Protein AF-0000000072038033 (afdb_homodimer)

Nearest PDB structures (foldseek):
  4tlg-assembly2_B  TM=5.528E-01  e=2.305E-26  Homo sapiens
  1olm-assembly1_A  TM=5.449E-01  e=1.299E-24  Homo sapiens
  4omk-assembly2_B  TM=7.837E-01  e=4.643E-15  Homo sapiens
  6w32-assembly1_B  TM=7.887E-01  e=1.130E-14  Saccharomyces cerevisiae YJM789
  6w32-assembly3_C  TM=7.815E-01  e=1.728E-13  Saccharomyces cerevisiae YJM789

Organism: Hevea brasiliensis (NCBI:txid3981)

InterPro domains:
  IPR001251 CRAL-TRIO lipid binding domain [PF00650] (108-267)
  IPR001251 CRAL-TRIO lipid binding domain [PS50191] (100-273)
  IPR001251 CRAL-TRIO lipid binding domain [SM00516] (106-270)
  IPR001251 CRAL-TRIO lipid binding domain [cd00170] (104-268)
  IPR009038 GOLD domain [PS50866] (249-383)
  IPR011074 CRAL/TRIO, N-terminal domain [PF03765] (28-84)
  IPR011074 CRAL/TRIO, N-terminal domain [SM01100] (60-85)
  IPR036273 CRAL/TRIO, N-terminal domain superfamily [SSF46938] (14-101)
  IPR036598 GOLD domain superfamily [SSF101576] (284-383)
  IPR036865 CRAL-TRIO lipid binding domain superfamily [G3DSA:3.40.525.10] (93-278)
  IPR036865 CRAL-TRIO lipid binding domain superfamily [SSF52087] (105-270)
  IPR044834 Patellin [PTHR45932] (7-383)
  IPR056794 Patellin-1-6, C-terminal GOLD domain [PF25099] (288-372)

Sequence (774 aa):
MEAATLRTPSFKEDTYFISHLKSSEKKALQELRDKLYASYESDSECSMWGIPLLHCEEKADVILLKFLRARDFRVPDALHMLEKCLSWRKEFGADSICEEELGFKELEGVVAYMQAYDREGHPVCYNAYGVFRDKEMYERIFGDEEKLKKFLRWRVQVLERGIKLLHFKPGGVNSIIQVTDLKDMPKRELRVASNQILSLFQDNYPEMVARKIFINVPWYFSLLYSMFSPFLTQRTKSKFVISKEGNVAETLYKFIRPEDIPVQYGGLSRPSDLQNGPPKPASEFTVKGGEKVNIQIEGIEVGATITWDIVVGGWDLEYSAEFVPNAEGSYTIAVEKTRKVAPSEEAIHNSFMSREAGKMVLSVDNTASRRKKVAAYRYIVRKSTVVMEAATLRTPSFKEDTYFISHLKSSEKKALQELRDKLYASYESDSECSMWGIPLLHCEEKADVILLKFLRARDFRVPDALHMLEKCLSWRKEFGADSICEEELGFKELEGVVAYMQAYDREGHPVCYNAYGVFRDKEMYERIFGDEEKLKKFLRWRVQVLERGIKLLHFKPGGVNSIIQVTDLKDMPKRELRVASNQILSLFQDNYPEMVARKIFINVPWYFSLLYSMFSPFLTQRTKSKFVISKEGNVAETLYKFIRPEDIPVQYGGLSRPSDLQNGPPKPASEFTVKGGEKVNIQIEGIEVGATITWDIVVGGWDLEYSAEFVPNAEGSYTIAVEKTRKVAPSEEAIHNSFMSREAGKMVLSVDNTASRRKKVAAYRYIVRKSTVV

Solvent-accessible surface area (backbone atoms only — not comparable to full-atom values): 41593 Å² total; per-residue (Å²): 135,72,75,77,62,76,77,56,68,80,58,76,76,83,48,62,43,72,87,77,45,50,72,70,52,50,51,32,54,51,50,43,49,51,53,46,51,72,74,43,91,48,53,86,77,38,51,58,96,89,37,47,52,75,49,96,40,62,43,27,47,36,56,53,47,26,38,22,57,68,42,75,51,36,47,72,58,19,50,50,42,50,52,51,30,50,52,46,38,63,74,71,40,56,89,59,37,73,77,56,85,82,81,54,67,83,40,52,76,55,35,48,35,77,50,59,42,33,76,82,58,25,44,25,34,42,33,32,54,33,70,44,51,39,63,67,53,32,45,69,44,56,61,43,71,67,36,37,50,51,48,50,53,48,53,48,25,53,48,52,55,53,54,68,72,41,64,42,38,57,71,50,43,59,36,29,32,37,40,37,43,49,48,64,57,40,85,66,80,54,44,66,62,48,50,50,49,51,50,51,41,63,58,60,45,48,69,40,61,62,31,40,34,37,28,35,34,54,58,71,52,54,52,52,45,61,72,48,52,78,58,39,50,62,66,59,48,47,28,48,43,82,23,40,64,79,37,39,25,60,53,46,54,76,46,25,49,48,41,51,27,47,25,92,57,46,11,64,27,48,82,75,47,67,74,72,51,80,70,70,75,50,50,74,49,74,44,45,40,53,32,69,50,71,47,75,46,70,80,40,44,63,53,16,34,39,35,40,39,40,31,48,31,45,48,66,30,35,37,32,30,34,37,41,50,66,56,87,89,60,70,68,40,72,75,38,65,76,41,75,40,54,49,85,59,57,47,48,75,52,72,48,73,32,87,48,39,24,30,38,38,40,35,42,40,31,54,91,38,79,59,68,34,42,31,38,35,37,71,48,77,45,71,60,75,81,125,135,74,74,79,61,75,75,55,67,81,56,75,75,83,47,62,46,73,85,78,47,52,71,70,50,50,50,32,53,51,50,46,50,51,52,47,51,72,74,42,92,48,54,85,78,39,49,57,95,89,37,47,53,75,48,96,41,63,44,26,47,36,55,53,48,27,39,23,56,68,42,76,51,36,47,71,61,19,49,52,43,48,52,51,30,51,52,44,38,62,75,69,40,56,88,58,35,72,76,55,84,81,80,54,68,81,41,52,76,55,34,49,35,77,50,60,42,33,77,85,60,25,43,25,33,42,33,31,54,34,69,45,53,38,63,67,54,32,44,67,44,56,62,43,72,68,35,37,53,51,47,51,51,48,53,49,24,54,50,51,54,54,55,68,72,42,64,41,37,59,71,50,42,58,35,29,32,37,37,38,44,50,48,64,58,42,84,65,82,52,45,66,62,48,50,51,49,49,50,51,42,62,58,60,45,48,68,40,59,60,31,40,34,37,27,34,34,55,59,70,53,54,52,51,46,61,70,47,52,79,57,40,49,62,66,58,49,44,26,49,43,82,23,41,64,80,38,38,26,60,54,45,54,76,47,24,50,49,39,51,28,47,26,92,56,46,11,64,28,47,81,74,48,67,74,72,50,80,69,69,77,50,48,75,49,73,43,46,39,52,30,70,48,73,48,74,47,72,81,41,44,61,52,16,34,39,35,40,39,41,31,48,32,44,48,66,32,34,36,32,31,35,35,42,50,65,56,86,89,59,70,70,41,71,76,38,68,76,40,76,39,54,51,84,57,56,46,47,74,54,72,50,73,34,86,47,38,24,29,40,37,41,36,43,39,29,55,92,38,79,59,68,35,41,32,37,34,38,71,48,78,45,70,62,75,81,126

Structure (mmCIF, N/CA/C/O backbone):
data_AF-0000000072038033-model_v1
#
loop_
_entity.id
_entity.type
_entity.pdbx_description
1 polymer 'CRAL-TRIO domain-containing protein'
#
loop_
_atom_site.group_PDB
_atom_site.id
_atom_site.type_symbol
_atom_site.label_atom_id
_atom_site.label_alt_id
_atom_site.label_comp_id
_atom_site.label_asym_id
_atom_site.label_entity_id
_atom_site.label_seq_id
_atom_site.pdbx_PDB_ins_code
_atom_site.Cartn_x
_atom_site.Cartn_y
_atom_site.Cartn_z
_atom_site.occupancy
_atom_site.B_iso_or_equiv
_atom_site.auth_seq_id
_atom_site.auth_comp_id
_atom_site.auth_asym_id
_atom_site.auth_atom_id
_atom_site.pdbx_PDB_model_num
ATOM 1 N N . MET A 1 1 ? 9.672 -7.047 20.812 1 19.06 1 MET A N 1
ATOM 2 C CA . MET A 1 1 ? 9.43 -7.008 19.375 1 19.06 1 MET A CA 1
ATOM 3 C C . MET A 1 1 ? 9.219 -5.574 18.906 1 19.06 1 MET A C 1
ATOM 5 O O . MET A 1 1 ? 8.156 -4.988 19.141 1 19.06 1 MET A O 1
ATOM 9 N N . GLU A 1 2 ? 10.258 -4.809 18.844 1 21.92 2 GLU A N 1
ATOM 10 C CA . GLU A 1 2 ? 10.406 -3.367 18.688 1 21.92 2 GLU A CA 1
ATOM 11 C C . GLU A 1 2 ? 9.797 -2.898 17.359 1 21.92 2 GLU A C 1
ATOM 13 O O . GLU A 1 2 ? 9.93 -3.572 16.344 1 21.92 2 GLU A O 1
ATOM 18 N N . ALA A 1 3 ? 8.805 -2.168 17.438 1 32.12 3 ALA A N 1
ATOM 19 C CA . ALA A 1 3 ? 8.258 -1.478 16.266 1 32.12 3 ALA A CA 1
ATOM 20 C C . ALA A 1 3 ? 9.359 -1.123 15.273 1 32.12 3 ALA A C 1
ATOM 22 O O . ALA A 1 3 ? 10.328 -0.453 15.633 1 32.12 3 ALA A O 1
ATOM 23 N N . ALA A 1 4 ? 9.656 -1.944 14.438 1 31.56 4 ALA A N 1
ATOM 24 C CA . ALA A 1 4 ? 10.617 -1.53 13.414 1 31.56 4 ALA A CA 1
ATOM 25 C C . ALA A 1 4 ? 10.391 -0.076 13.016 1 31.56 4 ALA A C 1
ATOM 27 O O . ALA A 1 4 ? 9.523 0.219 12.188 1 31.56 4 ALA A O 1
ATOM 28 N N . THR A 1 5 ? 10.352 0.734 13.945 1 31.92 5 THR A N 1
ATOM 29 C CA . THR A 1 5 ? 10.562 2.109 13.516 1 31.92 5 THR A CA 1
ATOM 30 C C . THR A 1 5 ? 11.75 2.199 12.555 1 31.92 5 THR A C 1
ATOM 32 O O . THR A 1 5 ? 12.883 1.922 12.945 1 31.92 5 THR A O 1
ATOM 35 N N . LEU A 1 6 ? 11.586 1.739 11.359 1 36.78 6 LEU A N 1
ATOM 36 C CA . LEU A 1 6 ? 12.641 2.043 10.398 1 36.78 6 LEU A CA 1
ATOM 37 C C . LEU A 1 6 ? 13.336 3.354 10.742 1 36.78 6 LEU A C 1
ATOM 39 O O . LEU A 1 6 ? 12.734 4.426 10.672 1 36.78 6 LEU A O 1
ATOM 43 N N . ARG A 1 7 ? 14.219 3.242 11.68 1 36.28 7 ARG A N 1
ATOM 44 C CA . ARG A 1 7 ? 15.055 4.383 12.039 1 36.28 7 ARG A CA 1
ATOM 45 C C . ARG A 1 7 ? 15.648 5.043 10.797 1 36.28 7 ARG A C 1
ATOM 47 O O . ARG A 1 7 ? 16.594 4.531 10.211 1 36.28 7 ARG A O 1
ATOM 54 N N . THR A 1 8 ? 14.867 5.512 9.953 1 42.72 8 THR A N 1
ATOM 55 C CA . THR A 1 8 ? 15.438 6.234 8.82 1 42.72 8 THR A CA 1
ATOM 56 C C . THR A 1 8 ? 16.344 7.367 9.305 1 42.72 8 THR A C 1
ATOM 58 O O . THR A 1 8 ? 15.953 8.141 10.188 1 42.72 8 THR A O 1
ATOM 61 N N . PRO A 1 9 ? 17.578 7.227 9.156 1 44.78 9 PRO A N 1
ATOM 62 C CA . PRO A 1 9 ? 18.422 8.391 9.445 1 44.78 9 PRO A CA 1
ATOM 63 C C . PRO A 1 9 ? 17.75 9.711 9.047 1 44.78 9 PRO A C 1
ATOM 65 O O . PRO A 1 9 ? 16.922 9.742 8.141 1 44.78 9 PRO A O 1
ATOM 68 N N . SER A 1 10 ? 17.656 10.656 9.945 1 49.94 10 SER A N 1
ATOM 69 C CA . SER A 1 10 ? 17.016 11.969 9.93 1 49.94 10 SER A CA 1
ATOM 70 C C . SER A 1 10 ? 17.391 12.75 8.68 1 49.94 10 SER A C 1
ATOM 72 O O . SER A 1 10 ? 18.578 12.984 8.422 1 49.94 10 SER A O 1
ATOM 74 N N . PHE A 1 11 ? 16.828 12.445 7.57 1 53.47 11 PHE A N 1
ATOM 75 C CA . PHE A 1 11 ? 17 13.367 6.457 1 53.47 11 PHE A CA 1
ATOM 76 C C . PHE A 1 11 ? 16.75 14.805 6.906 1 53.47 11 PHE A C 1
ATOM 78 O O . PHE A 1 11 ? 15.789 15.078 7.637 1 53.47 11 PHE A O 1
ATOM 85 N N . LYS A 1 12 ? 17.797 15.5 6.797 1 64.12 12 LYS A N 1
ATOM 86 C CA . LYS A 1 12 ? 17.688 16.922 7.113 1 64.12 12 LYS A CA 1
ATOM 87 C C . LYS A 1 12 ? 17.141 17.703 5.922 1 64.12 12 LYS A C 1
ATOM 89 O O . LYS A 1 12 ? 17.625 17.562 4.801 1 64.12 12 LYS A O 1
ATOM 94 N N . GLU A 1 13 ? 15.945 18.312 6.062 1 74.44 13 GLU A N 1
ATOM 95 C CA . GLU A 1 13 ? 15.344 19.203 5.07 1 74.44 13 GLU A CA 1
ATOM 96 C C . GLU A 1 13 ? 16.344 20.25 4.586 1 74.44 13 GLU A C 1
ATOM 98 O O . GLU A 1 13 ? 17.234 20.656 5.332 1 74.44 13 GLU A O 1
ATOM 103 N N . ASP A 1 14 ? 16.219 20.531 3.373 1 75.94 14 ASP A N 1
ATOM 104 C CA . ASP A 1 14 ? 17.062 21.562 2.799 1 75.94 14 ASP A CA 1
ATOM 105 C C . ASP A 1 14 ? 16.859 22.906 3.5 1 75.94 14 ASP A C 1
ATOM 107 O O . ASP A 1 14 ? 15.727 23.297 3.785 1 75.94 14 ASP A O 1
ATOM 111 N N . THR A 1 15 ? 17.906 23.625 3.734 1 82.31 15 THR A N 1
ATOM 112 C CA . THR A 1 15 ? 17.844 24.922 4.402 1 82.31 15 THR A CA 1
ATOM 113 C C . THR A 1 15 ? 17.734 26.047 3.385 1 82.31 15 THR A C 1
ATOM 115 O O . THR A 1 15 ? 17.406 27.188 3.74 1 82.31 15 THR A O 1
ATOM 118 N N . TYR A 1 16 ? 18.047 25.828 2.125 1 88.62 16 TYR A N 1
ATOM 119 C CA . TYR A 1 16 ? 17.953 26.734 0.987 1 88.62 16 TYR A CA 1
ATOM 120 C C . TYR A 1 16 ? 18.953 27.875 1.107 1 88.62 16 TYR A C 1
ATOM 122 O O . TYR A 1 16 ? 18.781 28.938 0.501 1 88.62 16 TYR A O 1
ATOM 130 N N . PHE A 1 17 ? 19.953 27.688 1.976 1 89.81 17 PHE A N 1
ATOM 131 C CA . PHE A 1 17 ? 21.078 28.609 1.981 1 89.81 17 PHE A CA 1
ATOM 132 C C . PHE A 1 17 ? 21.969 28.391 0.773 1 89.81 17 PHE A C 1
ATOM 134 O O . PHE A 1 17 ? 22.438 27.266 0.542 1 89.81 17 PHE A O 1
ATOM 141 N N . ILE A 1 18 ? 22.25 29.438 0.151 1 89.69 18 ILE A N 1
ATOM 142 C CA . ILE A 1 18 ? 23.062 29.344 -1.049 1 89.69 18 ILE A CA 1
ATOM 143 C C . ILE A 1 18 ? 24.469 28.844 -0.68 1 89.69 18 ILE A C 1
ATOM 145 O O . ILE A 1 18 ? 25.094 28.109 -1.448 1 89.69 18 ILE A O 1
ATOM 149 N N . SER A 1 19 ? 24.922 29.172 0.512 1 88.81 19 SER A N 1
ATOM 150 C CA . SER A 1 19 ? 26.25 28.812 0.982 1 88.81 19 SER A CA 1
ATOM 151 C C . SER A 1 19 ? 26.375 27.297 1.144 1 88.81 19 SER A C 1
ATOM 153 O O . SER A 1 19 ? 27.484 26.75 1.124 1 88.81 19 SER A O 1
ATOM 155 N N . HIS A 1 20 ? 25.266 26.625 1.324 1 89.44 20 HIS A N 1
ATOM 156 C CA . HIS A 1 20 ? 25.297 25.188 1.558 1 89.44 20 HIS A CA 1
ATOM 157 C C . HIS A 1 20 ? 25.25 24.406 0.243 1 89.44 20 HIS A C 1
ATOM 159 O O . HIS A 1 20 ? 25.406 23.188 0.23 1 89.44 20 HIS A O 1
ATOM 165 N N . LEU A 1 21 ? 25.125 25.156 -0.855 1 91.5 21 LEU A N 1
ATOM 166 C CA . LEU A 1 21 ? 25 24.5 -2.154 1 91.5 21 LEU A CA 1
ATOM 167 C C . LEU A 1 21 ? 26.359 24.141 -2.717 1 91.5 21 LEU A C 1
ATOM 169 O O . LEU A 1 21 ? 27.344 24.844 -2.488 1 91.5 21 LEU A O 1
ATOM 173 N N . LYS A 1 22 ? 26.375 23.078 -3.371 1 91.56 22 LYS A N 1
ATOM 174 C CA . LYS A 1 22 ? 27.562 22.734 -4.145 1 91.56 22 LYS A CA 1
ATOM 175 C C . LYS A 1 22 ? 27.781 23.703 -5.297 1 91.56 22 LYS A C 1
ATOM 177 O O . LYS A 1 22 ? 26.844 24.422 -5.691 1 91.56 22 LYS A O 1
ATOM 182 N N . SER A 1 23 ? 28.984 23.688 -5.77 1 94.44 23 SER A N 1
ATOM 183 C CA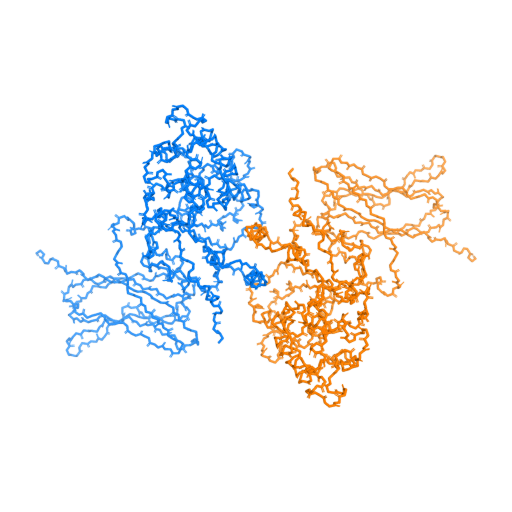 . SER A 1 23 ? 29.312 24.594 -6.859 1 94.44 23 SER A CA 1
ATOM 184 C C . SER A 1 23 ? 28.453 24.344 -8.086 1 94.44 23 SER A C 1
ATOM 186 O O . SER A 1 23 ? 28 25.297 -8.742 1 94.44 23 SER A O 1
ATOM 188 N N . SER A 1 24 ? 28.188 23.125 -8.273 1 95.5 24 SER A N 1
ATOM 189 C CA . SER A 1 24 ? 27.359 22.766 -9.422 1 95.5 24 SER A CA 1
ATOM 190 C C . SER A 1 24 ? 25.922 23.234 -9.234 1 95.5 24 SER A C 1
ATOM 192 O O . SER A 1 24 ? 25.266 23.656 -10.188 1 95.5 24 SER A O 1
ATOM 194 N N . GLU A 1 25 ? 25.484 23.281 -8.047 1 95.12 25 GLU A N 1
ATOM 195 C CA . GLU A 1 25 ? 24.125 23.703 -7.73 1 95.12 25 GLU A CA 1
ATOM 196 C C . GLU A 1 25 ? 23.969 25.219 -7.832 1 95.12 25 GLU A C 1
ATOM 198 O O . GLU A 1 25 ? 22.953 25.719 -8.305 1 95.12 25 GLU A O 1
ATOM 203 N N . LYS A 1 26 ? 25 25.875 -7.426 1 95.19 26 LYS A N 1
ATOM 204 C CA . LYS A 1 26 ? 25 27.328 -7.543 1 95.19 26 LYS A CA 1
ATOM 205 C C . LYS A 1 26 ? 24.953 27.766 -9 1 95.19 26 LYS A C 1
ATOM 207 O O . LYS A 1 26 ? 24.25 28.719 -9.352 1 95.19 26 LYS A O 1
ATOM 212 N N . LYS A 1 27 ? 25.703 27.047 -9.734 1 96.44 27 LYS A N 1
ATOM 213 C CA . LYS A 1 27 ? 25.719 27.344 -11.164 1 96.44 27 LYS A CA 1
ATOM 214 C C . LYS A 1 27 ? 24.344 27.094 -11.797 1 96.44 27 LYS A C 1
ATOM 216 O O . LYS A 1 27 ? 23.906 27.875 -12.648 1 96.44 27 LYS A O 1
ATOM 221 N N . ALA A 1 28 ? 23.734 26.062 -11.352 1 97.06 28 ALA A N 1
ATOM 222 C CA . ALA A 1 28 ? 22.406 25.734 -11.867 1 97.06 28 ALA A CA 1
ATOM 223 C C . ALA A 1 28 ? 21.391 26.828 -11.508 1 97.06 28 ALA A C 1
ATOM 225 O O . ALA A 1 28 ? 20.547 27.188 -12.328 1 97.06 28 ALA A O 1
ATOM 226 N N . LEU A 1 29 ? 21.516 27.312 -10.312 1 96.19 29 LEU A N 1
ATOM 227 C CA . LEU A 1 29 ? 20.625 28.375 -9.859 1 96.19 29 LEU A CA 1
ATOM 228 C C . LEU A 1 29 ? 20.812 29.641 -10.711 1 96.19 29 LEU A C 1
ATOM 230 O O . LEU A 1 29 ? 19.828 30.25 -11.148 1 96.19 29 LEU A O 1
ATOM 234 N N . GLN A 1 30 ? 22 29.969 -10.984 1 95.06 30 GLN A N 1
ATOM 235 C CA . GLN A 1 30 ? 22.312 31.141 -11.781 1 95.06 30 GLN A CA 1
ATOM 236 C C . GLN A 1 30 ? 21.844 30.969 -13.227 1 95.06 30 GLN A C 1
ATOM 238 O O . GLN A 1 30 ? 21.281 31.891 -13.828 1 95.06 30 GLN A O 1
ATOM 243 N N . GLU A 1 31 ? 22.062 29.812 -13.656 1 96.56 31 GLU A N 1
ATOM 244 C CA . GLU A 1 31 ? 21.641 29.516 -15.031 1 96.56 31 GLU A CA 1
ATOM 245 C C . GLU A 1 31 ? 20.125 29.609 -15.164 1 96.56 31 GLU A C 1
ATOM 247 O O . GLU A 1 31 ? 19.609 30.125 -16.172 1 96.56 31 GLU A O 1
ATOM 252 N N . LEU A 1 32 ? 19.469 29.109 -14.227 1 96.25 32 LEU A N 1
ATOM 253 C CA . LEU A 1 32 ? 18 29.188 -14.25 1 96.25 32 LEU A CA 1
ATOM 254 C C . LEU A 1 32 ? 17.531 30.625 -14.211 1 96.25 32 LEU A C 1
ATOM 256 O O . LEU A 1 32 ? 16.609 31.016 -14.938 1 96.25 32 LEU A O 1
ATOM 260 N N . ARG A 1 33 ? 18.125 31.453 -13.453 1 93 33 ARG A N 1
ATOM 261 C CA . ARG A 1 33 ? 17.797 32.875 -13.367 1 93 33 ARG A CA 1
ATOM 262 C C . ARG A 1 33 ? 17.984 33.562 -14.719 1 93 33 ARG A C 1
ATOM 264 O O . ARG A 1 33 ? 17.125 34.312 -15.141 1 93 33 ARG A O 1
ATOM 271 N N . ASP A 1 34 ? 19.062 33.219 -15.281 1 93.31 34 ASP A N 1
ATOM 272 C CA . ASP A 1 34 ? 19.391 33.844 -16.562 1 93.31 34 ASP A CA 1
ATOM 273 C C . ASP A 1 34 ? 18.375 33.469 -17.641 1 93.31 34 ASP A C 1
ATOM 275 O O . ASP A 1 34 ? 17.969 34.312 -18.422 1 93.31 34 ASP A O 1
ATOM 279 N N . LYS A 1 35 ? 18.047 32.312 -17.594 1 94.38 35 LYS A N 1
ATOM 280 C CA . LYS A 1 35 ? 17.078 31.844 -18.594 1 94.38 35 LYS A CA 1
ATOM 281 C C . LYS A 1 35 ? 15.703 32.438 -18.359 1 94.38 35 LYS A C 1
ATOM 283 O O . LYS A 1 35 ? 14.992 32.781 -19.312 1 94.38 35 LYS A O 1
ATOM 288 N N . LEU A 1 36 ? 15.383 32.594 -17.125 1 91.81 36 LEU A N 1
ATOM 289 C CA . LEU A 1 36 ? 14.109 33.219 -16.797 1 91.81 36 LEU A CA 1
ATOM 290 C C . LEU A 1 36 ? 14.109 34.688 -17.203 1 91.81 36 LEU A C 1
ATOM 292 O O . LEU A 1 36 ? 13.109 35.188 -17.719 1 91.81 36 LEU A O 1
ATOM 296 N N . TYR A 1 37 ? 15.18 35.25 -16.969 1 87.62 37 TYR A N 1
ATOM 297 C CA . TYR A 1 37 ? 15.32 36.656 -17.312 1 87.62 37 TYR A CA 1
ATOM 298 C C . TYR A 1 37 ? 15.211 36.875 -18.828 1 87.62 37 TYR A C 1
ATOM 300 O O . TYR A 1 37 ? 14.688 37.875 -19.281 1 87.62 37 TYR A O 1
ATOM 308 N N . ALA A 1 38 ? 15.664 35.938 -19.5 1 89.06 38 ALA A N 1
ATOM 309 C CA . ALA A 1 38 ? 15.625 36.031 -20.953 1 89.06 38 ALA A CA 1
ATOM 310 C C . ALA A 1 38 ? 14.211 35.781 -21.469 1 89.06 38 ALA A C 1
ATOM 312 O O . ALA A 1 38 ? 13.812 36.344 -22.5 1 89.06 38 ALA A O 1
ATOM 313 N N . SER A 1 39 ? 13.469 35 -20.812 1 87.12 39 SER A N 1
ATOM 314 C CA . SER A 1 39 ? 12.172 34.562 -21.297 1 87.12 39 SER A CA 1
ATOM 315 C C . SER A 1 39 ? 11.062 35.5 -20.859 1 87.12 39 SER A C 1
ATOM 317 O O . SER A 1 39 ? 10.008 35.562 -21.5 1 87.12 39 SER A O 1
ATOM 319 N N . TYR A 1 40 ? 11.305 36.188 -19.797 1 85.69 40 TYR A N 1
ATOM 320 C CA . TYR A 1 40 ? 10.234 37.031 -19.25 1 85.69 40 TYR A CA 1
ATOM 321 C C . TYR A 1 40 ? 10.672 38.5 -19.172 1 85.69 40 TYR A C 1
ATOM 323 O O . TYR A 1 40 ? 11.812 38.781 -18.828 1 85.69 40 TYR A O 1
ATOM 331 N N . GLU A 1 41 ? 9.828 39.312 -19.625 1 75.62 41 GLU A N 1
ATOM 332 C CA . GLU A 1 41 ? 10.117 40.75 -19.672 1 75.62 41 GLU A CA 1
ATOM 333 C C . GLU A 1 41 ? 9.633 41.469 -18.406 1 75.62 41 GLU A C 1
ATOM 335 O O . GLU A 1 41 ? 10.172 42.5 -18.016 1 75.62 41 GLU A O 1
ATOM 340 N N . SER A 1 42 ? 8.633 40.938 -17.828 1 75.25 42 SER A N 1
ATOM 341 C CA . SER A 1 42 ? 8.016 41.656 -16.703 1 75.25 42 SER A CA 1
ATOM 342 C C . SER A 1 42 ? 7.863 40.75 -15.492 1 75.25 42 SER A C 1
ATOM 344 O O . SER A 1 42 ? 7.652 39.531 -15.641 1 75.25 42 SER A O 1
ATOM 346 N N . ASP A 1 43 ? 7.961 41.375 -14.414 1 71.38 43 ASP A N 1
ATOM 347 C CA . ASP A 1 43 ? 7.824 40.719 -13.125 1 71.38 43 ASP A CA 1
ATOM 348 C C . ASP A 1 43 ? 6.418 40.156 -12.953 1 71.38 43 ASP A C 1
ATOM 350 O O . ASP A 1 43 ? 6.234 39.094 -12.328 1 71.38 43 ASP A O 1
ATOM 354 N N . SER A 1 44 ? 5.543 40.844 -13.516 1 70.31 44 SER A N 1
ATOM 355 C CA . SER A 1 44 ? 4.148 40.469 -13.297 1 70.31 44 SER A CA 1
ATOM 356 C C . SER A 1 44 ? 3.846 39.094 -13.891 1 70.31 44 SER A C 1
ATOM 358 O O . SER A 1 44 ? 2.986 38.375 -13.383 1 70.31 44 SER A O 1
ATOM 360 N N . GLU A 1 45 ? 4.621 38.781 -14.758 1 77.5 45 GLU A N 1
ATOM 361 C CA . GLU A 1 45 ? 4.328 37.531 -15.453 1 77.5 45 GLU A CA 1
ATOM 362 C C . GLU A 1 45 ? 5.125 36.375 -14.867 1 77.5 45 GLU A C 1
ATOM 364 O O . GLU A 1 45 ? 4.797 35.219 -15.102 1 77.5 45 GLU A O 1
ATOM 369 N N . CYS A 1 46 ? 5.988 36.781 -14.07 1 87.81 46 CYS A N 1
ATOM 370 C CA . CYS A 1 46 ? 6.871 35.75 -13.516 1 87.81 46 CYS A CA 1
ATOM 371 C C . CYS A 1 46 ? 6.934 35.844 -12 1 87.81 46 CYS A C 1
ATOM 373 O O . CYS A 1 46 ? 7.977 36.188 -11.438 1 87.81 46 CYS A O 1
ATOM 375 N N . SER A 1 47 ? 5.844 35.719 -11.367 1 91.5 47 SER A N 1
ATOM 376 C CA . SER A 1 47 ? 5.738 35.75 -9.914 1 91.5 47 SER A CA 1
ATOM 377 C C . SER A 1 47 ? 4.941 34.531 -9.398 1 91.5 47 SER A C 1
ATOM 379 O O . SER A 1 47 ? 4.113 33.969 -10.117 1 91.5 47 SER A O 1
ATOM 381 N N . MET A 1 48 ? 5.223 34.125 -8.234 1 91.75 48 MET A N 1
ATOM 382 C CA . MET A 1 48 ? 4.543 33 -7.57 1 91.75 48 MET A CA 1
ATOM 383 C C . MET A 1 48 ? 4.406 33.281 -6.074 1 91.75 48 MET A C 1
ATOM 385 O O . MET A 1 48 ? 5.375 33.656 -5.418 1 91.75 48 MET A O 1
ATOM 389 N N . TRP A 1 49 ? 3.158 33.156 -5.547 1 92.44 49 TRP A N 1
ATOM 390 C CA . TRP A 1 49 ? 2.863 33.344 -4.133 1 92.44 49 TRP A CA 1
ATOM 391 C C . TRP A 1 49 ? 3.256 34.75 -3.689 1 92.44 49 TRP A C 1
ATOM 393 O O . TRP A 1 49 ? 3.822 34.938 -2.609 1 92.44 49 TRP A O 1
ATOM 403 N N . GLY A 1 50 ? 3.104 35.656 -4.609 1 87.75 50 GLY A N 1
ATOM 404 C CA . GLY A 1 50 ? 3.363 37.062 -4.336 1 87.75 50 GLY A CA 1
ATOM 405 C C . GLY A 1 50 ? 4.832 37.438 -4.422 1 87.75 50 GLY A C 1
ATOM 406 O 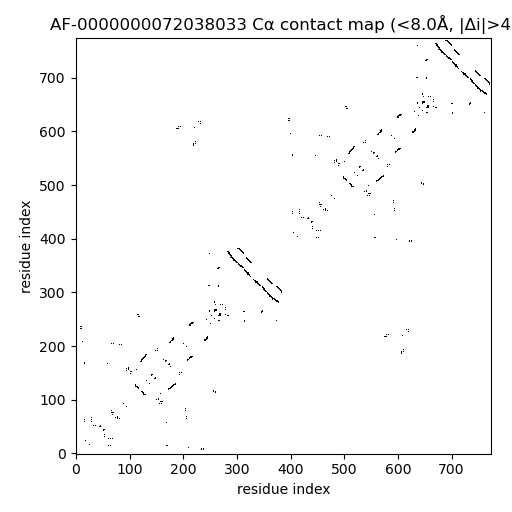O . GLY A 1 50 ? 5.223 38.562 -4.082 1 87.75 50 GLY A O 1
ATOM 407 N N . ILE A 1 51 ? 5.637 36.531 -4.859 1 92 51 ILE A N 1
ATOM 408 C CA . ILE A 1 51 ? 7.078 36.781 -4.91 1 92 51 ILE A CA 1
ATOM 409 C C . ILE A 1 51 ? 7.535 36.844 -6.367 1 92 51 ILE A C 1
ATOM 411 O O . ILE A 1 51 ? 7.395 35.875 -7.125 1 92 51 ILE A O 1
ATOM 415 N N . PRO A 1 52 ? 8.133 37.969 -6.742 1 92.44 52 PRO A N 1
ATOM 416 C CA . PRO A 1 52 ? 8.711 38.031 -8.086 1 92.44 52 PRO A CA 1
ATOM 417 C C . PRO A 1 52 ? 9.93 37.125 -8.25 1 92.44 52 PRO A C 1
ATOM 419 O O . PRO A 1 52 ? 10.812 37.125 -7.387 1 92.44 52 PRO A O 1
ATOM 422 N N . LEU A 1 53 ? 10.086 36.438 -9.289 1 93.25 53 LEU A N 1
ATOM 423 C CA . LEU A 1 53 ? 11.117 35.438 -9.461 1 93.25 53 LEU A CA 1
ATOM 424 C C . LEU A 1 53 ? 12.32 36 -10.211 1 93.25 53 LEU A C 1
ATOM 426 O O . LEU A 1 53 ? 13.398 35.406 -10.203 1 93.25 53 LEU A O 1
ATOM 430 N N . LEU A 1 54 ? 12.125 37.094 -10.828 1 87.75 54 LEU A N 1
ATOM 431 C CA . LEU A 1 54 ? 13.18 37.656 -11.672 1 87.75 54 LEU A CA 1
ATOM 432 C C . LEU A 1 54 ? 14.172 38.469 -10.836 1 87.75 54 LEU A C 1
ATOM 434 O O . LEU A 1 54 ? 15.289 38.719 -11.281 1 87.75 54 LEU A O 1
ATOM 438 N N . HIS A 1 55 ? 13.703 38.781 -9.648 1 80.62 55 HIS A N 1
ATOM 439 C CA . HIS A 1 55 ? 14.602 39.562 -8.805 1 80.62 55 HIS A CA 1
ATOM 440 C C . HIS A 1 55 ? 15.523 38.656 -8 1 80.62 55 HIS A C 1
ATOM 442 O O . HIS A 1 55 ? 15.156 37.531 -7.637 1 80.62 55 HIS A O 1
ATOM 448 N N . CYS A 1 56 ? 16.703 39.094 -7.914 1 73.62 56 CYS A N 1
ATOM 449 C CA . CYS A 1 56 ? 17.688 38.344 -7.145 1 73.62 56 CYS A CA 1
ATOM 450 C C . CYS A 1 56 ? 17.484 38.531 -5.648 1 73.62 56 CYS A C 1
ATOM 452 O O . CYS A 1 56 ? 18.25 39.25 -5 1 73.62 56 CYS A O 1
ATOM 454 N N . GLU A 1 57 ? 16.422 38 -5.168 1 86.88 57 GLU A N 1
ATOM 455 C CA . GLU A 1 57 ? 16.094 38.031 -3.746 1 86.88 57 GLU A CA 1
ATOM 456 C C . GLU A 1 57 ? 16.078 36.625 -3.145 1 86.88 57 GLU A C 1
ATOM 458 O O . GLU A 1 57 ? 15.977 35.625 -3.873 1 86.88 57 GLU A O 1
ATOM 463 N N . GLU A 1 58 ? 16.234 36.656 -1.89 1 91.69 58 GLU A N 1
ATOM 464 C CA . GLU A 1 58 ? 16.344 35.375 -1.153 1 91.69 58 GLU A CA 1
ATOM 465 C C . GLU A 1 58 ? 15.086 34.531 -1.318 1 91.69 58 GLU A C 1
ATOM 467 O O . GLU A 1 58 ? 15.172 33.312 -1.468 1 91.69 58 GLU A O 1
ATOM 472 N N . LYS A 1 59 ? 13.961 35.219 -1.312 1 93.19 59 LYS A N 1
ATOM 473 C CA . LYS A 1 59 ? 12.703 34.469 -1.417 1 93.19 59 LYS A CA 1
ATOM 474 C C . LYS A 1 59 ? 12.562 33.812 -2.791 1 93.19 59 LYS A C 1
ATOM 476 O O . LYS A 1 59 ? 12.094 32.688 -2.9 1 93.19 59 LYS A O 1
ATOM 481 N N . ALA A 1 60 ? 12.945 34.562 -3.785 1 93.94 60 ALA A N 1
ATOM 482 C CA . ALA A 1 60 ? 12.914 34.031 -5.141 1 93.94 60 ALA A CA 1
ATOM 483 C C . ALA A 1 60 ? 13.852 32.844 -5.281 1 93.94 60 ALA A C 1
ATOM 485 O O . ALA A 1 60 ? 13.523 31.844 -5.945 1 93.94 60 ALA A O 1
ATOM 486 N N . ASP A 1 61 ? 14.977 32.938 -4.637 1 94.19 61 ASP A N 1
ATOM 487 C CA . ASP A 1 61 ? 15.961 31.875 -4.691 1 94.19 61 ASP A CA 1
ATOM 488 C C . ASP A 1 61 ? 15.391 30.578 -4.102 1 94.19 61 ASP A C 1
ATOM 490 O O . ASP A 1 61 ? 15.641 29.484 -4.621 1 94.19 61 ASP A O 1
ATOM 494 N N . VAL A 1 62 ? 14.695 30.719 -3.01 1 95 62 VAL A N 1
ATOM 495 C CA . VAL A 1 62 ? 14.117 29.562 -2.357 1 95 62 VAL A CA 1
ATOM 496 C C . VAL A 1 62 ? 13.164 28.844 -3.318 1 95 62 VAL A C 1
ATOM 498 O O . VAL A 1 62 ? 13.203 27.625 -3.451 1 95 62 VAL A O 1
ATOM 501 N N . ILE A 1 63 ? 12.359 29.641 -4.012 1 95.19 63 ILE A N 1
ATOM 502 C CA . ILE A 1 63 ? 11.391 29.078 -4.938 1 95.19 63 ILE A CA 1
ATOM 503 C C . ILE A 1 63 ? 12.117 28.406 -6.102 1 95.19 63 ILE A C 1
ATOM 505 O O . ILE A 1 63 ? 11.805 27.266 -6.465 1 95.19 63 ILE A O 1
ATOM 509 N N . LEU A 1 64 ? 13.102 29.078 -6.645 1 95.88 64 LEU A N 1
ATOM 510 C CA . LEU A 1 64 ? 13.852 28.531 -7.77 1 95.88 64 LEU A CA 1
ATOM 511 C C . LEU A 1 64 ? 14.57 27.234 -7.371 1 95.88 64 LEU A C 1
ATOM 513 O O . LEU A 1 64 ? 14.609 26.281 -8.148 1 95.88 64 LEU A O 1
ATOM 517 N N . LEU A 1 65 ? 15.086 27.234 -6.164 1 95.19 65 LEU A N 1
ATOM 518 C CA . LEU A 1 65 ? 15.797 26.062 -5.68 1 95.19 65 LEU A CA 1
ATOM 519 C C . LEU A 1 65 ? 14.852 24.875 -5.523 1 95.19 65 LEU A C 1
ATOM 521 O O . LEU A 1 65 ? 15.242 23.719 -5.738 1 95.19 65 LEU A O 1
ATOM 525 N N . LYS A 1 66 ? 13.609 25.125 -5.148 1 94.81 66 LYS A N 1
ATOM 526 C CA . LYS A 1 66 ? 12.617 24.062 -5.047 1 94.81 66 LYS A CA 1
ATOM 527 C C . LYS A 1 66 ? 12.398 23.391 -6.398 1 94.81 66 LYS A C 1
ATOM 529 O O . LYS A 1 66 ? 12.352 22.156 -6.488 1 94.81 66 LYS A O 1
ATOM 534 N N . PHE A 1 67 ? 12.32 24.172 -7.445 1 95.56 67 PHE A N 1
ATOM 535 C CA . PHE A 1 67 ? 12.125 23.625 -8.781 1 95.56 67 PHE A CA 1
ATOM 536 C C . PHE A 1 67 ? 13.375 22.891 -9.25 1 95.56 67 PHE A C 1
ATOM 538 O O . PHE A 1 67 ? 13.273 21.844 -9.883 1 95.56 67 PHE A O 1
ATOM 545 N N . LEU A 1 68 ? 14.539 23.406 -8.914 1 95.44 68 LEU A N 1
ATOM 546 C CA . LEU A 1 68 ? 15.789 22.766 -9.297 1 95.44 68 LEU A CA 1
ATOM 547 C C . LEU A 1 68 ? 15.945 21.422 -8.578 1 95.44 68 LEU A C 1
ATOM 549 O O . LEU A 1 68 ? 16.328 20.422 -9.195 1 95.44 68 LEU A O 1
ATOM 553 N N . ARG A 1 69 ? 15.562 21.438 -7.379 1 91.12 69 ARG A N 1
ATOM 554 C CA . ARG A 1 69 ? 15.68 20.203 -6.59 1 91.12 69 ARG A CA 1
ATOM 555 C C . ARG A 1 69 ? 14.703 19.141 -7.082 1 91.12 69 ARG A C 1
ATOM 557 O O . ARG A 1 69 ? 15.023 17.953 -7.09 1 91.12 69 ARG A O 1
ATOM 564 N N . ALA A 1 70 ? 13.594 19.578 -7.422 1 89.69 70 ALA A N 1
ATOM 565 C CA . ALA A 1 70 ? 12.586 18.641 -7.906 1 89.69 70 ALA A CA 1
ATOM 566 C C . ALA A 1 70 ? 13.047 17.938 -9.172 1 89.69 70 ALA A C 1
ATOM 568 O O . ALA A 1 70 ? 12.57 16.844 -9.492 1 89.69 70 ALA A O 1
ATOM 569 N N . ARG A 1 71 ? 13.945 18.562 -9.844 1 92.31 71 ARG A N 1
ATOM 570 C CA . ARG A 1 71 ? 14.438 18.016 -11.102 1 92.31 71 ARG A CA 1
ATOM 571 C C . ARG A 1 71 ? 15.93 17.734 -11.016 1 92.31 71 ARG A C 1
ATOM 573 O O . ARG A 1 71 ? 16.641 17.828 -12.023 1 92.31 71 ARG A O 1
ATOM 580 N N . ASP A 1 72 ? 16.422 17.531 -9.906 1 89.06 72 ASP A N 1
ATOM 581 C CA . ASP A 1 72 ? 17.797 17.125 -9.656 1 89.06 72 ASP A CA 1
ATOM 582 C C . ASP A 1 72 ? 18.781 18.141 -10.234 1 89.06 72 ASP A C 1
ATOM 584 O O . ASP A 1 72 ? 19.781 17.766 -10.836 1 89.06 72 ASP A O 1
ATOM 588 N N . PHE A 1 73 ? 18.422 19.359 -10.289 1 94.06 73 PHE A N 1
ATOM 589 C CA . PHE A 1 73 ? 19.234 20.5 -10.672 1 94.06 73 PHE A CA 1
ATOM 590 C C . PHE A 1 73 ? 19.531 20.469 -12.164 1 94.06 73 PHE A C 1
ATOM 592 O O . PHE A 1 73 ? 20.516 21.062 -12.617 1 94.06 73 PHE A O 1
ATOM 599 N N . ARG A 1 74 ? 18.703 19.812 -12.906 1 95.25 74 ARG A N 1
ATOM 600 C CA . ARG A 1 74 ? 18.734 19.938 -14.359 1 95.25 74 ARG A CA 1
ATOM 601 C C . ARG A 1 74 ? 17.984 21.172 -14.828 1 95.25 74 ARG A C 1
ATOM 603 O O . ARG A 1 74 ? 16.75 21.203 -14.852 1 95.25 74 ARG A O 1
ATOM 610 N N . VAL A 1 75 ? 18.641 22.062 -15.289 1 97.19 75 VAL A N 1
ATOM 611 C CA . VAL A 1 75 ? 18.125 23.406 -15.5 1 97.19 75 VAL A CA 1
ATOM 612 C C . VAL A 1 75 ? 17.031 23.391 -16.562 1 97.19 75 VAL A C 1
ATOM 614 O O . VAL A 1 75 ? 15.953 23.953 -16.375 1 97.19 75 VAL A O 1
ATOM 617 N N . PRO A 1 76 ? 17.219 22.688 -17.719 1 97.12 76 PRO A N 1
ATOM 618 C CA . PRO A 1 76 ? 16.156 22.688 -18.734 1 97.12 76 PRO A CA 1
ATOM 619 C C . PRO A 1 76 ? 14.844 22.109 -18.234 1 97.12 76 PRO A C 1
ATOM 621 O O . PRO A 1 76 ? 13.766 22.641 -18.516 1 97.12 76 PRO A O 1
ATOM 624 N N . ASP A 1 77 ? 14.922 21.078 -17.469 1 96.5 77 ASP A N 1
ATOM 625 C CA . ASP A 1 77 ? 13.734 20.438 -16.922 1 96.5 77 ASP A CA 1
ATOM 626 C C . ASP A 1 77 ? 13.062 21.344 -15.875 1 96.5 77 ASP A C 1
ATOM 628 O O . ASP A 1 77 ? 11.836 21.438 -15.828 1 96.5 77 ASP A O 1
ATOM 632 N N . ALA A 1 78 ? 13.883 21.906 -15.062 1 96.62 78 ALA A N 1
ATOM 633 C CA . ALA A 1 78 ? 13.359 22.812 -14.031 1 96.62 78 ALA A CA 1
ATOM 634 C C . ALA A 1 78 ? 12.672 24.016 -14.664 1 96.62 78 ALA A C 1
ATOM 636 O O . ALA A 1 78 ? 11.609 24.438 -14.203 1 96.62 78 ALA A O 1
ATOM 637 N N . LEU A 1 79 ? 13.336 24.516 -15.703 1 96.56 79 LEU A N 1
ATOM 638 C CA . LEU A 1 79 ? 12.75 25.656 -16.406 1 96.56 79 LEU A CA 1
ATOM 639 C C . LEU A 1 79 ? 11.406 25.281 -17.016 1 96.56 79 LEU A C 1
ATOM 641 O O . LEU A 1 79 ? 10.43 26.016 -16.891 1 96.56 79 LEU A O 1
ATOM 645 N N . HIS A 1 80 ? 11.398 24.203 -17.641 1 96.75 80 HIS A N 1
ATOM 646 C CA . HIS A 1 80 ? 10.156 23.719 -18.25 1 96.75 80 HIS A CA 1
ATOM 647 C C . HIS A 1 80 ? 9.062 23.547 -17.203 1 96.75 80 HIS A C 1
ATOM 649 O O . HIS A 1 80 ? 7.922 23.953 -17.422 1 96.75 80 HIS A O 1
ATOM 655 N N . MET A 1 81 ? 9.406 22.984 -16.109 1 96.25 81 MET A N 1
ATOM 656 C CA . MET A 1 81 ? 8.453 22.781 -15.016 1 96.25 81 MET A CA 1
ATOM 657 C C . MET A 1 81 ? 7.945 24.125 -14.477 1 96.25 81 MET A C 1
ATOM 659 O O . MET A 1 81 ? 6.75 24.281 -14.234 1 96.25 81 MET A O 1
ATOM 663 N N . LEU A 1 82 ? 8.852 24.984 -14.289 1 96.12 82 LEU A N 1
ATOM 664 C CA . LEU A 1 82 ? 8.516 26.312 -13.766 1 96.12 82 LEU A CA 1
ATOM 665 C C . LEU A 1 82 ? 7.57 27.047 -14.703 1 96.12 82 LEU A C 1
ATOM 667 O O . LEU A 1 82 ? 6.574 27.625 -14.266 1 96.12 82 LEU A O 1
ATOM 671 N N . GLU A 1 83 ? 7.852 26.984 -15.945 1 95.38 83 GLU A N 1
ATOM 672 C CA . GLU A 1 83 ? 7.023 27.656 -16.938 1 95.38 83 GLU A CA 1
ATOM 673 C C . GLU A 1 83 ? 5.625 27.047 -17 1 95.38 83 GLU A C 1
ATOM 675 O O . GLU A 1 83 ? 4.629 27.781 -17.094 1 95.38 83 GLU A O 1
ATOM 680 N N . LYS A 1 84 ? 5.605 25.812 -16.969 1 95.75 84 LYS A N 1
ATOM 681 C CA . LYS A 1 84 ? 4.32 25.125 -16.969 1 95.75 84 LYS A CA 1
ATOM 682 C C . LYS A 1 84 ? 3.52 25.469 -15.711 1 95.75 84 LYS A C 1
ATOM 684 O O . LYS A 1 84 ? 2.299 25.625 -15.773 1 95.75 84 LYS A O 1
ATOM 689 N N . CYS A 1 85 ? 4.219 25.531 -14.648 1 96 85 CYS A N 1
ATOM 690 C CA . CYS A 1 85 ? 3.578 25.875 -13.383 1 96 85 CYS A CA 1
ATOM 691 C C . CYS A 1 85 ? 3.01 27.281 -13.422 1 96 85 CYS A C 1
ATOM 693 O O . CYS A 1 85 ? 1.882 27.516 -12.984 1 96 85 CYS A O 1
ATOM 695 N N . LEU A 1 86 ? 3.773 28.188 -13.945 1 94.5 86 LEU A N 1
ATOM 696 C CA . LEU A 1 86 ? 3.322 29.578 -14.047 1 94.5 86 LEU A CA 1
ATOM 697 C C . LEU A 1 86 ? 2.082 29.688 -14.93 1 94.5 86 LEU A C 1
ATOM 699 O O . LEU A 1 86 ? 1.133 30.391 -14.586 1 94.5 86 LEU A O 1
ATOM 703 N N . SER A 1 87 ? 2.125 28.969 -15.992 1 94.69 87 SER A N 1
ATOM 704 C CA . SER A 1 87 ? 0.975 28.953 -16.891 1 94.69 87 SER A CA 1
ATOM 705 C C . SER A 1 87 ? -0.252 28.359 -16.219 1 94.69 87 SER A C 1
ATOM 707 O O . SER A 1 87 ? -1.356 28.891 -16.328 1 94.69 87 SER A O 1
ATOM 709 N N . TRP A 1 88 ? -0.073 27.312 -15.539 1 95.5 88 TRP A N 1
ATOM 710 C CA . TRP A 1 88 ? -1.165 26.656 -14.836 1 95.5 88 TRP A CA 1
ATOM 711 C C . TRP A 1 88 ? -1.76 27.562 -13.766 1 95.5 88 TRP A C 1
ATOM 713 O O . TRP A 1 88 ? -2.982 27.656 -13.625 1 95.5 88 TRP A O 1
ATOM 723 N N . ARG A 1 89 ? -0.935 28.188 -13 1 95.44 89 ARG A N 1
ATOM 724 C CA . ARG A 1 89 ? -1.388 29.062 -11.922 1 95.44 89 ARG A CA 1
ATOM 725 C C . ARG A 1 89 ? -2.248 30.188 -12.453 1 95.44 89 ARG A C 1
ATOM 727 O O . ARG A 1 89 ? -3.25 30.562 -11.844 1 95.44 89 ARG A O 1
ATOM 734 N N . LYS A 1 90 ? -1.848 30.688 -13.586 1 93.38 90 LYS A N 1
ATOM 735 C CA . LYS A 1 90 ? -2.611 31.75 -14.227 1 93.38 90 LYS A CA 1
ATOM 736 C C . LYS A 1 90 ? -3.965 31.234 -14.711 1 93.38 90 LYS A C 1
ATOM 738 O O . LYS A 1 90 ? -5 31.859 -14.445 1 93.38 90 LYS A O 1
ATOM 743 N N . GLU A 1 91 ? -3.961 30.125 -15.344 1 94.19 91 GLU A N 1
ATOM 744 C CA . GLU A 1 91 ? -5.184 29.562 -15.906 1 94.19 91 GLU A CA 1
ATOM 745 C C . GLU A 1 91 ? -6.129 29.094 -14.805 1 94.19 91 GLU A C 1
ATOM 747 O O . GLU A 1 91 ? -7.344 29.281 -14.898 1 94.19 91 GLU A O 1
ATOM 752 N N . PHE A 1 92 ? -5.574 28.562 -13.805 1 93.31 92 PHE A N 1
ATOM 753 C CA . PHE A 1 92 ? -6.336 27.984 -12.695 1 93.31 92 PHE A CA 1
ATOM 754 C C . PHE A 1 92 ? -6.82 29.094 -11.758 1 93.31 92 PHE A C 1
ATOM 756 O O . PHE A 1 92 ? -7.824 28.922 -11.062 1 93.31 92 PHE A O 1
ATOM 763 N N . GLY A 1 93 ? -6.156 30.234 -11.734 1 93.31 93 GLY A N 1
ATOM 764 C CA . GLY A 1 93 ? -6.441 31.281 -10.766 1 93.31 93 GLY A CA 1
ATOM 765 C C . GLY A 1 93 ? -6.008 30.922 -9.359 1 93.31 93 GLY A C 1
ATOM 766 O O . GLY A 1 93 ? -6.738 31.172 -8.398 1 93.31 93 GLY A O 1
ATOM 767 N N . ALA A 1 94 ? -4.879 30.328 -9.203 1 93.5 94 ALA A N 1
ATOM 768 C CA . ALA A 1 94 ? -4.406 29.781 -7.934 1 93.5 94 ALA A CA 1
ATOM 769 C C . ALA A 1 94 ? -4.059 30.906 -6.953 1 93.5 94 ALA A C 1
ATOM 771 O O . ALA A 1 94 ? -4.195 30.734 -5.738 1 93.5 94 ALA A O 1
ATOM 772 N N . ASP A 1 95 ? -3.639 32.031 -7.426 1 89.75 95 ASP A N 1
ATOM 773 C CA . ASP A 1 95 ? -3.184 33.125 -6.559 1 89.75 95 ASP A CA 1
ATOM 774 C C . ASP A 1 95 ? -4.355 33.75 -5.824 1 89.75 95 ASP A C 1
ATOM 776 O O . ASP A 1 95 ? -4.18 34.344 -4.746 1 89.75 95 ASP A O 1
ATOM 780 N N . SER A 1 96 ? -5.535 33.625 -6.34 1 90.75 96 SER A N 1
ATOM 781 C CA . SER A 1 96 ? -6.691 34.281 -5.723 1 90.75 96 SER A CA 1
ATOM 782 C C . SER A 1 96 ? -7.672 33.219 -5.18 1 90.75 96 SER A C 1
ATOM 784 O O . SER A 1 96 ? -8.773 33.594 -4.75 1 90.75 96 SER A O 1
ATOM 786 N N . ILE A 1 97 ? -7.289 32.031 -5.133 1 93.19 97 ILE A N 1
ATOM 787 C CA . ILE A 1 97 ? -8.211 30.922 -4.848 1 93.19 97 ILE A CA 1
ATOM 788 C C . ILE A 1 97 ? -8.602 30.953 -3.371 1 93.19 97 ILE A C 1
ATOM 790 O O . ILE A 1 97 ? -9.68 30.484 -3 1 93.19 97 ILE A O 1
ATOM 794 N N . CYS A 1 98 ? -7.797 31.484 -2.5 1 90.31 98 CYS A N 1
ATOM 795 C CA . CYS A 1 98 ? -8.039 31.5 -1.062 1 90.31 98 CYS A CA 1
ATOM 796 C C . CYS A 1 98 ? -9.219 32.375 -0.712 1 90.31 98 CYS A C 1
ATOM 798 O O . CYS A 1 98 ? -9.844 32.219 0.336 1 90.31 98 CYS A O 1
ATOM 800 N N . GLU A 1 99 ? -9.547 33.25 -1.557 1 88.94 99 GLU A N 1
ATOM 801 C CA . GLU A 1 99 ? -10.633 34.188 -1.309 1 88.94 99 GLU A CA 1
ATOM 802 C C . GLU A 1 99 ? -11.938 33.719 -1.923 1 88.94 99 GLU A C 1
ATOM 804 O O . GLU A 1 99 ? -13.008 34.25 -1.658 1 88.94 99 GLU A O 1
ATOM 809 N N . GLU A 1 100 ? -11.859 32.625 -2.592 1 88.69 100 GLU A N 1
ATOM 810 C CA . GLU A 1 100 ? -13.047 32.125 -3.275 1 88.69 100 GLU A CA 1
ATOM 811 C C . GLU A 1 100 ? -13.922 31.312 -2.322 1 88.69 100 GLU A C 1
ATOM 813 O O . GLU A 1 100 ? -13.422 30.594 -1.46 1 88.69 100 GLU A O 1
ATOM 818 N N . GLU A 1 101 ? -15.172 31.5 -2.48 1 84.69 101 GLU A N 1
ATOM 819 C CA . GLU A 1 101 ? -16.125 30.688 -1.733 1 84.69 101 GLU A CA 1
ATOM 820 C C . GLU A 1 101 ? -16.562 29.469 -2.539 1 84.69 101 GLU A C 1
ATOM 822 O O . GLU A 1 101 ? -17.328 29.594 -3.502 1 84.69 101 GLU A O 1
ATOM 827 N N . LEU A 1 102 ? -16.219 28.328 -2.221 1 82.5 102 LEU A N 1
ATOM 828 C CA . LEU A 1 102 ? -16.469 27.141 -3.023 1 82.5 102 LEU A CA 1
ATOM 829 C C . LEU A 1 102 ? -17.547 26.281 -2.398 1 82.5 102 LEU A C 1
ATOM 831 O O . LEU A 1 102 ? -18.047 25.344 -3.031 1 82.5 102 LEU A O 1
ATOM 835 N N . GLY A 1 103 ? -18.016 26.609 -1.281 1 73.94 103 GLY A N 1
ATOM 836 C CA . GLY A 1 103 ? -19.219 26 -0.729 1 73.94 103 GLY A CA 1
ATOM 837 C C . GLY A 1 103 ? -18.938 24.672 -0.041 1 73.94 103 GLY A C 1
ATOM 838 O O . GLY A 1 103 ? -19.828 23.844 0.096 1 73.94 103 GLY A O 1
ATOM 839 N N . PHE A 1 104 ? -17.844 24.266 0.188 1 77.44 104 PHE A N 1
ATOM 840 C CA . PHE A 1 104 ? -17.547 23 0.857 1 77.44 104 PHE A CA 1
ATOM 841 C C . PHE A 1 104 ? -17.25 23.234 2.336 1 77.44 104 PHE A C 1
ATOM 843 O O . PHE A 1 104 ? -16.281 22.703 2.875 1 77.44 104 PHE A O 1
ATOM 850 N N . LYS A 1 105 ? -18.125 23.875 2.982 1 75.19 105 LYS A N 1
ATOM 851 C CA . LYS A 1 105 ? -17.938 24.141 4.406 1 75.19 105 LYS A CA 1
ATOM 852 C C . LYS A 1 105 ? -17.984 22.859 5.223 1 75.19 105 LYS A C 1
ATOM 854 O O . LYS A 1 105 ? -17.297 22.734 6.234 1 75.19 105 LYS A O 1
ATOM 859 N N . GLU A 1 106 ? -18.719 21.922 4.66 1 77.25 106 GLU A N 1
ATOM 860 C CA . GLU A 1 106 ? -18.875 20.656 5.371 1 77.25 106 GLU A CA 1
ATOM 861 C C . GLU A 1 106 ? -17.609 19.812 5.305 1 77.25 106 GLU A C 1
ATOM 863 O O . GLU A 1 106 ? -17.391 18.922 6.133 1 77.25 106 GLU A O 1
ATOM 868 N N . LEU A 1 107 ? -16.859 20.125 4.316 1 80.56 107 LEU A N 1
ATOM 869 C CA . LEU A 1 107 ? -15.633 19.359 4.141 1 80.56 107 LEU A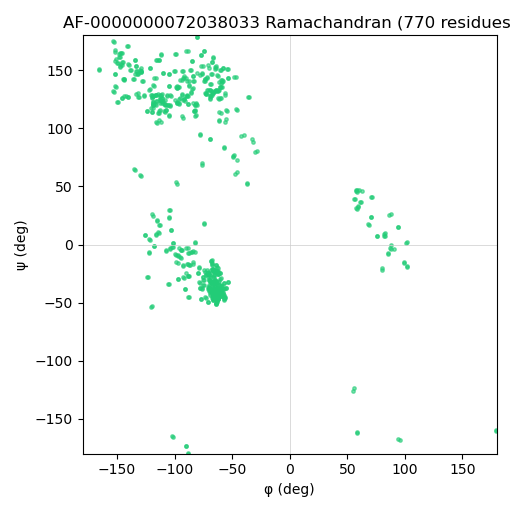 CA 1
ATOM 870 C C . LEU A 1 107 ? -14.492 19.984 4.945 1 80.56 107 LEU A C 1
ATOM 872 O O . LEU A 1 107 ? -13.484 19.328 5.215 1 80.56 107 LEU A O 1
ATOM 876 N N . GLU A 1 108 ? -14.773 21.219 5.293 1 77.62 108 GLU A N 1
ATOM 877 C CA . GLU A 1 108 ? -13.727 21.938 6.016 1 77.62 108 GLU A CA 1
ATOM 878 C C . GLU A 1 108 ? -13.531 21.375 7.414 1 77.62 108 GLU A C 1
ATOM 880 O O . GLU A 1 108 ? -14.5 21.141 8.133 1 77.62 108 GLU A O 1
ATOM 885 N N . GLY A 1 109 ? -12.352 21.031 7.711 1 78.56 109 GLY A N 1
ATOM 886 C CA . GLY A 1 109 ? -12.031 20.5 9.023 1 78.56 109 GLY A CA 1
ATOM 887 C C . GLY A 1 109 ? -12.219 18.984 9.125 1 78.56 109 GLY A C 1
ATOM 888 O O . GLY A 1 109 ? -11.953 18.391 10.164 1 78.56 109 GLY A O 1
ATOM 889 N N . VAL A 1 110 ? -12.68 18.438 8.062 1 83.12 110 VAL A N 1
ATOM 890 C CA . VAL A 1 110 ? -12.977 17.016 8.133 1 83.12 110 VAL A CA 1
ATOM 891 C C . VAL A 1 110 ? -12.141 1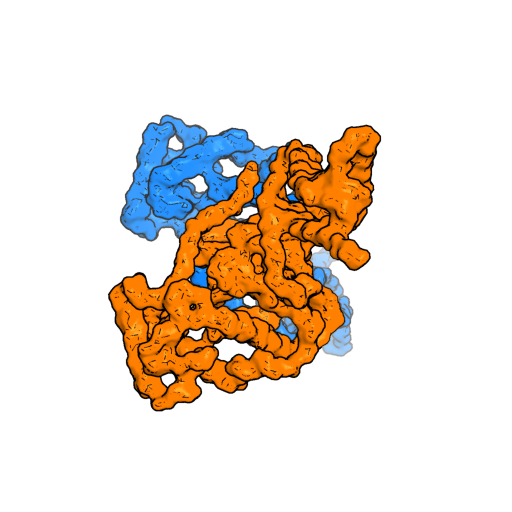6.266 7.098 1 83.12 110 VAL A C 1
ATOM 893 O O . VAL A 1 110 ? -11.391 15.344 7.445 1 83.12 110 VAL A O 1
ATOM 896 N N . VAL A 1 111 ? -12.234 16.703 5.891 1 87.75 111 VAL A N 1
ATOM 897 C CA . VAL A 1 111 ? -11.594 15.953 4.812 1 87.75 111 VAL A CA 1
ATOM 898 C C . VAL A 1 111 ? -10.148 16.406 4.645 1 87.75 111 VAL A C 1
ATOM 900 O O . VAL A 1 111 ? -9.242 15.586 4.512 1 87.75 111 VAL A O 1
ATOM 903 N N . ALA A 1 112 ? -10 17.766 4.664 1 91.25 112 ALA A N 1
ATOM 904 C CA . ALA A 1 112 ? -8.672 18.359 4.551 1 91.25 112 ALA A CA 1
ATOM 905 C C . ALA A 1 112 ? -8.633 19.734 5.234 1 91.25 112 ALA A C 1
ATOM 907 O O . ALA A 1 112 ? -9.516 20.562 5.027 1 91.25 112 ALA A O 1
ATOM 908 N N . TYR A 1 113 ? -7.656 19.969 6.039 1 91.94 113 TYR A N 1
ATOM 909 C CA . TYR A 1 113 ? -7.574 21.25 6.742 1 91.94 113 TYR A CA 1
ATOM 910 C C . TYR A 1 113 ? -6.191 21.453 7.344 1 91.94 113 TYR A C 1
ATOM 912 O O . TYR A 1 113 ? -5.48 20.484 7.625 1 91.94 113 TYR A O 1
ATOM 920 N N . MET A 1 114 ? -5.852 22.703 7.438 1 92.56 114 MET A N 1
ATOM 921 C CA . MET A 1 114 ? -4.625 23.094 8.133 1 92.56 114 MET A CA 1
ATOM 922 C C . MET A 1 114 ? -4.871 23.25 9.625 1 92.56 114 MET A C 1
ATOM 924 O O . MET A 1 114 ? -5.859 23.844 10.039 1 92.56 114 MET A O 1
ATOM 928 N N . GLN A 1 115 ? -3.971 22.594 10.36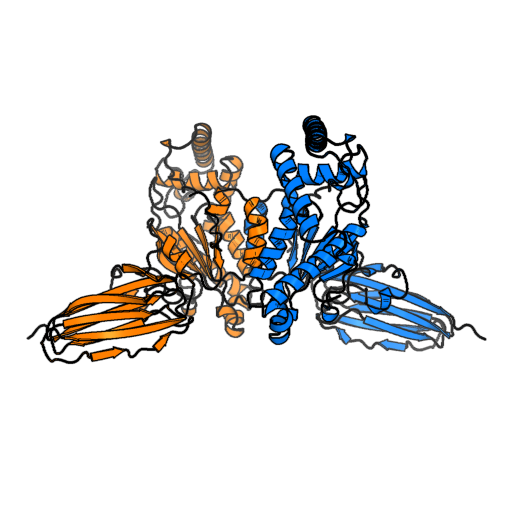7 1 91.56 115 GLN A N 1
ATOM 929 C CA . GLN A 1 115 ? -4.113 22.75 11.805 1 91.56 115 GLN A CA 1
ATOM 930 C C . GLN A 1 115 ? -2.76 22.656 12.508 1 91.56 115 GLN A C 1
ATOM 932 O O . GLN A 1 115 ? -2.041 21.672 12.352 1 91.56 115 GLN A O 1
ATOM 937 N N . ALA A 1 116 ? -2.469 23.688 13.219 1 92.75 116 ALA A N 1
ATOM 938 C CA . ALA A 1 116 ? -1.304 23.75 14.094 1 92.75 116 ALA A CA 1
ATOM 939 C C . ALA A 1 116 ? -0.013 23.531 13.312 1 92.75 116 ALA A C 1
ATOM 941 O O . ALA A 1 116 ? 0.07 23.875 12.133 1 92.75 116 ALA A O 1
ATOM 942 N N . TYR A 1 117 ? 1.09 23.172 14.078 1 94.81 117 TYR A N 1
ATOM 943 C CA . TYR A 1 117 ? 2.439 23.062 13.531 1 94.81 117 TYR A CA 1
ATOM 944 C C . TYR A 1 117 ? 3.168 21.859 14.117 1 94.81 117 TYR A C 1
ATOM 946 O O . TYR A 1 117 ? 2.797 21.359 15.18 1 94.81 117 TYR A O 1
ATOM 954 N N . ASP A 1 118 ? 4.082 21.422 13.367 1 95.69 118 ASP A N 1
ATOM 955 C CA . ASP A 1 118 ? 4.926 20.391 13.961 1 95.69 118 ASP A CA 1
ATOM 956 C C . ASP A 1 118 ? 5.992 21 14.867 1 95.69 118 ASP A C 1
ATOM 958 O O . ASP A 1 118 ? 6.008 22.219 15.078 1 95.69 118 ASP A O 1
ATOM 962 N N . ARG A 1 119 ? 6.801 20.172 15.477 1 94.94 119 ARG A N 1
ATOM 963 C CA . ARG A 1 119 ? 7.793 20.609 16.453 1 94.94 119 ARG A CA 1
ATOM 964 C C . ARG A 1 119 ? 8.836 21.516 15.805 1 94.94 119 ARG A C 1
ATOM 966 O O . ARG A 1 119 ? 9.477 22.312 16.484 1 94.94 119 ARG A O 1
ATOM 973 N N . GLU A 1 120 ? 8.93 21.484 14.5 1 93.31 120 GLU A N 1
ATOM 974 C CA . GLU A 1 120 ? 9.906 22.297 13.781 1 93.31 120 GLU A CA 1
ATOM 975 C C . GLU A 1 120 ? 9.258 23.531 13.172 1 93.31 120 GLU A C 1
ATOM 977 O O . GLU A 1 120 ? 9.906 24.297 12.453 1 93.31 120 GLU A O 1
ATOM 982 N N . GLY A 1 121 ? 7.984 23.656 13.336 1 94.31 121 GLY A N 1
ATOM 983 C CA . GLY A 1 121 ? 7.309 24.875 12.914 1 94.31 121 GLY A CA 1
ATOM 984 C C . GLY A 1 121 ? 6.582 24.719 11.586 1 94.31 121 GLY A C 1
ATOM 985 O O . GLY A 1 121 ? 5.996 25.688 11.086 1 94.31 121 GLY A O 1
ATOM 986 N N . HIS A 1 122 ? 6.594 23.609 11 1 96.31 122 HIS A N 1
ATOM 987 C CA . HIS A 1 122 ? 5.875 23.375 9.75 1 96.31 122 HIS A CA 1
ATOM 988 C C . HIS A 1 122 ? 4.367 23.344 9.984 1 96.31 122 HIS A C 1
ATOM 990 O O . HIS A 1 122 ? 3.891 22.688 10.906 1 96.31 122 HIS A O 1
ATOM 996 N N . PRO A 1 123 ? 3.68 24.062 9.141 1 96.81 123 PRO A N 1
ATOM 997 C CA . PRO A 1 123 ? 2.23 23.875 9.211 1 96.81 123 PRO A CA 1
ATOM 998 C C . PRO A 1 123 ? 1.81 22.438 8.875 1 96.81 123 PRO A C 1
ATOM 1000 O O . PRO A 1 123 ? 2.422 21.797 8.016 1 96.81 123 PRO A O 1
ATOM 1003 N N . VAL A 1 124 ? 0.759 21.953 9.547 1 96.75 124 VAL A N 1
ATOM 1004 C CA . VAL A 1 124 ? 0.341 20.578 9.352 1 96.75 124 VAL A CA 1
ATOM 1005 C C . VAL A 1 124 ? -1 20.531 8.625 1 96.75 124 VAL A C 1
ATOM 1007 O O . VAL A 1 124 ? -1.946 21.219 9.016 1 96.75 124 VAL A O 1
ATOM 1010 N N . CYS A 1 125 ? -1.019 19.828 7.586 1 96.44 125 CYS A N 1
ATOM 1011 C CA . CYS A 1 125 ? -2.248 19.594 6.836 1 96.44 125 CYS A CA 1
ATOM 1012 C C . CYS A 1 125 ? -2.783 18.188 7.09 1 96.44 125 CYS A C 1
ATOM 1014 O O . CYS A 1 125 ? -2.117 17.203 6.781 1 96.44 125 CYS A O 1
ATOM 1016 N N . TYR A 1 126 ? -3.98 18.094 7.621 1 95.69 126 TYR A N 1
ATOM 1017 C CA . TYR A 1 126 ? -4.621 16.797 7.855 1 95.69 126 TYR A CA 1
ATOM 1018 C C . TYR A 1 126 ? -5.562 16.438 6.711 1 95.69 126 TYR A C 1
ATOM 1020 O O . TYR A 1 126 ? -6.293 17.297 6.211 1 95.69 126 TYR A O 1
ATOM 1028 N N . ASN A 1 127 ? -5.469 15.211 6.297 1 93.06 127 ASN A N 1
ATOM 1029 C CA . ASN A 1 127 ? -6.324 14.664 5.254 1 93.06 127 ASN A CA 1
ATOM 1030 C C . ASN A 1 127 ? -7.02 13.391 5.715 1 93.06 127 ASN A C 1
ATOM 1032 O O . ASN A 1 127 ? -6.387 12.5 6.293 1 93.06 127 ASN A O 1
ATOM 1036 N N . ALA A 1 128 ? -8.289 13.336 5.578 1 91.19 128 ALA A N 1
ATOM 1037 C CA . ALA A 1 128 ? -9.086 12.156 5.879 1 91.19 128 ALA A CA 1
ATOM 1038 C C . ALA A 1 128 ? -10.195 11.961 4.848 1 91.19 128 ALA A C 1
ATOM 1040 O O . ALA A 1 128 ? -11.023 12.852 4.648 1 91.19 128 ALA A O 1
ATOM 1041 N N . TYR A 1 129 ? -10.258 10.82 4.289 1 85.25 129 TYR A N 1
ATOM 1042 C CA . TYR A 1 129 ? -11.203 10.617 3.195 1 85.25 129 TYR A CA 1
ATOM 1043 C C . TYR A 1 129 ? -12.258 9.578 3.57 1 85.25 129 TYR A C 1
ATOM 1045 O O . TYR A 1 129 ? -13.078 9.188 2.736 1 85.25 129 TYR A O 1
ATOM 1053 N N . GLY A 1 130 ? -12.281 9.172 4.758 1 85.38 130 GLY A N 1
ATOM 1054 C CA . GLY A 1 130 ? -13.203 8.148 5.223 1 85.38 130 GLY A CA 1
ATOM 1055 C C . GLY A 1 130 ? -14.656 8.555 5.094 1 85.38 130 GLY A C 1
ATOM 1056 O O . GLY A 1 130 ? -15.531 7.699 4.957 1 85.38 130 GLY A O 1
ATOM 1057 N N . VAL A 1 131 ? -14.906 9.812 5.09 1 82.25 131 VAL A N 1
ATOM 1058 C CA . VAL A 1 131 ? -16.266 10.32 5.055 1 82.25 131 VAL A CA 1
ATOM 1059 C C . VAL A 1 131 ? -16.922 9.961 3.719 1 82.25 131 VAL A C 1
ATOM 1061 O O . VAL A 1 131 ? -18.156 9.914 3.609 1 82.25 131 VAL A O 1
ATOM 1064 N N . PHE A 1 132 ? -16.172 9.703 2.752 1 85.19 132 PHE A N 1
ATOM 1065 C CA . PHE A 1 132 ? -16.703 9.422 1.419 1 85.19 132 PHE A CA 1
ATOM 1066 C C . PHE A 1 132 ? -17.141 7.973 1.304 1 85.19 132 PHE A C 1
ATOM 1068 O O . PHE A 1 132 ? -17.562 7.531 0.235 1 85.19 132 PHE A O 1
ATOM 1075 N N . ARG A 1 133 ? -17.031 7.285 2.316 1 83.06 133 ARG A N 1
ATOM 1076 C CA . ARG A 1 133 ? -17.609 5.945 2.354 1 83.06 133 ARG A CA 1
ATOM 1077 C C . ARG A 1 133 ? -19.125 6.004 2.195 1 83.06 133 ARG A C 1
ATOM 1079 O O . ARG A 1 133 ? -19.734 5.07 1.662 1 83.06 133 ARG A O 1
ATOM 1086 N N . ASP A 1 134 ? -19.578 7.098 2.732 1 84.5 134 ASP A N 1
ATOM 1087 C CA . ASP A 1 134 ? -21 7.348 2.562 1 84.5 134 ASP A CA 1
ATOM 1088 C C . ASP A 1 134 ? -21.328 7.668 1.107 1 84.5 134 ASP A C 1
ATOM 1090 O O . ASP A 1 134 ? -20.781 8.609 0.53 1 84.5 134 ASP A O 1
ATOM 1094 N N . LYS A 1 135 ? -22.266 6.98 0.621 1 83.19 135 LYS A N 1
ATOM 1095 C CA . LYS A 1 135 ? -22.609 7.09 -0.792 1 83.19 135 LYS A CA 1
ATOM 1096 C C . LYS A 1 135 ? -23.156 8.477 -1.114 1 83.19 135 LYS A C 1
ATOM 1098 O O . LYS A 1 135 ? -22.859 9.039 -2.17 1 83.19 135 LYS A O 1
ATOM 1103 N N . GLU A 1 136 ? -23.906 8.969 -0.261 1 83.69 136 GLU A N 1
ATOM 1104 C CA . GLU A 1 136 ? -24.516 10.281 -0.488 1 83.69 136 GLU A CA 1
ATOM 1105 C C . GLU A 1 136 ? -23.438 11.367 -0.542 1 83.69 136 GLU A C 1
ATOM 1107 O O . GLU A 1 136 ? -23.484 12.242 -1.406 1 83.69 136 GLU A O 1
ATOM 1112 N N . MET A 1 137 ? -22.547 11.219 0.355 1 82.94 137 MET A N 1
ATOM 1113 C CA . MET A 1 137 ? -21.469 12.188 0.382 1 82.94 137 MET A CA 1
ATOM 1114 C C . MET A 1 137 ? -20.594 12.07 -0.873 1 82.94 137 MET A C 1
ATOM 1116 O O . MET A 1 137 ? -20.188 13.086 -1.447 1 82.94 137 MET A O 1
ATOM 1120 N N . TYR A 1 138 ? -20.422 10.93 -1.255 1 83.19 138 TYR A N 1
ATOM 1121 C CA . TYR A 1 138 ? -19.625 10.672 -2.453 1 83.19 138 TYR A CA 1
ATOM 1122 C C . TYR A 1 138 ? -20.281 11.305 -3.68 1 83.19 138 TYR A C 1
ATOM 1124 O O . TYR A 1 138 ? -19.609 11.992 -4.457 1 83.19 138 TYR A O 1
ATOM 1132 N N . GLU A 1 139 ? -21.531 11.094 -3.807 1 84.94 139 GLU A N 1
ATOM 1133 C CA . GLU A 1 139 ? -22.25 11.586 -4.973 1 84.94 139 GLU A CA 1
ATOM 1134 C C . GLU A 1 139 ? -22.328 13.109 -4.965 1 84.94 139 GLU A C 1
ATOM 1136 O O . GLU A 1 139 ? -22.297 13.75 -6.023 1 84.94 139 GLU A O 1
ATOM 1141 N N . ARG A 1 140 ? -22.391 13.578 -3.844 1 84.19 140 ARG A N 1
ATOM 1142 C CA . ARG A 1 140 ? -22.5 15.023 -3.705 1 84.19 140 ARG A CA 1
ATOM 1143 C C . ARG A 1 140 ? -21.203 15.711 -4.109 1 84.19 140 ARG A C 1
ATOM 1145 O O . ARG A 1 140 ? -21.219 16.812 -4.668 1 84.19 140 ARG A O 1
ATOM 1152 N N . ILE A 1 141 ? -20.109 15.016 -3.951 1 83.69 141 ILE A N 1
ATOM 1153 C CA . ILE A 1 141 ? -18.812 15.656 -4.152 1 83.69 141 ILE A CA 1
ATOM 1154 C C . ILE A 1 141 ? -18.203 15.203 -5.48 1 83.69 141 ILE A C 1
ATOM 1156 O O . ILE A 1 141 ? -17.578 15.992 -6.188 1 83.69 141 ILE A O 1
ATOM 1160 N N . PHE A 1 142 ? -18.469 13.945 -5.844 1 81 142 PHE A N 1
ATOM 1161 C CA . PHE A 1 142 ? -17.766 13.383 -6.996 1 81 142 PHE A CA 1
ATOM 1162 C C . PHE A 1 142 ? -18.766 12.914 -8.047 1 81 142 PHE A C 1
ATOM 1164 O O . PHE A 1 142 ? -18.391 12.25 -9.016 1 81 142 PHE A O 1
ATOM 1171 N N . GLY A 1 143 ? -20.016 13.133 -7.879 1 78.56 143 GLY A N 1
ATOM 1172 C CA . GLY A 1 143 ? -21.078 12.57 -8.703 1 78.56 143 GLY A CA 1
ATOM 1173 C C . GLY A 1 143 ? -20.969 12.969 -10.164 1 78.56 143 GLY A C 1
ATOM 1174 O O . GLY A 1 143 ? -21.469 12.273 -11.047 1 78.56 143 GLY A O 1
ATOM 1175 N N . ASP A 1 144 ? -20.422 14.141 -10.453 1 83.88 144 ASP A N 1
ATOM 1176 C CA . ASP A 1 144 ? -20.25 14.594 -11.836 1 83.88 144 ASP A CA 1
ATOM 1177 C C . ASP A 1 144 ? -18.922 15.312 -12.023 1 83.88 144 ASP A C 1
ATOM 1179 O O . ASP A 1 144 ? -18.172 15.5 -11.062 1 83.88 144 ASP A O 1
ATOM 1183 N N . GLU A 1 145 ? -18.609 15.578 -13.242 1 84.81 145 GLU A N 1
ATOM 1184 C CA . GLU A 1 145 ? -17.328 16.172 -13.586 1 84.81 145 GLU A CA 1
ATOM 1185 C C . GLU A 1 145 ? -17.172 17.562 -12.984 1 84.81 145 GLU A C 1
ATOM 1187 O O . GLU A 1 145 ? -16.094 17.953 -12.562 1 84.81 145 GLU A O 1
ATOM 1192 N N . GLU A 1 146 ? -18.266 18.297 -12.984 1 87.31 146 GLU A N 1
ATOM 1193 C CA . GLU A 1 146 ? -18.234 19.656 -12.43 1 87.31 146 GLU A CA 1
ATOM 1194 C C . GLU A 1 146 ? -17.953 19.625 -10.93 1 87.31 146 GLU A C 1
ATOM 1196 O O . GLU A 1 146 ? -17.234 20.484 -10.414 1 87.31 146 GLU A O 1
ATOM 1201 N N . LYS A 1 147 ? -18.594 18.672 -10.297 1 86.69 147 LYS A N 1
ATOM 1202 C CA . LYS A 1 147 ? -18.375 18.531 -8.859 1 86.69 147 LYS A CA 1
ATOM 1203 C C . LYS A 1 147 ? -16.938 18.141 -8.555 1 86.69 147 LYS A C 1
ATOM 1205 O O . LYS A 1 147 ? -16.344 18.641 -7.598 1 86.69 147 LYS A O 1
ATOM 1210 N N . LEU A 1 148 ? -16.406 17.375 -9.375 1 87.06 148 LEU A N 1
ATOM 1211 C CA . LEU A 1 148 ? -15.016 16.969 -9.227 1 87.06 148 LEU A CA 1
ATOM 1212 C C . LEU A 1 148 ? -14.078 18.156 -9.391 1 87.06 148 LEU A C 1
ATOM 1214 O O . LEU A 1 148 ? -13.133 18.312 -8.617 1 87.06 148 LEU A O 1
ATOM 1218 N N . LYS A 1 149 ? -14.352 18.938 -10.367 1 88.56 149 LYS A N 1
ATOM 1219 C CA . LYS A 1 149 ? -13.539 20.141 -10.586 1 88.56 149 LYS A CA 1
ATOM 1220 C C . LYS A 1 149 ? -13.594 21.078 -9.391 1 88.56 149 LYS A C 1
ATOM 1222 O O . LYS A 1 149 ? -12.578 21.656 -9.008 1 88.56 149 LYS A O 1
ATOM 1227 N N . LYS A 1 150 ? -14.711 21.219 -8.852 1 88.81 150 LYS A N 1
ATOM 1228 C CA . LYS A 1 150 ? -14.883 22.062 -7.672 1 88.81 150 LYS A CA 1
ATOM 1229 C C . LYS A 1 150 ? -14.102 21.516 -6.48 1 88.81 150 LYS A C 1
ATOM 1231 O O . LYS A 1 150 ? -13.516 22.281 -5.711 1 88.81 150 LYS A O 1
ATOM 1236 N N . PHE A 1 151 ? -14.156 20.234 -6.367 1 88.94 151 PHE A N 1
ATOM 1237 C CA . PHE A 1 151 ? -13.398 19.594 -5.297 1 88.94 151 PHE A CA 1
ATOM 1238 C C . PHE A 1 151 ? -11.906 19.844 -5.461 1 88.94 151 PHE A C 1
ATOM 1240 O O . PHE A 1 151 ? -11.203 20.125 -4.484 1 88.94 151 PHE A O 1
ATOM 1247 N N . LEU A 1 152 ? -11.484 19.734 -6.656 1 89.94 152 LEU A N 1
ATOM 1248 C CA . LEU A 1 152 ? -10.07 19.969 -6.938 1 89.94 152 LEU A CA 1
ATOM 1249 C C . LEU A 1 152 ? -9.68 21.406 -6.598 1 89.94 152 LEU A C 1
ATOM 1251 O O . LEU A 1 152 ? -8.617 21.641 -6.012 1 89.94 152 LEU A O 1
ATOM 1255 N N . ARG A 1 153 ? -10.484 22.297 -6.98 1 92.12 153 ARG A N 1
ATOM 1256 C CA . ARG A 1 153 ? -10.234 23.703 -6.656 1 92.12 153 ARG A CA 1
ATOM 1257 C C . ARG A 1 153 ? -10.188 23.906 -5.145 1 92.12 153 ARG A C 1
ATOM 1259 O O . ARG A 1 153 ? -9.336 24.641 -4.641 1 92.12 153 ARG A O 1
ATOM 1266 N N . TRP A 1 154 ? -11.078 23.266 -4.527 1 92.12 154 TRP A N 1
ATOM 1267 C CA . TRP A 1 154 ? -11.125 23.359 -3.074 1 92.12 154 TRP A CA 1
ATOM 1268 C C . TRP A 1 154 ? -9.844 22.797 -2.451 1 92.12 154 TRP A C 1
ATOM 1270 O O . TRP A 1 154 ? -9.305 23.375 -1.506 1 92.12 154 TRP A O 1
ATOM 1280 N N . ARG A 1 155 ? -9.461 21.703 -2.916 1 92 155 ARG A N 1
ATOM 1281 C CA . ARG A 1 155 ? -8.242 21.094 -2.398 1 92 155 ARG A CA 1
ATOM 1282 C C . ARG A 1 155 ? -7.043 22.016 -2.598 1 92 155 ARG A C 1
ATOM 1284 O O . ARG A 1 155 ? -6.18 22.125 -1.722 1 92 155 ARG A O 1
ATOM 1291 N N . VAL A 1 156 ? -6.949 22.609 -3.742 1 93.5 156 VAL A N 1
ATOM 1292 C CA . VAL A 1 156 ? -5.883 23.562 -4.023 1 93.5 156 VAL A CA 1
ATOM 1293 C C . VAL A 1 156 ? -5.98 24.75 -3.064 1 93.5 156 VAL A C 1
ATOM 1295 O O . VAL A 1 156 ? -4.961 25.25 -2.584 1 93.5 156 VAL A O 1
ATOM 1298 N N . GLN A 1 157 ? -7.188 25.156 -2.846 1 94.62 157 GLN A N 1
ATOM 1299 C CA . GLN A 1 157 ? -7.41 26.25 -1.91 1 94.62 157 GLN A CA 1
ATOM 1300 C C . GLN A 1 157 ? -6.82 25.938 -0.54 1 94.62 157 GLN A C 1
ATOM 1302 O O . GLN A 1 157 ? -6.141 26.766 0.058 1 94.62 157 GLN A O 1
ATOM 1307 N N . VAL A 1 158 ? -7.07 24.75 -0.092 1 92.69 158 VAL A N 1
ATOM 1308 C CA . VAL A 1 158 ? -6.551 24.328 1.203 1 92.69 158 VAL A CA 1
ATOM 1309 C C . VAL A 1 158 ? -5.023 24.359 1.183 1 92.69 158 VAL A C 1
ATOM 1311 O O . VAL A 1 158 ? -4.398 24.859 2.123 1 92.69 158 VAL A O 1
ATOM 1314 N N . LEU A 1 159 ? -4.453 23.906 0.16 1 93.69 159 LEU A N 1
ATOM 1315 C CA . LEU A 1 159 ? -2.998 23.875 0.053 1 93.69 159 LEU A CA 1
ATOM 1316 C C . LEU A 1 159 ? -2.422 25.281 0.001 1 93.69 159 LEU A C 1
ATOM 1318 O O . LEU A 1 159 ? -1.434 25.578 0.674 1 93.69 159 LEU A O 1
ATOM 1322 N N . GLU A 1 160 ? -3.035 26.094 -0.822 1 95.25 160 GLU A N 1
ATOM 1323 C CA . GLU A 1 160 ? -2.576 27.469 -0.953 1 95.25 160 GLU A CA 1
ATOM 1324 C C . GLU A 1 160 ? -2.648 28.203 0.383 1 95.25 160 GLU A C 1
ATOM 1326 O O . GLU A 1 160 ? -1.811 29.062 0.672 1 95.25 160 GLU A O 1
ATOM 1331 N N . ARG A 1 161 ? -3.635 27.891 1.164 1 93 161 ARG A N 1
ATOM 1332 C CA . ARG A 1 161 ? -3.727 28.453 2.502 1 93 161 ARG A CA 1
ATOM 1333 C C . ARG A 1 161 ? -2.541 28.031 3.363 1 93 161 ARG A C 1
ATOM 1335 O O . ARG A 1 161 ? -2.021 28.828 4.148 1 93 161 ARG A O 1
ATOM 1342 N N . GLY A 1 162 ? -2.188 26.828 3.236 1 94.38 162 GLY A N 1
ATOM 1343 C CA . GLY A 1 162 ? -1.012 26.328 3.939 1 94.38 162 GLY A CA 1
ATOM 1344 C C . GLY A 1 162 ? 0.277 26.969 3.461 1 94.38 162 GLY A C 1
ATOM 1345 O O . GLY A 1 162 ? 1.155 27.297 4.266 1 94.38 162 GLY A O 1
ATOM 1346 N N . ILE A 1 163 ? 0.359 27.188 2.199 1 94.56 163 ILE A N 1
ATOM 1347 C CA . ILE A 1 163 ? 1.562 27.766 1.604 1 94.56 163 ILE A CA 1
ATOM 1348 C C . ILE A 1 163 ? 1.726 29.219 2.064 1 94.56 163 ILE A C 1
ATOM 1350 O O . ILE A 1 163 ? 2.846 29.672 2.281 1 94.56 163 ILE A O 1
ATOM 1354 N N . LYS A 1 164 ? 0.616 29.875 2.275 1 93.56 164 LYS A N 1
ATOM 1355 C CA . LYS A 1 164 ? 0.657 31.266 2.748 1 93.56 164 LYS A CA 1
ATOM 1356 C C . LYS A 1 164 ? 1.31 31.359 4.125 1 93.56 164 LYS A C 1
ATOM 1358 O O . LYS A 1 164 ? 1.772 32.438 4.527 1 93.56 164 LYS A O 1
ATOM 1363 N N . LEU A 1 165 ? 1.359 30.281 4.805 1 94.06 165 LEU A N 1
ATOM 1364 C CA . LEU A 1 165 ? 1.933 30.25 6.148 1 94.06 165 LEU A CA 1
ATOM 1365 C C . LEU A 1 165 ? 3.445 30.062 6.09 1 94.06 165 LEU A C 1
ATOM 1367 O O . LEU A 1 165 ? 4.129 30.188 7.105 1 94.06 165 LEU A O 1
ATOM 1371 N N . LEU A 1 166 ? 3.963 29.828 4.938 1 95.31 166 LEU A N 1
ATOM 1372 C CA . LEU A 1 166 ? 5.391 29.562 4.789 1 95.31 166 LEU A CA 1
ATOM 1373 C C . LEU A 1 166 ? 6.176 30.875 4.691 1 95.31 166 LEU A C 1
ATOM 1375 O O . LEU A 1 166 ? 5.637 31.891 4.266 1 95.31 166 LEU A O 1
ATOM 1379 N N . HIS A 1 167 ? 7.414 30.844 4.988 1 92.88 167 HIS A N 1
ATOM 1380 C CA . HIS A 1 167 ? 8.258 32.031 5.031 1 92.88 167 HIS A CA 1
ATOM 1381 C C . HIS A 1 167 ? 8.914 32.281 3.68 1 92.88 167 HIS A C 1
ATOM 1383 O O . HIS A 1 167 ? 9.125 33.438 3.297 1 92.88 167 HIS A O 1
ATOM 1389 N N . PHE A 1 168 ? 9.312 31.297 3.002 1 93 168 PHE A N 1
ATOM 1390 C CA . PHE A 1 168 ? 10.086 31.344 1.768 1 93 168 PHE A CA 1
ATOM 1391 C C . PHE A 1 168 ? 11.391 32.094 1.978 1 93 168 PHE A C 1
ATOM 1393 O O . PHE A 1 168 ? 11.734 32.969 1.192 1 93 168 PHE A O 1
ATOM 1400 N N . LYS A 1 169 ? 12.047 31.797 3.01 1 93.94 169 LYS A N 1
ATOM 1401 C CA . LYS A 1 169 ? 13.352 32.375 3.311 1 93.94 169 LYS A CA 1
ATOM 1402 C C . LYS A 1 169 ? 14.352 31.281 3.705 1 93.94 169 LYS A C 1
ATOM 1404 O O . LYS A 1 169 ? 13.969 30.266 4.281 1 93.94 169 LYS A O 1
ATOM 1409 N N . PRO A 1 170 ? 15.578 31.516 3.336 1 92.62 170 PRO A N 1
ATOM 1410 C CA . PRO A 1 170 ? 16.578 30.531 3.76 1 92.62 170 PRO A CA 1
ATOM 1411 C C . PRO A 1 170 ? 16.594 30.328 5.27 1 92.62 170 PRO A C 1
ATOM 1413 O O . PRO A 1 170 ? 16.547 31.297 6.035 1 92.62 170 PRO A O 1
ATOM 1416 N N . GLY A 1 171 ? 16.547 29.125 5.691 1 90.88 171 GLY A N 1
ATOM 1417 C CA . GLY A 1 171 ? 16.578 28.797 7.105 1 90.88 171 GLY A CA 1
ATOM 1418 C C . GLY A 1 171 ? 15.203 28.844 7.754 1 90.88 171 GLY A C 1
ATOM 1419 O O . GLY A 1 171 ? 15.047 28.5 8.922 1 90.88 171 GLY A O 1
ATOM 1420 N N . GLY A 1 172 ? 14.25 29.312 7.02 1 92.75 172 GLY A N 1
ATOM 1421 C CA . GLY A 1 172 ? 12.891 29.391 7.531 1 92.75 172 GLY A CA 1
ATOM 1422 C C . GLY A 1 172 ? 12.07 28.141 7.254 1 92.75 172 GLY A C 1
ATOM 1423 O O . GLY A 1 172 ? 12.625 27.094 6.934 1 92.75 172 GLY A O 1
ATOM 1424 N N . VAL A 1 173 ? 10.812 28.234 7.57 1 94.69 173 VAL A N 1
ATOM 1425 C CA . VAL A 1 173 ? 9.883 27.141 7.277 1 94.69 173 VAL A CA 1
ATOM 1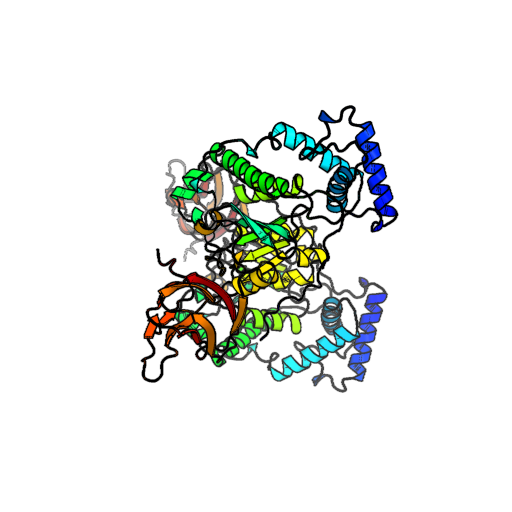426 C C . VAL A 1 173 ? 9.406 27.25 5.832 1 94.69 173 VAL A C 1
ATOM 1428 O O . VAL A 1 173 ? 8.703 28.203 5.477 1 94.69 173 VAL A O 1
ATOM 1431 N N . ASN A 1 174 ? 9.742 26.297 5.016 1 95.19 174 ASN A N 1
ATOM 1432 C CA . ASN A 1 174 ? 9.484 26.422 3.584 1 95.19 174 ASN A CA 1
ATOM 1433 C C . ASN A 1 174 ? 8.688 25.234 3.057 1 95.19 174 ASN A C 1
ATOM 1435 O O . ASN A 1 174 ? 8.602 25.016 1.846 1 95.19 174 ASN A O 1
ATOM 1439 N N . SER A 1 175 ? 8.203 24.375 3.975 1 95 175 SER A N 1
ATOM 1440 C CA . SER A 1 175 ? 7.406 23.203 3.578 1 95 175 SER A CA 1
ATOM 1441 C C . SER A 1 175 ? 6.336 22.891 4.617 1 95 175 SER A C 1
ATOM 1443 O O . SER A 1 175 ? 6.371 23.422 5.734 1 95 175 SER A O 1
ATOM 1445 N N . ILE A 1 176 ? 5.426 22.109 4.211 1 96 176 ILE A N 1
ATOM 1446 C CA . ILE A 1 176 ? 4.348 21.703 5.105 1 96 176 ILE A CA 1
ATOM 1447 C C . ILE A 1 176 ? 4.473 20.219 5.438 1 96 176 ILE A C 1
ATOM 1449 O O . ILE A 1 176 ? 5.242 19.5 4.793 1 96 176 ILE A O 1
ATOM 1453 N N . ILE A 1 177 ? 3.77 19.812 6.477 1 95.81 177 ILE A N 1
ATOM 1454 C CA . ILE A 1 177 ? 3.613 18.406 6.828 1 95.81 177 ILE A CA 1
ATOM 1455 C C . ILE A 1 177 ? 2.209 17.922 6.457 1 95.81 177 ILE A C 1
ATOM 1457 O O . ILE A 1 177 ? 1.23 18.656 6.668 1 95.81 177 ILE A O 1
ATOM 1461 N N . GLN A 1 178 ? 2.166 16.797 5.906 1 95.44 178 GLN A N 1
ATOM 1462 C CA . GLN A 1 178 ? 0.865 16.25 5.543 1 95.44 178 GLN A CA 1
ATOM 1463 C C . GLN A 1 178 ? 0.578 14.969 6.324 1 95.44 178 GLN A C 1
ATOM 1465 O O . GLN A 1 178 ? 1.383 14.031 6.316 1 95.44 178 GLN A O 1
ATOM 1470 N N . VAL A 1 179 ? -0.486 14.922 7.016 1 96.81 179 VAL A N 1
ATOM 1471 C CA . VAL A 1 179 ? -0.972 13.727 7.703 1 96.81 179 VAL A CA 1
ATOM 1472 C C . VAL A 1 179 ? -2.197 13.172 6.977 1 96.81 179 VAL A C 1
ATOM 1474 O O . VAL A 1 179 ? -3.199 13.875 6.816 1 96.81 179 VAL A O 1
ATOM 1477 N N . THR A 1 180 ? -2.127 11.984 6.523 1 94.44 180 THR A N 1
ATOM 1478 C CA . THR A 1 180 ? -3.227 11.367 5.789 1 94.44 180 THR A CA 1
ATOM 1479 C C . THR A 1 180 ? -3.766 10.156 6.547 1 94.44 180 THR A C 1
ATOM 1481 O O . THR A 1 180 ? -3.021 9.211 6.828 1 94.44 180 THR A O 1
ATOM 1484 N N . ASP A 1 181 ? -5.016 10.211 6.879 1 95.06 181 ASP A N 1
ATOM 1485 C CA . ASP A 1 181 ? -5.691 9.125 7.578 1 95.06 181 ASP A CA 1
ATOM 1486 C C . ASP A 1 181 ? -6.27 8.109 6.59 1 95.06 181 ASP A C 1
ATOM 1488 O O . ASP A 1 181 ? -7.164 8.438 5.809 1 95.06 181 ASP A O 1
ATOM 1492 N N . LEU A 1 182 ? -5.875 6.895 6.672 1 91.06 182 LEU A N 1
ATOM 1493 C CA . LEU A 1 182 ? -6.312 5.883 5.719 1 91.06 182 LEU A CA 1
ATOM 1494 C C . LEU A 1 182 ? -7.375 4.98 6.34 1 91.06 182 LEU A C 1
ATOM 1496 O O . LEU A 1 182 ? -7.719 3.939 5.773 1 91.06 182 LEU A O 1
ATOM 1500 N N . LYS A 1 183 ? -7.828 5.41 7.41 1 89.12 183 LYS A N 1
ATOM 1501 C CA . LYS A 1 183 ? -8.883 4.637 8.055 1 89.12 183 LYS A CA 1
ATOM 1502 C C . LYS A 1 183 ? -10.164 4.66 7.227 1 89.12 183 LYS A C 1
ATOM 1504 O O . LYS A 1 183 ? -10.594 5.719 6.766 1 89.12 183 LYS A O 1
ATOM 1509 N N . ASP A 1 184 ? -10.742 3.551 6.988 1 82.94 184 ASP A N 1
ATOM 1510 C CA . ASP A 1 184 ? -12.047 3.375 6.359 1 82.94 184 ASP A CA 1
ATOM 1511 C C . ASP A 1 184 ? -12.086 4.02 4.977 1 82.94 184 ASP A C 1
ATOM 1513 O O . ASP A 1 184 ? -13.008 4.77 4.66 1 82.94 184 ASP A O 1
ATOM 1517 N N . MET A 1 185 ? -11.148 3.775 4.27 1 83.5 185 MET A N 1
ATOM 1518 C CA . MET A 1 185 ? -11.086 4.309 2.914 1 83.5 185 MET A CA 1
ATOM 1519 C C . MET A 1 185 ? -12.203 3.732 2.049 1 83.5 185 MET A C 1
ATOM 1521 O O . MET A 1 185 ? -12.523 2.549 2.152 1 83.5 185 MET A O 1
ATOM 1525 N N . PRO A 1 186 ? -12.844 4.594 1.377 1 79.06 186 PRO A N 1
ATOM 1526 C CA . PRO A 1 186 ? -13.945 4.105 0.542 1 79.06 186 PRO A CA 1
ATOM 1527 C C . PRO A 1 186 ? -13.484 3.102 -0.513 1 79.06 186 PRO A C 1
ATOM 1529 O O . PRO A 1 186 ? -12.352 3.182 -0.994 1 79.06 186 PRO A O 1
ATOM 1532 N N . LYS A 1 187 ? -14.422 2.244 -0.803 1 66 187 LYS A N 1
ATOM 1533 C CA . LYS A 1 187 ? -14.164 1.234 -1.824 1 66 187 LYS A CA 1
ATOM 1534 C C . LYS A 1 187 ? -14.289 1.823 -3.227 1 66 187 LYS A C 1
ATOM 1536 O O . LYS A 1 187 ? -13.625 1.37 -4.16 1 66 187 LYS A O 1
ATOM 1541 N N . ARG A 1 188 ? -15.297 2.832 -3.158 1 63.81 188 ARG A N 1
ATOM 1542 C CA . ARG A 1 188 ? -15.562 3.451 -4.453 1 63.81 188 ARG A CA 1
ATOM 1543 C C . ARG A 1 188 ? -14.406 4.348 -4.879 1 63.81 188 ARG A C 1
ATOM 1545 O O . ARG A 1 188 ? -13.734 4.949 -4.039 1 63.81 188 ARG A O 1
ATOM 1552 N N . GLU A 1 189 ? -14.234 4.277 -6.121 1 62.31 189 GLU A N 1
ATOM 1553 C CA . GLU A 1 189 ? -12.969 4.727 -6.68 1 62.31 189 GLU A CA 1
ATOM 1554 C C . GLU A 1 189 ? -12.82 6.242 -6.57 1 62.31 189 GLU A C 1
ATOM 1556 O O . GLU A 1 189 ? -13.672 6.988 -7.051 1 62.31 189 GLU A O 1
ATOM 1561 N N . LEU A 1 190 ? -12.258 6.707 -5.535 1 74.44 190 LEU A N 1
ATOM 1562 C CA . LEU A 1 190 ? -11.695 8.055 -5.512 1 74.44 190 LEU A CA 1
ATOM 1563 C C . LEU A 1 190 ? -10.391 8.117 -6.297 1 74.44 190 LEU A C 1
ATOM 1565 O O . LEU A 1 190 ? -9.617 9.062 -6.148 1 74.44 190 LEU A O 1
ATOM 1569 N N . ARG A 1 191 ? -10.25 7.191 -7.059 1 76.19 191 ARG A N 1
ATOM 1570 C CA . ARG A 1 191 ? -8.961 7.039 -7.723 1 76.19 191 ARG A CA 1
ATOM 1571 C C . ARG A 1 191 ? -8.711 8.18 -8.703 1 76.19 191 ARG A C 1
ATOM 1573 O O . ARG A 1 191 ? -7.621 8.766 -8.719 1 76.19 191 ARG A O 1
ATOM 1580 N N . VAL A 1 192 ? -9.812 8.398 -9.391 1 76.88 192 VAL A N 1
ATOM 1581 C CA . VAL A 1 192 ? -9.648 9.422 -10.414 1 76.88 192 VAL A CA 1
ATOM 1582 C C . VAL A 1 192 ? -9.328 10.766 -9.758 1 76.88 192 VAL A C 1
ATOM 1584 O O . VAL A 1 192 ? -8.359 11.422 -10.125 1 76.88 192 VAL A O 1
ATOM 1587 N N . ALA A 1 193 ? -10.148 11.062 -8.773 1 80.94 193 ALA A N 1
ATOM 1588 C CA . ALA A 1 193 ? -9.938 12.328 -8.07 1 80.94 193 ALA A CA 1
ATOM 1589 C C . ALA A 1 193 ? -8.562 12.352 -7.395 1 80.94 193 ALA A C 1
ATOM 1591 O O . ALA A 1 193 ? -7.84 13.352 -7.484 1 80.94 193 ALA A O 1
ATOM 1592 N N . SER A 1 194 ? -8.234 11.273 -6.777 1 83.12 194 SER A N 1
ATOM 1593 C CA . SER A 1 194 ? -6.973 11.211 -6.043 1 83.12 194 SER A CA 1
ATOM 1594 C C . SER A 1 194 ? -5.781 11.273 -6.992 1 83.12 194 SER A C 1
ATOM 1596 O O . SER A 1 194 ? -4.781 11.93 -6.691 1 83.12 194 SER A O 1
ATOM 1598 N N . ASN A 1 195 ? -5.91 10.617 -8.094 1 82.5 195 ASN A N 1
ATOM 1599 C CA . ASN A 1 195 ? -4.84 10.672 -9.086 1 82.5 195 ASN A CA 1
ATOM 1600 C C . ASN A 1 195 ? -4.656 12.078 -9.633 1 82.5 195 ASN A C 1
ATOM 1602 O O . ASN A 1 195 ? -3.527 12.523 -9.852 1 82.5 195 ASN A O 1
ATOM 1606 N N . GLN A 1 196 ? -5.75 12.68 -9.891 1 85.31 196 GLN A N 1
ATOM 1607 C CA . GLN A 1 196 ? -5.691 14.047 -10.398 1 85.31 196 GLN A CA 1
ATOM 1608 C C . GLN A 1 196 ? -5.055 14.992 -9.375 1 85.31 196 GLN A C 1
ATOM 1610 O O . GLN A 1 196 ? -4.234 15.836 -9.734 1 85.31 196 GLN A O 1
ATOM 1615 N N . ILE A 1 197 ? -5.43 14.781 -8.211 1 86.56 197 ILE A N 1
ATOM 1616 C CA . ILE A 1 197 ? -4.887 15.617 -7.145 1 86.56 197 ILE A CA 1
ATOM 1617 C C . ILE A 1 197 ? -3.381 15.383 -7.023 1 86.56 197 ILE A C 1
ATOM 1619 O O . ILE A 1 197 ? -2.6 16.328 -6.965 1 86.56 197 ILE A O 1
ATOM 1623 N N . LEU A 1 198 ? -3.07 14.188 -6.953 1 85.19 198 LEU A N 1
ATOM 1624 C CA . LEU A 1 198 ? -1.661 13.836 -6.809 1 85.19 198 LEU A CA 1
ATOM 1625 C C . LEU A 1 198 ? -0.837 14.414 -7.957 1 85.19 198 LEU A C 1
ATOM 1627 O O . LEU A 1 198 ? 0.212 15.023 -7.727 1 85.19 198 LEU A O 1
ATOM 1631 N N . SER A 1 199 ? -1.285 14.25 -9.141 1 86.75 199 SER A N 1
ATOM 1632 C CA . SER A 1 199 ? -0.586 14.766 -10.312 1 86.75 199 SER A CA 1
ATOM 1633 C C . SER A 1 199 ? -0.491 16.297 -10.273 1 86.75 199 SER A C 1
ATOM 1635 O O . SER A 1 199 ? 0.557 16.859 -10.586 1 86.75 199 SER A O 1
ATOM 1637 N N . LEU A 1 200 ? -1.557 16.859 -9.961 1 90.69 200 LEU A N 1
ATOM 1638 C CA . LEU A 1 200 ? -1.601 18.328 -9.867 1 90.69 200 LEU A CA 1
ATOM 1639 C C . LEU A 1 200 ? -0.56 18.828 -8.875 1 90.69 200 LEU A C 1
ATOM 1641 O O . LEU A 1 200 ? 0.178 19.766 -9.172 1 90.69 200 LEU A O 1
ATOM 1645 N N . PHE A 1 201 ? -0.478 18.219 -7.738 1 90.31 201 PHE A N 1
ATOM 1646 C CA . PHE A 1 201 ? 0.457 18.641 -6.703 1 90.31 201 PHE A CA 1
ATOM 1647 C C . PHE A 1 201 ? 1.893 18.344 -7.109 1 90.31 201 PHE A C 1
ATOM 1649 O O . PHE A 1 201 ? 2.797 19.141 -6.863 1 90.31 201 PHE A O 1
ATOM 1656 N N . GLN A 1 202 ? 2.086 17.281 -7.715 1 85.94 202 GLN A N 1
ATOM 1657 C CA . GLN A 1 202 ? 3.424 16.891 -8.156 1 85.94 202 GLN A CA 1
ATOM 1658 C C . GLN A 1 202 ? 3.941 17.844 -9.227 1 85.94 202 GLN A C 1
ATOM 1660 O O . GLN A 1 202 ? 5.125 18.203 -9.234 1 85.94 202 GLN A O 1
ATOM 1665 N N . ASP A 1 203 ? 3.078 18.344 -9.992 1 90.06 203 ASP A N 1
ATOM 1666 C CA . ASP A 1 203 ? 3.467 19.172 -11.133 1 90.06 203 ASP A CA 1
ATOM 1667 C C . ASP A 1 203 ? 3.602 20.641 -10.727 1 90.06 203 ASP A C 1
ATOM 1669 O O . ASP A 1 203 ? 4.398 21.375 -11.305 1 90.06 203 ASP A O 1
ATOM 1673 N N . ASN A 1 204 ? 2.914 21.016 -9.773 1 94.88 204 ASN A N 1
ATOM 1674 C CA . ASN A 1 204 ? 2.799 22.453 -9.578 1 94.88 204 ASN A CA 1
ATOM 1675 C C . ASN A 1 204 ? 3.281 22.875 -8.195 1 94.88 204 ASN A C 1
ATOM 1677 O O . ASN A 1 204 ? 3.391 24.062 -7.906 1 94.88 204 ASN A O 1
ATOM 1681 N N . TYR A 1 205 ? 3.59 21.953 -7.375 1 95.31 205 TYR A N 1
ATOM 1682 C CA . TYR A 1 205 ? 4.023 22.297 -6.023 1 95.31 205 TYR A CA 1
ATOM 1683 C C . TYR A 1 205 ? 5.242 21.469 -5.621 1 95.31 205 TYR A C 1
ATOM 1685 O O . TYR A 1 205 ? 5.207 20.734 -4.641 1 95.31 205 TYR A O 1
ATOM 1693 N N . PRO A 1 206 ? 6.27 21.703 -6.297 1 93.19 206 PRO A N 1
ATOM 1694 C CA . PRO A 1 206 ? 7.461 20.906 -6.023 1 93.19 206 PRO A CA 1
ATOM 1695 C C . PRO A 1 206 ? 8.094 21.219 -4.668 1 93.19 206 PRO A C 1
ATOM 1697 O O . PRO A 1 206 ? 8.211 22.391 -4.301 1 93.19 206 PRO A O 1
ATOM 1700 N N . GLU A 1 207 ? 8.406 20.188 -3.945 1 89.44 207 GLU A N 1
ATOM 1701 C CA . GLU A 1 207 ? 9.18 20.266 -2.711 1 89.44 207 GLU A CA 1
ATOM 1702 C C . GLU A 1 207 ? 8.469 21.109 -1.659 1 89.44 207 GLU A C 1
ATOM 1704 O O . GLU A 1 207 ? 9.102 21.859 -0.923 1 89.44 207 GLU A O 1
ATOM 1709 N N . MET A 1 208 ? 7.141 20.984 -1.634 1 92.81 208 MET A N 1
ATOM 1710 C CA . MET A 1 208 ? 6.352 21.781 -0.703 1 92.81 208 MET A CA 1
ATOM 1711 C C . MET A 1 208 ? 5.984 20.969 0.535 1 92.81 208 MET A C 1
ATOM 1713 O O . MET A 1 208 ? 5.5 21.531 1.524 1 92.81 208 MET A O 1
ATOM 1717 N N . VAL A 1 209 ? 6.246 19.734 0.51 1 91.25 209 VAL A N 1
ATOM 1718 C CA . VAL A 1 209 ? 5.906 18.859 1.633 1 91.25 209 VAL A CA 1
ATOM 1719 C C . VAL A 1 209 ? 7.18 18.234 2.205 1 91.25 209 VAL A C 1
ATOM 1721 O O . VAL A 1 209 ? 7.926 17.562 1.488 1 91.25 209 VAL A O 1
ATOM 1724 N N . ALA A 1 210 ? 7.402 18.516 3.453 1 90.75 210 ALA A N 1
ATOM 1725 C CA . ALA A 1 210 ? 8.602 18.016 4.117 1 90.75 210 ALA A CA 1
ATOM 1726 C C . ALA A 1 210 ? 8.438 16.547 4.496 1 90.75 210 ALA A C 1
ATOM 1728 O O . ALA A 1 210 ? 9.383 15.766 4.406 1 90.75 210 ALA A O 1
ATOM 1729 N N . ARG A 1 211 ? 7.23 16.203 4.906 1 92.31 211 ARG A N 1
ATOM 1730 C CA . ARG A 1 211 ? 6.961 14.852 5.375 1 92.31 211 ARG A CA 1
ATOM 1731 C C . ARG A 1 211 ? 5.504 14.469 5.129 1 92.31 211 ARG A C 1
ATOM 1733 O O . ARG A 1 211 ? 4.598 15.281 5.344 1 92.31 211 ARG A O 1
ATOM 1740 N N . LYS A 1 212 ? 5.355 13.32 4.672 1 93.06 212 LYS A N 1
ATOM 1741 C CA . LYS A 1 212 ? 4.035 12.719 4.527 1 93.06 212 LYS A CA 1
ATOM 1742 C C . LYS A 1 212 ? 3.826 11.602 5.539 1 93.06 212 LYS A C 1
ATOM 1744 O O . LYS A 1 212 ? 4.496 10.57 5.48 1 93.06 212 LYS A O 1
ATOM 1749 N N . ILE A 1 213 ? 2.936 11.805 6.398 1 95.19 213 ILE A N 1
ATOM 1750 C CA . ILE A 1 213 ? 2.658 10.82 7.438 1 95.19 213 ILE A CA 1
ATOM 1751 C C . ILE A 1 213 ? 1.331 10.125 7.152 1 95.19 213 ILE A C 1
ATOM 1753 O O . ILE A 1 213 ? 0.275 10.766 7.152 1 95.19 213 ILE A O 1
ATOM 1757 N N . PHE A 1 214 ? 1.398 8.883 6.906 1 93.94 214 PHE A N 1
ATOM 1758 C CA . PHE A 1 214 ? 0.195 8.078 6.715 1 93.94 214 PHE A CA 1
ATOM 1759 C C . PHE A 1 214 ? -0.174 7.344 7.996 1 93.94 214 PHE A C 1
ATOM 1761 O O . PHE A 1 214 ? 0.617 6.551 8.508 1 93.94 214 PHE A O 1
ATOM 1768 N N . ILE A 1 215 ? -1.331 7.598 8.453 1 95.44 215 ILE A N 1
ATOM 1769 C CA . ILE A 1 215 ? -1.735 6.973 9.711 1 95.44 215 ILE A CA 1
ATOM 1770 C C . ILE A 1 215 ? -2.879 5.992 9.461 1 95.44 215 ILE A C 1
ATOM 1772 O O . ILE A 1 215 ? -3.561 6.078 8.438 1 95.44 215 ILE A O 1
ATOM 1776 N N . ASN A 1 216 ? -3.07 5.012 10.43 1 92.75 216 ASN A N 1
ATOM 1777 C CA . ASN A 1 216 ? -4.066 3.951 10.336 1 92.75 216 ASN A CA 1
ATOM 1778 C C . ASN A 1 216 ? -3.896 3.137 9.055 1 92.75 216 ASN A C 1
ATOM 1780 O O . ASN A 1 216 ? -4.879 2.797 8.391 1 92.75 216 ASN A O 1
ATOM 1784 N N . VAL A 1 217 ? -2.688 2.91 8.734 1 90.75 217 VAL A N 1
ATOM 1785 C CA . VAL A 1 217 ? -2.365 2.121 7.547 1 90.75 217 VAL A CA 1
ATOM 1786 C C . VAL A 1 217 ? -2.682 0.649 7.805 1 90.75 217 VAL A C 1
ATOM 1788 O O . VAL A 1 217 ? -2.242 0.078 8.805 1 90.75 217 VAL A O 1
ATOM 1791 N N . PRO A 1 218 ? -3.412 0.088 6.883 1 87.5 218 PRO A N 1
ATOM 1792 C CA . PRO A 1 218 ? -3.646 -1.348 7.055 1 87.5 218 PRO A CA 1
ATOM 1793 C C . PRO A 1 218 ? -2.354 -2.156 7.113 1 87.5 218 PRO A C 1
ATOM 1795 O O . PRO A 1 218 ? -1.368 -1.798 6.461 1 87.5 218 PRO A O 1
ATOM 1798 N N . TRP A 1 219 ? -2.447 -3.24 7.789 1 85.31 219 TRP A N 1
ATOM 1799 C CA . TRP A 1 219 ? -1.239 -4.008 8.078 1 85.31 219 TRP A CA 1
ATOM 1800 C C . TRP A 1 219 ? -0.601 -4.523 6.797 1 85.31 219 TRP A C 1
ATOM 1802 O O . TRP A 1 219 ? 0.626 -4.566 6.68 1 85.31 219 TRP A O 1
ATOM 1812 N N . TYR A 1 220 ? -1.396 -4.988 5.922 1 84.5 220 TYR A N 1
ATOM 1813 C CA . TYR A 1 220 ? -0.844 -5.582 4.711 1 84.5 220 TYR A CA 1
ATOM 1814 C C . TYR A 1 220 ? -0.123 -4.539 3.867 1 84.5 220 TYR A C 1
ATOM 1816 O O . TYR A 1 220 ? 0.806 -4.867 3.125 1 84.5 220 TYR A O 1
ATOM 1824 N N . PHE A 1 221 ? -0.537 -3.328 4.02 1 84 221 PHE A N 1
ATOM 1825 C CA . PHE A 1 221 ? 0.186 -2.264 3.336 1 84 221 PHE A CA 1
ATOM 1826 C C . PHE A 1 221 ? 1.531 -2.006 4.004 1 84 221 PHE A C 1
ATOM 1828 O O . PHE A 1 221 ? 2.531 -1.76 3.326 1 84 221 PHE A O 1
ATOM 1835 N N . SER A 1 222 ? 1.438 -1.944 5.234 1 84.75 222 SER A N 1
ATOM 1836 C CA . SER A 1 222 ? 2.691 -1.788 5.965 1 84.75 222 SER A CA 1
ATOM 1837 C C . SER A 1 222 ? 3.68 -2.895 5.613 1 84.75 222 SER A C 1
ATOM 1839 O O . SER A 1 222 ? 4.883 -2.646 5.492 1 84.75 222 SER A O 1
ATOM 1841 N N . LEU A 1 223 ? 3.156 -4.035 5.441 1 83.38 223 LEU A N 1
ATOM 1842 C CA . LEU A 1 223 ? 3.988 -5.168 5.055 1 83.38 223 LEU A CA 1
ATOM 1843 C C . LEU A 1 223 ? 4.551 -4.973 3.648 1 83.38 223 LEU A C 1
ATOM 1845 O O . LEU A 1 223 ? 5.746 -5.18 3.42 1 83.38 223 LEU A O 1
ATOM 1849 N N . LEU A 1 224 ? 3.729 -4.598 2.715 1 82.5 224 LEU A N 1
ATOM 1850 C CA . LEU A 1 224 ? 4.176 -4.359 1.346 1 82.5 224 LEU A CA 1
ATOM 1851 C C . LEU A 1 224 ? 5.207 -3.238 1.3 1 82.5 224 LEU A C 1
ATOM 1853 O O . LEU A 1 224 ? 6.211 -3.344 0.591 1 82.5 224 LEU A O 1
ATOM 1857 N N . TYR A 1 225 ? 4.949 -2.209 2.01 1 82.31 225 TYR A N 1
ATOM 1858 C CA . TYR A 1 225 ? 5.902 -1.106 2.072 1 82.31 225 TYR A CA 1
ATOM 1859 C C . TYR A 1 225 ? 7.258 -1.585 2.584 1 82.31 225 TYR A C 1
ATOM 1861 O O . TYR A 1 225 ? 8.305 -1.153 2.092 1 82.31 225 TYR A O 1
ATOM 1869 N N . SER A 1 226 ? 7.18 -2.443 3.588 1 80.12 226 SER A N 1
ATOM 1870 C CA . SER A 1 226 ? 8.422 -2.949 4.152 1 80.12 226 SER A CA 1
ATOM 1871 C C . SER A 1 226 ? 9.219 -3.738 3.115 1 80.12 226 SER A C 1
ATOM 1873 O O . SER A 1 226 ? 10.445 -3.832 3.207 1 80.12 226 SER A O 1
ATOM 1875 N N . MET A 1 227 ? 8.531 -4.238 2.193 1 78.56 227 MET A N 1
ATOM 1876 C CA . MET A 1 227 ? 9.188 -4.992 1.126 1 78.56 227 MET A CA 1
ATOM 1877 C C . MET A 1 227 ? 9.891 -4.051 0.151 1 78.56 227 MET A C 1
ATOM 1879 O O . MET A 1 227 ? 10.953 -4.379 -0.375 1 78.56 227 MET A O 1
ATOM 1883 N N . PHE A 1 228 ? 9.359 -2.82 0.036 1 80.75 228 PHE A N 1
ATOM 1884 C CA . PHE A 1 228 ? 9.867 -1.868 -0.943 1 80.75 228 PHE A CA 1
ATOM 1885 C C . PHE A 1 228 ? 10.867 -0.912 -0.3 1 80.75 228 PHE A C 1
ATOM 1887 O O . PHE A 1 228 ? 11.75 -0.383 -0.975 1 80.75 228 PHE A O 1
ATOM 1894 N N . SER A 1 229 ? 10.656 -0.686 0.938 1 81 229 SER A N 1
ATOM 1895 C CA . SER A 1 229 ? 11.305 0.419 1.63 1 81 229 SER A CA 1
ATOM 1896 C C . SER A 1 229 ? 12.828 0.312 1.529 1 81 229 SER A C 1
ATOM 1898 O O . SER A 1 229 ? 13.516 1.32 1.371 1 81 229 SER A O 1
ATOM 1900 N N . PRO A 1 230 ? 13.398 -0.913 1.496 1 75.56 230 PRO A N 1
ATOM 1901 C CA . PRO A 1 230 ? 14.852 -1.021 1.394 1 75.56 230 PRO A CA 1
ATOM 1902 C C . PRO A 1 230 ? 15.391 -0.512 0.057 1 75.56 230 PRO A C 1
ATOM 1904 O O . PRO A 1 230 ? 16.562 -0.122 -0.036 1 75.56 230 PRO A O 1
ATOM 1907 N N . PHE A 1 231 ? 14.625 -0.456 -0.863 1 76 231 PHE A N 1
ATOM 1908 C CA . PHE A 1 231 ? 15.062 -0.071 -2.199 1 76 231 PHE A CA 1
ATOM 1909 C C . PHE A 1 231 ? 14.867 1.422 -2.426 1 76 231 PHE A C 1
ATOM 1911 O O . PHE A 1 231 ? 15.266 1.957 -3.463 1 76 231 PHE A O 1
ATOM 1918 N N . LEU A 1 232 ? 14.289 2.047 -1.493 1 79.44 232 LEU A N 1
ATOM 1919 C CA . LEU A 1 232 ? 14.094 3.49 -1.573 1 79.44 232 LEU A CA 1
ATOM 1920 C C . LEU A 1 232 ? 15.312 4.234 -1.041 1 79.44 232 LEU A C 1
ATOM 1922 O O . LEU A 1 232 ? 16.047 3.711 -0.206 1 79.44 232 LEU A O 1
ATOM 1926 N N . THR A 1 233 ? 15.539 5.387 -1.564 1 76.44 233 THR A N 1
ATOM 1927 C CA . THR A 1 233 ? 16.609 6.227 -1.039 1 76.44 233 THR A CA 1
ATOM 1928 C C . THR A 1 233 ? 16.281 6.707 0.371 1 76.44 233 THR A C 1
ATOM 1930 O O . THR A 1 233 ? 15.117 6.719 0.771 1 76.44 233 THR A O 1
ATOM 1933 N N . GLN A 1 234 ? 17.25 7.02 1.032 1 77.06 234 GLN A N 1
ATOM 1934 C CA . GLN A 1 234 ? 17.047 7.539 2.381 1 77.06 234 GLN A CA 1
ATOM 1935 C C . GLN A 1 234 ? 16.219 8.812 2.357 1 77.06 234 GLN A C 1
ATOM 1937 O O . GLN A 1 234 ? 15.375 9.031 3.234 1 77.06 234 GLN A O 1
ATOM 1942 N N . ARG A 1 235 ? 16.438 9.664 1.426 1 73.75 235 ARG A N 1
ATOM 1943 C CA . ARG A 1 235 ? 15.672 10.898 1.28 1 73.75 235 ARG A CA 1
ATOM 1944 C C . ARG A 1 235 ? 14.18 10.609 1.133 1 73.75 235 ARG A C 1
ATOM 1946 O O . ARG A 1 235 ? 13.352 11.242 1.782 1 73.75 235 ARG A O 1
ATOM 1953 N N . THR A 1 236 ? 13.898 9.609 0.333 1 76.5 236 THR A N 1
ATOM 1954 C CA . THR A 1 236 ? 12.508 9.234 0.105 1 76.5 236 THR A CA 1
ATOM 1955 C C . THR A 1 236 ? 11.898 8.609 1.357 1 76.5 236 THR A C 1
ATOM 1957 O O . THR A 1 236 ? 10.766 8.922 1.727 1 76.5 236 THR A O 1
ATOM 1960 N N . LYS A 1 237 ? 12.656 7.812 2.008 1 83.19 237 LYS A N 1
ATOM 1961 C CA . LYS A 1 237 ? 12.18 7.148 3.217 1 83.19 237 LYS A CA 1
ATOM 1962 C C . LYS A 1 237 ? 11.844 8.164 4.309 1 83.19 237 LYS A C 1
ATOM 1964 O O . LYS A 1 237 ? 10.883 7.984 5.059 1 83.19 237 LYS A O 1
ATOM 1969 N N . SER A 1 238 ? 12.641 9.148 4.367 1 83.19 238 SER A N 1
ATOM 1970 C CA . SER A 1 238 ? 12.43 10.156 5.398 1 83.19 238 SER A CA 1
ATOM 1971 C C . SER A 1 238 ? 11.18 10.984 5.125 1 83.19 238 SER A C 1
ATOM 1973 O O . SER A 1 238 ? 10.617 11.586 6.043 1 83.19 238 SER A O 1
ATOM 1975 N N . LYS A 1 239 ? 10.789 11.078 3.934 1 85.19 239 LYS A N 1
ATOM 1976 C CA . LYS A 1 239 ? 9.625 11.867 3.539 1 85.19 239 LYS A CA 1
ATOM 1977 C C . LYS A 1 239 ? 8.328 11.125 3.838 1 85.19 239 LYS A C 1
ATOM 1979 O O . LYS A 1 239 ? 7.273 11.742 3.996 1 85.19 239 LYS A O 1
ATOM 1984 N N . PHE A 1 240 ? 8.492 9.828 3.998 1 89.12 240 PHE A N 1
ATOM 1985 C CA . PHE A 1 240 ? 7.293 9.023 4.18 1 89.12 240 PHE A CA 1
ATOM 1986 C C . PHE A 1 240 ? 7.324 8.289 5.516 1 89.12 240 PHE A C 1
ATOM 1988 O O . PHE A 1 240 ? 8.234 7.504 5.777 1 89.12 240 PHE A O 1
ATOM 1995 N N . VAL A 1 241 ? 6.359 8.633 6.32 1 91.31 241 VAL A N 1
ATOM 1996 C CA . VAL A 1 241 ? 6.199 7.957 7.605 1 91.31 241 VAL A CA 1
ATOM 1997 C C . VAL A 1 241 ? 4.906 7.148 7.609 1 91.31 241 VAL A C 1
ATOM 1999 O O . VAL A 1 241 ? 3.834 7.68 7.316 1 91.31 241 VAL A O 1
ATOM 2002 N N . ILE A 1 242 ? 5.02 5.902 7.883 1 90.44 242 ILE A N 1
ATOM 2003 C CA . ILE A 1 242 ? 3.873 5 7.875 1 90.44 242 ILE A CA 1
ATOM 2004 C C . ILE A 1 242 ? 3.562 4.551 9.305 1 90.44 242 ILE A C 1
ATOM 2006 O O . ILE A 1 242 ? 4.441 4.055 10.008 1 90.44 242 ILE A O 1
ATOM 2010 N N . SER A 1 243 ? 2.338 4.816 9.648 1 92.56 243 SER A N 1
ATOM 2011 C CA . SER A 1 243 ? 1.896 4.41 10.984 1 92.56 243 SER A CA 1
ATOM 2012 C C . SER A 1 243 ? 0.731 3.432 10.898 1 92.56 243 SER A C 1
ATOM 2014 O O . SER A 1 243 ? -0.293 3.725 10.281 1 92.56 243 SER A O 1
ATOM 2016 N N . LYS A 1 244 ? 0.885 2.379 11.516 1 87.94 244 LYS A N 1
ATOM 2017 C CA . LYS A 1 244 ? -0.165 1.363 11.547 1 87.94 244 LYS A CA 1
ATOM 2018 C C . LYS A 1 244 ? -1.309 1.783 12.461 1 87.94 244 LYS A C 1
ATOM 2020 O O . LYS A 1 244 ? -1.165 2.717 13.258 1 87.94 244 LYS A O 1
ATOM 2025 N N . GLU A 1 245 ? -2.346 0.992 12.242 1 85.31 245 GLU A N 1
ATOM 2026 C CA . GLU A 1 245 ? -3.471 1.228 13.148 1 85.31 245 GLU A CA 1
ATOM 2027 C C . GLU A 1 245 ? -3.094 0.918 14.594 1 85.31 245 GLU A C 1
ATOM 2029 O O . GLU A 1 245 ? -2.422 -0.079 14.859 1 85.31 245 GLU A O 1
ATOM 2034 N N . GLY A 1 246 ? -3.408 1.773 15.523 1 83.5 246 GLY A N 1
ATOM 2035 C CA . GLY A 1 246 ? -3.088 1.586 16.922 1 83.5 246 GLY A CA 1
ATOM 2036 C C . GLY A 1 246 ? -1.848 2.344 17.359 1 83.5 246 GLY A C 1
ATOM 2037 O O . GLY A 1 246 ? -1.602 2.506 18.562 1 83.5 246 GLY A O 1
ATOM 2038 N N . ASN A 1 247 ? -1.069 2.793 16.453 1 90.56 247 ASN A N 1
ATOM 2039 C CA . ASN A 1 247 ? 0.174 3.482 16.781 1 90.56 247 ASN A CA 1
ATOM 2040 C C . ASN A 1 247 ? 0.146 4.938 16.328 1 90.56 247 ASN A C 1
ATOM 2042 O O . ASN A 1 247 ? 1.195 5.562 16.156 1 90.56 247 ASN A O 1
ATOM 2046 N N . VAL A 1 248 ? -0.959 5.461 16.125 1 95.12 248 VAL A N 1
ATOM 2047 C CA . VAL A 1 248 ? -1.112 6.785 15.531 1 95.12 248 VAL A CA 1
ATOM 2048 C C . VAL A 1 248 ? -0.511 7.836 16.469 1 95.12 248 VAL A C 1
ATOM 2050 O O . VAL A 1 248 ? 0.345 8.625 16.047 1 95.12 248 VAL A O 1
ATOM 2053 N N . ALA A 1 249 ? -0.917 7.797 17.734 1 95.94 249 ALA A N 1
ATOM 2054 C CA . ALA A 1 249 ? -0.44 8.789 18.688 1 95.94 249 ALA A CA 1
ATOM 2055 C C . ALA A 1 249 ? 1.074 8.703 18.859 1 95.94 249 ALA A C 1
ATOM 2057 O O . ALA A 1 249 ? 1.766 9.727 18.844 1 95.94 249 ALA A O 1
ATOM 2058 N N . GLU A 1 250 ? 1.549 7.508 19 1 95.06 250 GLU A N 1
ATOM 2059 C CA . GLU A 1 250 ? 2.982 7.289 19.172 1 95.06 250 GLU A CA 1
ATOM 2060 C C . GLU A 1 250 ? 3.773 7.891 18 1 95.06 250 GLU A C 1
ATOM 2062 O O . GLU A 1 250 ? 4.832 8.484 18.219 1 95.06 250 GLU A O 1
ATOM 2067 N N . THR A 1 251 ? 3.236 7.773 16.891 1 95.75 251 THR A N 1
ATOM 2068 C CA . THR A 1 251 ? 3.918 8.273 15.711 1 95.75 251 THR A CA 1
ATOM 2069 C C . THR A 1 251 ? 3.812 9.789 15.617 1 95.75 251 THR A C 1
ATOM 2071 O O . THR A 1 251 ? 4.816 10.477 15.398 1 95.75 251 THR A O 1
ATOM 2074 N N . LEU A 1 252 ? 2.637 10.289 15.805 1 97.56 252 LEU A N 1
ATOM 2075 C CA . LEU A 1 252 ? 2.422 11.719 15.633 1 97.56 252 LEU A CA 1
ATOM 2076 C C . LEU A 1 252 ? 3.174 12.516 16.703 1 97.56 252 LEU A C 1
ATOM 2078 O O . LEU A 1 252 ? 3.674 13.609 16.422 1 97.56 252 LEU A O 1
ATOM 2082 N N . TYR A 1 253 ? 3.309 11.977 17.922 1 97.06 253 TYR A N 1
ATOM 2083 C CA . TYR A 1 253 ? 3.99 12.664 19.016 1 97.06 253 TYR A CA 1
ATOM 2084 C C . TYR A 1 253 ? 5.461 12.883 18.688 1 97.06 253 TYR A C 1
ATOM 2086 O O . TYR A 1 253 ? 6.105 13.766 19.25 1 97.06 253 TYR A O 1
ATOM 2094 N N . LYS A 1 254 ? 5.984 12.102 17.828 1 94.94 254 LYS A N 1
ATOM 2095 C CA . LYS A 1 254 ? 7.375 12.273 17.422 1 94.94 254 LYS A CA 1
ATOM 2096 C C . LYS A 1 254 ? 7.566 13.578 16.656 1 94.94 254 LYS A C 1
ATOM 2098 O O . LYS A 1 254 ? 8.656 14.164 16.672 1 94.94 254 LYS A O 1
ATOM 2103 N N . PHE A 1 255 ? 6.477 14.078 16.094 1 95.38 255 PHE A N 1
ATOM 2104 C CA . PHE A 1 255 ? 6.641 15.203 15.172 1 95.38 255 PHE A CA 1
ATOM 2105 C C . PHE A 1 255 ? 5.805 16.391 15.617 1 95.38 255 PHE A C 1
ATOM 2107 O O . PHE A 1 255 ? 6.105 17.531 15.266 1 95.38 255 PHE A O 1
ATOM 2114 N N . ILE A 1 256 ? 4.766 16.125 16.281 1 97.12 256 ILE A N 1
ATOM 2115 C CA . ILE A 1 256 ? 3.816 17.172 16.656 1 97.12 256 ILE A CA 1
ATOM 2116 C C . ILE A 1 256 ? 3.543 17.109 18.156 1 97.12 256 ILE A C 1
ATOM 2118 O O . ILE A 1 256 ? 3.377 16.016 18.703 1 97.12 256 ILE A O 1
ATOM 2122 N N . ARG A 1 257 ? 3.445 18.203 18.734 1 96.69 257 ARG A N 1
ATOM 2123 C CA . ARG A 1 257 ? 3.115 18.25 20.156 1 96.69 257 ARG A CA 1
ATOM 2124 C C . ARG A 1 257 ? 1.68 17.797 20.391 1 96.69 257 ARG A C 1
ATOM 2126 O O . ARG A 1 257 ? 0.783 18.109 19.609 1 96.69 257 ARG A O 1
ATOM 2133 N N . PRO A 1 258 ? 1.451 17.172 21.5 1 96.88 258 PRO A N 1
ATOM 2134 C CA . PRO A 1 258 ? 0.13 16.594 21.75 1 96.88 258 PRO A CA 1
ATOM 2135 C C . PRO A 1 258 ? -0.979 17.641 21.781 1 96.88 258 PRO A C 1
ATOM 2137 O O . PRO A 1 258 ? -2.109 17.359 21.375 1 96.88 258 PRO A O 1
ATOM 2140 N N . GLU A 1 259 ? -0.707 18.844 22.281 1 95.31 259 GLU A N 1
ATOM 2141 C CA . GLU A 1 259 ? -1.734 19.875 22.359 1 95.31 259 GLU A CA 1
ATOM 2142 C C . GLU A 1 259 ? -2.148 20.359 20.969 1 95.31 259 GLU A C 1
ATOM 2144 O O . GLU A 1 259 ? -3.197 20.984 20.812 1 95.31 259 GLU A O 1
ATOM 2149 N N . ASP A 1 260 ? -1.297 19.969 19.984 1 94.69 260 ASP A N 1
ATOM 2150 C CA . ASP A 1 260 ? -1.541 20.422 18.609 1 94.69 260 ASP A CA 1
ATOM 2151 C C . ASP A 1 260 ? -2.131 19.312 17.766 1 94.69 260 ASP A C 1
ATOM 2153 O O . ASP A 1 260 ? -2.441 19.516 16.578 1 94.69 260 ASP A O 1
ATOM 2157 N N . ILE A 1 261 ? -2.266 18.125 18.312 1 96.19 261 ILE A N 1
ATOM 2158 C CA . ILE A 1 261 ? -2.822 16.969 17.594 1 96.19 261 ILE A CA 1
ATOM 2159 C C . ILE A 1 261 ? -4.32 16.875 17.875 1 96.19 261 ILE A C 1
ATOM 2161 O O . ILE A 1 261 ? -4.75 16.953 19.031 1 96.19 261 ILE A O 1
ATOM 2165 N N . PRO A 1 262 ? -5.086 16.766 16.812 1 94.44 262 PRO A N 1
ATOM 2166 C CA . PRO A 1 262 ? -6.523 16.594 17.031 1 94.44 262 PRO A CA 1
ATOM 2167 C C . PRO A 1 262 ? -6.836 15.406 17.938 1 94.44 262 PRO A C 1
ATOM 2169 O O . PRO A 1 262 ? -6.148 14.383 17.891 1 94.44 262 PRO A O 1
ATOM 2172 N N . VAL A 1 263 ? -7.941 15.461 18.688 1 94.38 263 VAL A N 1
ATOM 2173 C CA . VAL A 1 263 ? -8.32 14.453 19.672 1 94.38 263 VAL A CA 1
ATOM 2174 C C . VAL A 1 263 ? -8.594 13.125 18.984 1 94.38 263 VAL A C 1
ATOM 2176 O O . VAL A 1 263 ? -8.344 12.055 19.547 1 94.38 263 VAL A O 1
ATOM 2179 N N . GLN A 1 264 ? -9.062 13.148 17.781 1 92.38 264 GLN A N 1
ATOM 2180 C CA . GLN A 1 264 ? -9.398 11.922 17.062 1 92.38 264 GLN A CA 1
ATOM 2181 C C . GLN A 1 264 ? -8.141 11.109 16.75 1 92.38 264 GLN A C 1
ATOM 2183 O O . GLN A 1 264 ? -8.227 9.922 16.453 1 92.38 264 GLN A O 1
ATOM 2188 N N . TYR A 1 265 ? -7 11.781 16.844 1 95 265 TYR A N 1
ATOM 2189 C CA . TYR A 1 265 ? -5.758 11.094 16.516 1 95 265 TYR A CA 1
ATOM 2190 C C . TYR A 1 265 ? -4.879 10.938 17.75 1 95 265 TYR A C 1
ATOM 2192 O O . TYR A 1 265 ? -3.664 10.773 17.641 1 95 265 TYR A O 1
ATOM 2200 N N . GLY A 1 266 ? -5.488 11.109 18.875 1 95.25 266 GLY A N 1
ATOM 2201 C CA . GLY A 1 266 ? -4.77 10.859 20.125 1 95.25 266 GLY A CA 1
ATOM 2202 C C . GLY A 1 266 ? -4.137 12.102 20.703 1 95.25 266 GLY A C 1
ATOM 2203 O O . GLY A 1 266 ? -3.205 12.016 21.516 1 95.25 266 GLY A O 1
ATOM 2204 N N . GLY A 1 267 ? -4.527 13.234 20.25 1 96.38 267 GLY A N 1
ATOM 2205 C CA . GLY A 1 267 ? -4.047 14.492 20.797 1 96.38 267 GLY A CA 1
ATOM 2206 C C . GLY A 1 267 ? -5.039 15.156 21.734 1 96.38 267 GLY A C 1
ATOM 2207 O O . GLY A 1 267 ? -5.918 14.492 22.281 1 96.38 267 GLY A O 1
ATOM 2208 N N . LEU A 1 268 ? -4.789 16.469 22.031 1 96.25 268 LEU A N 1
ATOM 2209 C CA . LEU A 1 268 ? -5.617 17.188 22.984 1 96.25 268 LEU A CA 1
ATOM 2210 C C . LEU A 1 268 ? -6.332 18.359 22.312 1 96.25 268 LEU A C 1
ATOM 2212 O O . LEU A 1 268 ? -7.129 19.047 22.938 1 96.25 268 LEU A O 1
ATOM 2216 N N . SER A 1 269 ? -6.086 18.547 21.031 1 93.12 269 SER A N 1
ATOM 2217 C CA . SER A 1 269 ? -6.621 19.719 20.344 1 93.12 269 SER A CA 1
ATOM 2218 C C . SER A 1 269 ? -8.078 19.5 19.938 1 93.12 269 SER A C 1
ATOM 2220 O O . SER A 1 269 ? -8.391 18.547 19.219 1 93.12 269 SER A O 1
ATOM 2222 N N . ARG A 1 270 ? -8.938 20.344 20.406 1 89.19 270 ARG A N 1
ATOM 2223 C CA . ARG A 1 270 ? -10.344 20.344 20.031 1 89.19 270 ARG A CA 1
ATOM 2224 C C . ARG A 1 270 ? -10.68 21.562 19.172 1 89.19 270 ARG A C 1
ATOM 2226 O O . ARG A 1 270 ? -10.039 22.609 19.297 1 89.19 270 ARG A O 1
ATOM 2233 N N . PRO A 1 271 ? -11.609 21.391 18.266 1 78.19 271 PRO A N 1
ATOM 2234 C CA . PRO A 1 271 ? -11.984 22.531 17.422 1 78.19 271 PRO A CA 1
ATOM 2235 C C . PRO A 1 271 ? -12.375 23.766 18.234 1 78.19 271 PRO A C 1
ATOM 2237 O O . PRO A 1 271 ? -12.125 24.891 17.812 1 78.19 271 PRO A O 1
ATOM 2240 N N . SER A 1 272 ? -12.961 23.531 19.391 1 73.81 272 SER A N 1
ATOM 2241 C CA . SER A 1 272 ? -13.406 24.641 20.234 1 73.81 272 SER A CA 1
ATOM 2242 C C . SER A 1 272 ? -12.227 25.391 20.828 1 73.81 272 SER A C 1
ATOM 2244 O O . SER A 1 272 ? -12.352 26.578 21.172 1 73.81 272 SER A O 1
ATOM 2246 N N . ASP A 1 273 ? -11.125 24.734 20.953 1 69.88 273 ASP A N 1
ATOM 2247 C CA . ASP A 1 273 ? -9.938 25.344 21.547 1 69.88 273 ASP A CA 1
ATOM 2248 C C . ASP A 1 273 ? -9.336 26.375 20.609 1 69.88 273 ASP A C 1
ATOM 2250 O O . ASP A 1 273 ? -8.625 27.297 21.047 1 69.88 273 ASP A O 1
ATOM 2254 N N . LEU A 1 274 ? -9.578 26.234 19.375 1 61.41 274 LEU A N 1
ATOM 2255 C CA . LEU A 1 274 ? -8.945 27.062 18.359 1 61.41 274 LEU A CA 1
ATOM 2256 C C . LEU A 1 274 ? -9.43 28.5 18.453 1 61.41 274 LEU A C 1
ATOM 2258 O O . LEU A 1 274 ? -8.742 29.422 18 1 61.41 274 LEU A O 1
ATOM 2262 N N . GLN A 1 275 ? -10.516 28.609 19.203 1 59.72 275 GLN A N 1
ATOM 2263 C CA . GLN A 1 275 ? -11.094 29.953 19.328 1 59.72 275 GLN A CA 1
ATOM 2264 C C . GLN A 1 275 ? -10.484 30.703 20.5 1 59.72 275 GLN A C 1
ATOM 2266 O O . GLN A 1 275 ? -10.539 31.922 20.547 1 59.72 275 GLN A O 1
ATOM 2271 N N . ASN A 1 276 ? -9.852 29.984 21.375 1 63.75 276 ASN A N 1
ATOM 2272 C CA . ASN A 1 276 ? -9.469 30.609 22.625 1 63.75 276 ASN A CA 1
ATOM 2273 C C . ASN A 1 276 ? -7.977 30.906 22.672 1 63.75 276 ASN A C 1
ATOM 2275 O O . ASN A 1 276 ? -7.395 31.047 23.75 1 63.75 276 ASN A O 1
ATOM 2279 N N . GLY A 1 277 ? -7.34 31.031 21.516 1 66.88 277 GLY A N 1
ATOM 2280 C CA . GLY A 1 277 ? -5.922 31.344 21.547 1 66.88 277 GLY A CA 1
ATOM 2281 C C . GLY A 1 277 ? -5.039 30.109 21.438 1 66.88 277 GLY A C 1
ATOM 2282 O O . GLY A 1 277 ? -5.512 29.016 21.094 1 66.88 277 GLY A O 1
ATOM 2283 N N . PRO A 1 278 ? -3.719 30.375 21.734 1 76.5 278 PRO A N 1
ATOM 2284 C CA . PRO A 1 278 ? -2.77 29.25 21.656 1 76.5 278 PRO A CA 1
ATOM 2285 C C . PRO A 1 278 ? -3.008 28.188 22.719 1 76.5 278 PRO A C 1
ATOM 2287 O O . PRO A 1 278 ? -3.332 28.516 23.859 1 76.5 278 PRO A O 1
ATOM 2290 N N . PRO A 1 279 ? -3.031 27.109 22.297 1 80.5 279 PRO A N 1
ATOM 2291 C CA . PRO A 1 279 ? -3.303 26.031 23.234 1 80.5 279 PRO A CA 1
ATOM 2292 C C . PRO A 1 279 ? -2.279 25.969 24.375 1 80.5 279 PRO A C 1
ATOM 2294 O O . PRO A 1 279 ? -1.105 26.281 24.172 1 80.5 279 PRO A O 1
ATOM 2297 N N . LYS A 1 280 ? -2.768 25.672 25.562 1 87.19 280 LYS A N 1
ATOM 2298 C CA . LYS A 1 280 ? -1.871 25.422 26.688 1 87.19 280 LYS A CA 1
ATOM 2299 C C . LYS A 1 280 ? -0.978 24.219 26.422 1 87.19 280 LYS A C 1
ATOM 2301 O O . LYS A 1 280 ? -1.453 23.172 25.969 1 87.19 280 LYS A O 1
ATOM 2306 N N . PRO A 1 281 ? 0.254 24.391 26.672 1 92.31 281 PRO A N 1
ATOM 2307 C CA . PRO A 1 281 ? 1.17 23.266 26.469 1 92.31 281 PRO A CA 1
ATOM 2308 C C . PRO A 1 281 ? 0.802 22.047 27.312 1 92.31 281 PRO A C 1
ATOM 2310 O O . PRO A 1 281 ? 0.357 22.188 28.453 1 92.31 281 PRO A O 1
ATOM 2313 N N . ALA A 1 282 ? 0.949 20.969 26.688 1 96.38 282 ALA A N 1
ATOM 2314 C CA . ALA A 1 282 ? 0.654 19.703 27.359 1 96.38 282 ALA A CA 1
ATOM 2315 C C . ALA A 1 282 ? 1.933 19.031 27.844 1 96.38 282 ALA A C 1
ATOM 2317 O O . ALA A 1 282 ? 3.012 19.25 27.297 1 96.38 282 ALA A O 1
ATOM 2318 N N . SER A 1 283 ? 1.813 18.266 28.969 1 96.94 283 SER A N 1
ATOM 2319 C CA . SER A 1 283 ? 2.898 17.422 29.438 1 96.94 283 SER A CA 1
ATOM 2320 C C . SER A 1 283 ? 2.783 16.016 28.875 1 96.94 283 SER A C 1
ATOM 2322 O O . SER A 1 283 ? 1.733 15.375 29 1 96.94 283 SER A O 1
ATOM 2324 N N . GLU A 1 284 ? 3.859 15.641 28.266 1 96.94 284 GLU A N 1
ATOM 2325 C CA . GLU A 1 284 ? 3.895 14.297 27.688 1 96.94 284 GLU A CA 1
ATOM 2326 C C . GLU A 1 284 ? 4.484 13.289 28.672 1 96.94 284 GLU A C 1
ATOM 2328 O O . GLU A 1 284 ? 5.387 13.625 29.453 1 96.94 284 GLU A O 1
ATOM 2333 N N . PHE A 1 285 ? 3.959 12.055 28.688 1 96.56 285 PHE A N 1
ATOM 2334 C CA . PHE A 1 285 ? 4.531 10.984 29.484 1 96.56 285 PHE A CA 1
ATOM 2335 C C . PHE A 1 285 ? 4.262 9.625 28.859 1 96.56 285 PHE A C 1
ATOM 2337 O O . PHE A 1 285 ? 3.521 9.531 27.875 1 96.56 285 PHE A O 1
ATOM 2344 N N . THR A 1 286 ? 4.906 8.648 29.312 1 96.25 286 THR A N 1
ATOM 2345 C CA . THR A 1 286 ? 4.75 7.289 28.797 1 96.25 286 THR A CA 1
ATOM 2346 C C . THR A 1 286 ? 4.238 6.363 29.906 1 96.25 286 THR A C 1
ATOM 2348 O O . THR A 1 286 ? 4.52 6.574 31.078 1 96.25 286 THR A O 1
ATOM 2351 N N . VAL A 1 287 ? 3.426 5.488 29.516 1 96.56 287 VAL A N 1
ATOM 2352 C CA . VAL A 1 287 ? 2.955 4.438 30.406 1 96.56 287 VAL A CA 1
ATOM 2353 C C . VAL A 1 287 ? 3.463 3.082 29.922 1 96.56 287 VAL A C 1
ATOM 2355 O O . VAL A 1 287 ? 2.998 2.564 28.906 1 96.56 287 VAL A O 1
ATOM 2358 N N . LYS A 1 288 ? 4.309 2.477 30.672 1 95.25 288 LYS A N 1
ATOM 2359 C CA . LYS A 1 288 ? 4.879 1.192 30.281 1 95.25 288 LYS A CA 1
ATOM 2360 C C . LYS A 1 288 ? 3.885 0.057 30.5 1 95.25 288 LYS A C 1
ATOM 2362 O O . LYS A 1 288 ? 2.885 0.228 31.188 1 95.25 288 LYS A O 1
ATOM 2367 N N . GLY A 1 289 ? 4.18 -0.999 29.875 1 94 289 GLY A N 1
ATOM 2368 C CA . GLY A 1 289 ? 3.371 -2.176 30.141 1 94 289 GLY A CA 1
ATOM 2369 C C . GLY A 1 289 ? 3.42 -2.613 31.594 1 94 289 GLY A C 1
ATOM 2370 O O . GLY A 1 289 ? 4.492 -2.639 32.219 1 94 289 GLY A O 1
ATOM 2371 N N . GLY A 1 290 ? 2.293 -2.926 32.125 1 94.38 290 GLY A N 1
ATOM 2372 C CA . GLY A 1 290 ? 2.219 -3.367 33.5 1 94.38 290 GLY A CA 1
ATOM 2373 C C . GLY A 1 290 ? 2.357 -2.232 34.5 1 94.38 290 GLY A C 1
ATOM 2374 O O . GLY A 1 290 ? 2.451 -2.469 35.719 1 94.38 290 GLY A O 1
ATOM 2375 N N . GLU A 1 291 ? 2.369 -1.071 34.031 1 95.75 291 GLU A N 1
ATOM 2376 C CA . GLU A 1 291 ? 2.645 0.072 34.906 1 95.75 291 GLU A CA 1
ATOM 2377 C C . GLU A 1 291 ? 1.37 0.855 35.219 1 95.75 291 GLU A C 1
ATOM 2379 O O . GLU A 1 291 ? 0.434 0.86 34.406 1 95.75 291 GLU A O 1
ATOM 2384 N N . LYS A 1 292 ? 1.316 1.383 36.375 1 96.88 292 LYS A N 1
ATOM 2385 C CA . LYS A 1 292 ? 0.311 2.367 36.781 1 96.88 292 LYS A CA 1
ATOM 2386 C C . LYS A 1 292 ? 0.946 3.732 37.031 1 96.88 292 LYS A C 1
ATOM 2388 O O . LYS A 1 292 ? 1.945 3.836 37.75 1 96.88 292 LYS A O 1
ATOM 2393 N N . VAL A 1 293 ? 0.414 4.723 36.406 1 97.5 293 VAL A N 1
ATOM 2394 C CA . VAL A 1 293 ? 0.961 6.066 36.562 1 97.5 293 VAL A CA 1
ATOM 2395 C C . VAL A 1 293 ? -0.062 6.969 37.25 1 97.5 293 VAL A C 1
ATOM 2397 O O . VAL A 1 293 ? -1.227 7.02 36.844 1 97.5 293 VAL A O 1
ATOM 2400 N N . ASN A 1 294 ? 0.322 7.664 38.281 1 97.5 294 ASN A N 1
ATOM 2401 C CA . ASN A 1 294 ? -0.491 8.641 39 1 97.5 294 ASN A CA 1
ATOM 2402 C C . ASN A 1 294 ? 0.058 10.055 38.812 1 97.5 294 ASN A C 1
ATOM 2404 O O . ASN A 1 294 ? 1.167 10.352 39.281 1 97.5 294 ASN A O 1
ATOM 2408 N N . ILE A 1 295 ? -0.658 10.867 38.219 1 97.38 295 ILE A N 1
ATOM 2409 C CA . ILE A 1 295 ? -0.298 12.273 38.062 1 97.38 295 ILE A CA 1
ATOM 2410 C C . ILE A 1 295 ? -0.901 13.078 39.219 1 97.38 295 ILE A C 1
ATOM 2412 O O . ILE A 1 295 ? -2.119 13.078 39.406 1 97.38 295 ILE A O 1
ATOM 2416 N N . GLN A 1 296 ? -0.081 13.758 39.906 1 97.25 296 GLN A N 1
ATOM 2417 C CA . GLN A 1 296 ? -0.545 14.547 41.062 1 97.25 296 GLN A CA 1
ATOM 2418 C C . GLN A 1 296 ? -0.467 16.047 40.75 1 97.25 296 GLN A C 1
ATOM 2420 O O . GLN A 1 296 ? 0.603 16.562 40.438 1 97.25 296 GLN A O 1
ATOM 2425 N N . ILE A 1 297 ? -1.52 16.672 40.812 1 96.06 297 ILE A N 1
ATOM 2426 C CA . ILE A 1 297 ? -1.6 18.125 40.688 1 96.06 297 ILE A CA 1
ATOM 2427 C C . ILE A 1 297 ? -1.826 18.766 42.031 1 96.06 297 ILE A C 1
ATOM 2429 O O . ILE A 1 297 ? -2.926 18.688 42.594 1 96.06 297 ILE A O 1
ATOM 2433 N N . GLU A 1 298 ? -0.898 19.438 42.5 1 95.06 298 GLU A N 1
ATOM 2434 C CA . GLU A 1 298 ? -0.919 19.984 43.844 1 95.06 298 GLU A CA 1
ATOM 2435 C C . GLU A 1 298 ? -1.319 21.469 43.844 1 95.06 298 GLU A C 1
ATOM 2437 O O . GLU A 1 298 ? -1.402 22.078 42.781 1 95.06 298 GLU A O 1
ATOM 2442 N N . GLY A 1 299 ? -1.685 21.953 45.031 1 92.06 299 GLY A N 1
ATOM 2443 C CA . GLY A 1 299 ? -1.852 23.391 45.219 1 92.06 299 GLY A CA 1
ATOM 2444 C C . GLY A 1 299 ? -3.236 23.891 44.844 1 92.06 299 GLY A C 1
ATOM 2445 O O . GLY A 1 299 ? -3.402 25.031 44.438 1 92.06 299 GLY A O 1
ATOM 2446 N N . ILE A 1 300 ? -4.191 23.062 44.906 1 94.56 300 ILE A N 1
ATOM 2447 C CA . ILE A 1 300 ? -5.559 23.484 44.625 1 94.56 300 ILE A CA 1
ATOM 2448 C C . ILE A 1 300 ? -6.168 24.125 45.875 1 94.56 300 ILE A C 1
ATOM 2450 O O . ILE A 1 300 ? -6.352 23.453 46.906 1 94.56 300 ILE A O 1
ATOM 2454 N N . GLU A 1 301 ? -6.566 25.375 45.781 1 94.5 301 GLU A N 1
ATOM 2455 C CA . GLU A 1 301 ? -7.094 26.125 46.906 1 94.5 301 GLU A CA 1
ATOM 2456 C C . GLU A 1 301 ? -8.602 25.938 47.031 1 94.5 301 GLU A C 1
ATOM 2458 O O . GLU A 1 301 ? -9.258 25.453 46.094 1 94.5 301 GLU A O 1
ATOM 2463 N N . VAL A 1 302 ? -9.016 26.406 48.25 1 91.81 302 VAL A N 1
ATOM 2464 C CA . VAL A 1 302 ? -10.445 26.344 48.531 1 91.81 302 VAL A CA 1
ATOM 2465 C C . VAL A 1 302 ? -11.203 27.219 47.531 1 91.81 302 VAL A C 1
ATOM 2467 O O . VAL A 1 302 ? -10.828 28.375 47.312 1 91.81 302 VAL A O 1
ATOM 2470 N N . GLY A 1 303 ? -12.156 26.656 46.875 1 93.12 303 GLY A N 1
ATOM 2471 C CA . GLY A 1 303 ? -12.992 27.406 45.938 1 93.12 303 GLY A CA 1
ATOM 2472 C C . GLY A 1 303 ? -12.43 27.453 44.531 1 93.12 303 GLY A C 1
ATOM 2473 O O . GLY A 1 303 ? -13.062 27.984 43.625 1 93.12 303 GLY A O 1
ATOM 2474 N N . ALA A 1 304 ? -11.32 26.844 44.375 1 95.12 304 ALA A N 1
ATOM 2475 C CA . ALA A 1 304 ? -10.703 26.828 43.062 1 95.12 304 ALA A CA 1
ATOM 2476 C C . ALA A 1 304 ? -11.328 25.766 42.156 1 95.12 304 ALA A C 1
ATOM 2478 O O . ALA A 1 304 ? -11.82 24.75 42.656 1 95.12 304 ALA A O 1
ATOM 2479 N N . THR A 1 305 ? -11.359 26.078 40.875 1 96.19 305 THR A N 1
ATOM 2480 C CA . THR A 1 305 ? -11.828 25.125 39.906 1 96.19 305 THR A CA 1
ATOM 2481 C C . THR A 1 305 ? -10.672 24.609 39.031 1 96.19 305 THR A C 1
ATOM 2483 O O . THR A 1 305 ? -9.938 25.391 38.438 1 96.19 305 THR A O 1
ATOM 2486 N N . ILE A 1 306 ? -10.516 23.297 39.031 1 96.25 306 ILE A N 1
ATOM 2487 C CA . ILE A 1 306 ? -9.492 22.688 38.188 1 96.25 306 ILE A CA 1
ATOM 2488 C C . ILE A 1 306 ? -10.148 22.047 36.938 1 96.25 306 ILE A C 1
ATOM 2490 O O . ILE A 1 306 ? -11.133 21.328 37.062 1 96.25 306 ILE A O 1
ATOM 2494 N N . THR A 1 307 ? -9.664 22.375 35.812 1 95.5 307 THR A N 1
ATOM 2495 C CA . THR A 1 307 ? -10.047 21.75 34.531 1 95.5 307 THR A CA 1
ATOM 2496 C C . THR A 1 307 ? -8.859 21.031 33.906 1 95.5 307 THR A C 1
ATOM 2498 O O . THR A 1 307 ? -7.766 21.594 33.812 1 95.5 307 THR A O 1
ATOM 2501 N N . TRP A 1 308 ? -9.055 19.75 33.531 1 96.38 308 TRP A N 1
ATOM 2502 C CA . TRP A 1 308 ? -7.91 19.031 32.969 1 96.38 308 TRP A CA 1
ATOM 2503 C C . TRP A 1 308 ? -8.312 18.281 31.703 1 96.38 308 TRP A C 1
ATOM 2505 O O . TRP A 1 308 ? -9.492 18.031 31.469 1 96.38 308 TRP A O 1
ATOM 2515 N N . ASP A 1 309 ? -7.355 18.078 30.875 1 96.62 309 ASP A N 1
ATOM 2516 C CA . ASP A 1 309 ? -7.402 17.188 29.719 1 96.62 309 ASP A CA 1
ATOM 2517 C C . ASP A 1 309 ? -6.352 16.094 29.844 1 96.62 309 ASP A C 1
ATOM 2519 O O . ASP A 1 309 ? -5.23 16.344 30.297 1 96.62 309 ASP A O 1
ATOM 2523 N N . ILE A 1 310 ? -6.742 14.883 29.516 1 97.94 310 ILE A N 1
ATOM 2524 C CA . ILE A 1 310 ? -5.773 13.797 29.531 1 97.94 310 ILE A CA 1
ATOM 2525 C C . ILE A 1 310 ? -6.078 12.812 28.406 1 97.94 310 ILE A C 1
ATOM 2527 O O . ILE A 1 310 ? -7.242 12.586 28.078 1 97.94 310 ILE A O 1
ATOM 2531 N N . VAL A 1 311 ? -5.059 12.305 27.828 1 97.94 311 VAL A N 1
ATOM 2532 C CA . VAL A 1 311 ? -5.227 11.328 26.75 1 97.94 311 VAL A CA 1
ATOM 2533 C C . VAL A 1 311 ? -4.109 10.281 26.828 1 97.94 311 VAL A C 1
ATOM 2535 O O . VAL A 1 311 ? -2.994 10.594 27.25 1 97.94 311 VAL A O 1
ATOM 2538 N N . VAL A 1 312 ? -4.461 9.062 26.547 1 96.69 312 VAL A N 1
ATOM 2539 C CA . VAL A 1 312 ? -3.514 7.973 26.344 1 96.69 312 VAL A CA 1
ATOM 2540 C C . VAL A 1 312 ? -3.684 7.395 24.938 1 96.69 312 VAL A C 1
ATOM 2542 O O . VAL A 1 312 ? -4.805 7.121 24.5 1 96.69 312 VAL A O 1
ATOM 2545 N N . GLY A 1 313 ? -2.562 7.305 24.25 1 94.5 313 GLY A N 1
ATOM 2546 C CA . GLY A 1 313 ? -2.633 6.762 22.906 1 94.5 313 GLY A CA 1
ATOM 2547 C C . GLY A 1 313 ? -3.283 5.395 22.844 1 94.5 313 GLY A C 1
ATOM 2548 O O . GLY A 1 313 ? -2.766 4.43 23.422 1 94.5 313 GLY A O 1
ATOM 2549 N N . GLY A 1 314 ? -4.438 5.289 22.188 1 91.25 314 GLY A N 1
ATOM 2550 C CA . GLY A 1 314 ? -5.121 4.023 21.984 1 91.25 314 GLY A CA 1
ATOM 2551 C C . GLY A 1 314 ? -5.91 3.58 23.203 1 91.25 314 GLY A C 1
ATOM 2552 O O . GLY A 1 314 ? -6.734 2.666 23.125 1 91.25 314 GLY A O 1
ATOM 2553 N N . TRP A 1 315 ? -5.59 4.094 24.359 1 94.06 315 TRP A N 1
ATOM 2554 C CA . TRP A 1 315 ? -6.281 3.809 25.609 1 94.06 315 TRP A CA 1
ATOM 2555 C C . TRP A 1 315 ? -6.316 2.309 25.891 1 94.06 315 TRP A C 1
ATOM 2557 O O . TRP A 1 315 ? -5.27 1.681 26.078 1 94.06 315 TRP A O 1
ATOM 2567 N N . ASP A 1 316 ? -7.418 1.667 26.078 1 93.5 316 ASP A N 1
ATOM 2568 C CA . ASP A 1 316 ? -7.613 0.268 26.453 1 93.5 316 ASP A CA 1
ATOM 2569 C C . ASP A 1 316 ? -6.973 -0.04 27.797 1 93.5 316 ASP A C 1
ATOM 2571 O O . ASP A 1 316 ? -6.164 -0.963 27.906 1 93.5 316 ASP A O 1
ATOM 2575 N N . LEU A 1 317 ? -7.25 0.838 28.719 1 96.38 317 LEU A N 1
ATOM 2576 C CA . LEU A 1 317 ? -6.758 0.752 30.094 1 96.38 317 LEU A CA 1
ATOM 2577 C C . LEU A 1 317 ? -7.695 1.471 31.062 1 96.38 317 LEU A C 1
ATOM 2579 O O . LEU A 1 317 ? -8.68 2.076 30.625 1 96.38 317 LEU A O 1
ATOM 2583 N N . GLU A 1 318 ? -7.414 1.373 32.312 1 97.5 318 GLU A N 1
ATOM 2584 C CA . GLU A 1 318 ? -8.289 1.972 33.312 1 97.5 318 GLU A CA 1
ATOM 2585 C C . GLU A 1 318 ? -7.848 3.393 33.656 1 97.5 318 GLU A C 1
ATOM 2587 O O . GLU A 1 318 ? -6.648 3.684 33.688 1 97.5 318 GLU A O 1
ATOM 2592 N N . TYR A 1 319 ? -8.789 4.227 33.906 1 98.19 319 TYR A N 1
ATOM 2593 C CA . TYR A 1 319 ? -8.57 5.625 34.25 1 98.19 319 TYR A CA 1
ATOM 2594 C C . TYR A 1 319 ? -9.461 6.043 35.406 1 98.19 319 TYR A C 1
ATOM 2596 O O . TYR A 1 319 ? -10.586 5.562 35.531 1 98.19 319 TYR A O 1
ATOM 2604 N N . SER A 1 320 ? -8.938 6.875 36.281 1 98.25 320 SER A N 1
ATOM 2605 C CA . SER A 1 320 ? -9.719 7.473 37.375 1 98.25 320 SER A CA 1
ATOM 2606 C C . SER A 1 320 ? -9.141 8.828 37.781 1 98.25 320 SER A C 1
ATOM 2608 O O . SER A 1 320 ? -8 9.148 37.438 1 98.25 320 SER A O 1
ATOM 2610 N N . ALA A 1 321 ? -9.914 9.633 38.375 1 98.12 321 ALA A N 1
ATOM 2611 C CA . ALA A 1 321 ? -9.516 10.914 38.938 1 98.12 321 ALA A CA 1
ATOM 2612 C C . ALA A 1 321 ? -10.055 11.078 40.375 1 98.12 321 ALA A C 1
ATOM 2614 O O . ALA A 1 321 ? -11.234 10.828 40.625 1 98.12 321 ALA A O 1
ATOM 2615 N N . GLU A 1 322 ? -9.148 11.461 41.25 1 97.81 322 GLU A N 1
ATOM 2616 C CA . GLU A 1 322 ? -9.547 11.648 42.656 1 97.81 322 GLU A CA 1
ATOM 2617 C C . GLU A 1 322 ? -8.992 12.953 43.219 1 97.81 322 GLU A C 1
ATOM 2619 O O . GLU A 1 322 ? -7.91 13.398 42.812 1 97.81 322 GLU A O 1
ATOM 2624 N N . PHE A 1 323 ? -9.758 13.523 44.094 1 97.44 323 PHE A N 1
ATOM 2625 C CA . PHE A 1 323 ? -9.312 14.695 44.812 1 97.44 323 PHE A CA 1
ATOM 2626 C C . PHE A 1 323 ? -8.977 14.336 46.25 1 97.44 323 PHE A C 1
ATOM 2628 O O . PHE A 1 323 ? -9.805 13.75 46.969 1 97.44 323 PHE A O 1
ATOM 2635 N N . VAL A 1 324 ? -7.785 14.703 46.75 1 96.44 324 VAL A N 1
ATOM 2636 C CA . VAL A 1 324 ? -7.32 14.406 48.094 1 96.44 324 VAL A CA 1
ATOM 2637 C C . VAL A 1 324 ? -7.188 15.711 48.875 1 96.44 324 VAL A C 1
ATOM 2639 O O . VAL A 1 324 ? -6.223 16.453 48.719 1 96.44 324 VAL A O 1
ATOM 2642 N N . PRO A 1 325 ? -8.102 15.891 49.781 1 95.69 325 PRO A N 1
ATOM 2643 C CA . PRO A 1 325 ? -8.023 17.094 50.625 1 95.69 325 PRO A CA 1
ATOM 2644 C C . PRO A 1 325 ? -6.793 17.125 51.531 1 95.69 325 PRO A C 1
ATOM 2646 O O . PRO A 1 325 ? -6.32 16.062 51.938 1 95.69 325 PRO A O 1
ATOM 2649 N N . ASN A 1 326 ? -6.281 18.328 51.875 1 93.31 326 ASN A N 1
ATOM 2650 C CA . ASN A 1 326 ? -5.133 18.469 52.781 1 93.31 326 ASN A CA 1
ATOM 2651 C C . ASN A 1 326 ? -5.508 18.203 54.219 1 93.31 326 ASN A C 1
ATOM 2653 O O . ASN A 1 326 ? -4.676 17.734 55 1 93.31 326 ASN A O 1
ATOM 2657 N N . ALA A 1 327 ? -6.75 18.609 54.531 1 90.5 327 ALA A N 1
ATOM 2658 C CA . ALA A 1 327 ? -7.199 18.5 55.906 1 90.5 327 ALA A CA 1
ATOM 2659 C C . ALA A 1 327 ? -7.145 17.062 56.406 1 90.5 327 ALA A C 1
ATOM 2661 O O . ALA A 1 327 ? -7.57 16.141 55.688 1 90.5 327 ALA A O 1
ATOM 2662 N N . GLU A 1 328 ? -6.617 16.922 57.656 1 85.06 328 GLU A N 1
ATOM 2663 C CA . GLU A 1 328 ? -6.547 15.594 58.281 1 85.06 328 GLU A CA 1
ATOM 2664 C C . GLU A 1 328 ? -7.938 15.07 58.625 1 85.06 328 GLU A C 1
ATOM 2666 O O . GLU A 1 328 ? -8.781 15.812 59.125 1 85.06 328 GLU A O 1
ATOM 2671 N N . GLY A 1 329 ? -8.328 13.914 58.25 1 84.88 329 GLY A N 1
ATOM 2672 C CA . GLY A 1 329 ? -9.625 13.32 58.562 1 84.88 329 GLY A CA 1
ATOM 2673 C C . GLY A 1 329 ? -10.602 13.391 57.406 1 84.88 329 GLY A C 1
ATOM 2674 O O . GLY A 1 329 ? -11.68 12.797 57.469 1 84.88 329 GLY A O 1
ATOM 2675 N N . SER A 1 330 ? -10.266 14.344 56.438 1 88.38 330 SER A N 1
ATOM 2676 C CA . SER A 1 330 ? -11.156 14.453 55.312 1 88.38 330 SER A CA 1
ATOM 2677 C C . SER A 1 330 ? -11.039 13.234 54.406 1 88.38 330 SER A C 1
ATOM 2679 O O . SER A 1 330 ? -10 12.586 54.344 1 88.38 330 SER A O 1
ATOM 2681 N N . TYR A 1 331 ? -12.086 12.906 53.656 1 91.81 331 TYR A N 1
ATOM 2682 C CA . TYR A 1 331 ? -12.133 11.742 52.781 1 91.81 331 TYR A CA 1
ATOM 2683 C C . TYR A 1 331 ? -11.75 12.117 51.344 1 91.81 331 TYR A C 1
ATOM 2685 O O . TYR A 1 331 ? -12.109 13.195 50.875 1 91.81 331 TYR A O 1
ATOM 2693 N N . THR A 1 332 ? -11.055 11.25 50.781 1 94.31 332 THR A N 1
ATOM 2694 C CA . THR A 1 332 ? -10.758 11.383 49.375 1 94.31 332 THR A CA 1
ATOM 2695 C C . THR A 1 332 ? -12.039 11.352 48.531 1 94.31 332 THR A C 1
ATOM 2697 O O . THR A 1 332 ? -12.938 10.555 48.812 1 94.31 332 THR A O 1
ATOM 2700 N N . ILE A 1 333 ? -12.172 12.273 47.625 1 95.12 333 ILE A N 1
ATOM 2701 C CA . ILE A 1 333 ? -13.352 12.359 46.75 1 95.12 333 ILE A CA 1
ATOM 2702 C C . ILE A 1 333 ? -13.062 11.719 45.406 1 95.12 333 ILE A C 1
ATOM 2704 O O . ILE A 1 333 ? -12.125 12.109 44.719 1 95.12 333 ILE A O 1
ATOM 2708 N N . ALA A 1 334 ? -13.82 10.742 45 1 96.38 334 ALA A N 1
ATOM 2709 C CA . ALA A 1 334 ? -13.734 10.148 43.656 1 96.38 334 ALA A CA 1
ATOM 2710 C C . ALA A 1 334 ? -14.414 11.031 42.625 1 96.38 334 ALA A C 1
ATOM 2712 O O . ALA A 1 334 ? -15.625 10.914 42.406 1 96.38 334 ALA A O 1
ATOM 2713 N N . VAL A 1 335 ? -13.68 11.828 42 1 96.81 335 VAL A N 1
ATOM 2714 C CA . VAL A 1 335 ? -14.242 12.75 41.031 1 96.81 335 VAL A CA 1
ATOM 2715 C C . VAL A 1 335 ? -14.703 11.977 39.781 1 96.81 335 VAL A C 1
ATOM 2717 O O . VAL A 1 335 ? -15.805 12.195 39.281 1 96.81 335 VAL A O 1
ATOM 2720 N N . GLU A 1 336 ? -13.82 11.086 39.219 1 97.12 336 GLU A N 1
ATOM 2721 C CA . GLU A 1 336 ? -14.148 10.125 38.156 1 97.12 336 GLU A CA 1
ATOM 2722 C C . GLU A 1 336 ? -13.812 8.703 38.594 1 97.12 336 GLU A C 1
ATOM 2724 O O . GLU A 1 336 ? -12.648 8.352 38.75 1 97.12 336 GLU A O 1
ATOM 2729 N N . LYS A 1 337 ? -14.828 7.914 38.719 1 96.62 337 LYS A N 1
ATOM 2730 C CA . LYS A 1 337 ? -14.633 6.531 39.156 1 96.62 337 LYS A CA 1
ATOM 2731 C C . LYS A 1 337 ? -13.82 5.746 38.125 1 96.62 337 LYS A C 1
ATOM 2733 O O . LYS A 1 337 ? -13.836 6.062 36.938 1 96.62 337 LYS A O 1
ATOM 2738 N N . THR A 1 338 ? -13.172 4.789 38.625 1 96.62 338 THR A N 1
ATOM 2739 C CA . THR A 1 338 ? -12.336 3.951 37.781 1 96.62 338 THR A CA 1
ATOM 2740 C C . THR A 1 338 ? -13.172 3.283 36.688 1 96.62 338 THR A C 1
ATOM 2742 O O . THR A 1 338 ? -14.227 2.713 36.969 1 96.62 338 THR A O 1
ATOM 2745 N N . ARG A 1 339 ? -12.734 3.486 35.5 1 96.5 339 ARG A N 1
ATOM 2746 C CA . ARG A 1 339 ? -13.398 2.83 34.375 1 96.5 339 ARG A CA 1
ATOM 2747 C C . ARG A 1 339 ? -12.398 2.469 33.281 1 96.5 339 ARG A C 1
ATOM 2749 O O . ARG A 1 339 ? -11.352 3.102 33.156 1 96.5 339 ARG A O 1
ATOM 2756 N N . LYS A 1 340 ? -12.789 1.495 32.562 1 96.5 340 LYS A N 1
ATOM 2757 C CA . LYS A 1 340 ? -11.984 1.145 31.375 1 96.5 340 LYS A CA 1
ATOM 2758 C C . LYS A 1 340 ? -12.297 2.055 30.203 1 96.5 340 LYS A C 1
ATOM 2760 O O . LYS A 1 340 ? -13.469 2.217 29.828 1 96.5 340 LYS A O 1
ATOM 2765 N N . VAL A 1 341 ? -11.305 2.717 29.766 1 96.12 341 VAL A N 1
ATOM 2766 C CA . VAL A 1 341 ? -11.492 3.594 28.625 1 96.12 341 VAL A CA 1
ATOM 2767 C C . VAL A 1 341 ? -11.227 2.816 27.328 1 96.12 341 VAL A C 1
ATOM 2769 O O . VAL A 1 341 ? -10.164 2.217 27.172 1 96.12 341 VAL A O 1
ATOM 2772 N N . ALA A 1 342 ? -12.164 2.863 26.406 1 93.94 342 ALA A N 1
ATOM 2773 C CA . ALA A 1 342 ? -12.078 2.111 25.156 1 93.94 342 ALA A CA 1
ATOM 2774 C C . ALA A 1 342 ? -11.094 2.76 24.188 1 93.94 342 ALA A C 1
ATOM 2776 O O . ALA A 1 342 ? -10.875 3.973 24.234 1 93.94 342 ALA A O 1
ATOM 2777 N N . PRO A 1 343 ? -10.492 2.004 23.281 1 90.44 343 PRO A N 1
ATOM 2778 C CA . PRO A 1 343 ? -9.492 2.514 22.344 1 90.44 343 PRO A CA 1
ATOM 2779 C C . PRO A 1 343 ? -10.039 3.604 21.438 1 90.44 343 PRO A C 1
ATOM 2781 O O . PRO A 1 343 ? -9.281 4.461 20.969 1 90.44 343 PRO A O 1
ATOM 2784 N N . SER A 1 344 ? -11.266 3.613 21.234 1 88.88 344 SER A N 1
ATOM 2785 C CA . SER A 1 344 ? -11.859 4.551 20.281 1 88.88 344 SER A CA 1
ATOM 2786 C C . SER A 1 344 ? -12.203 5.875 20.953 1 88.88 344 SER A C 1
ATOM 2788 O O . SER A 1 344 ? -12.547 6.848 20.281 1 88.88 344 SER A O 1
ATOM 2790 N N . GLU A 1 345 ? -12.055 5.895 22.234 1 93.38 345 GLU A N 1
ATOM 2791 C CA . GLU A 1 345 ? -12.438 7.109 22.953 1 93.38 345 GLU A CA 1
ATOM 2792 C C . GLU A 1 345 ? -11.391 8.203 22.781 1 93.38 345 GLU A C 1
ATOM 2794 O O . GLU A 1 345 ? -10.195 7.91 22.656 1 93.38 345 GLU A O 1
ATOM 2799 N N . GLU A 1 346 ? -11.867 9.398 22.766 1 94.44 346 GLU A N 1
ATOM 2800 C CA . GLU A 1 346 ? -10.992 10.562 22.625 1 94.44 346 GLU A CA 1
ATOM 2801 C C . GLU A 1 346 ? -10.5 11.047 23.984 1 94.44 346 GLU A C 1
ATOM 2803 O O . GLU A 1 346 ? -10.75 10.414 25.016 1 94.44 346 GLU A O 1
ATOM 2808 N N . ALA A 1 347 ? -9.703 12.109 23.953 1 96.75 347 ALA A N 1
ATOM 2809 C CA . ALA A 1 347 ? -9.148 12.695 25.172 1 96.75 347 ALA A CA 1
ATOM 2810 C C . ALA A 1 347 ? -10.25 13.023 26.172 1 96.75 347 ALA A C 1
ATOM 2812 O O . ALA A 1 347 ? -11.336 13.453 25.797 1 96.75 347 ALA A O 1
ATOM 2813 N N . ILE A 1 348 ? -9.969 12.828 27.438 1 97.06 348 ILE A N 1
ATOM 2814 C CA . ILE A 1 348 ? -10.922 13.109 28.5 1 97.06 348 ILE A CA 1
ATOM 2815 C C . ILE A 1 348 ? -10.789 14.562 28.953 1 97.06 348 ILE A C 1
ATOM 2817 O O . ILE A 1 348 ? -9.68 15.062 29.125 1 97.06 348 ILE A O 1
ATOM 2821 N N . HIS A 1 349 ? -11.844 15.25 28.969 1 95.88 349 HIS A N 1
ATOM 2822 C CA . HIS A 1 349 ? -11.953 16.609 29.469 1 95.88 349 HIS A CA 1
ATOM 2823 C C . HIS A 1 349 ? -12.93 16.703 30.625 1 95.88 349 HIS A C 1
ATOM 2825 O O . HIS A 1 349 ? -14.094 16.312 30.5 1 95.88 349 HIS A O 1
ATOM 2831 N N . ASN A 1 350 ? -12.438 17.156 31.766 1 96.69 350 ASN A N 1
ATOM 2832 C CA . ASN A 1 350 ? -13.312 17.281 32.938 1 96.69 350 ASN A CA 1
ATOM 2833 C C . ASN A 1 350 ? -12.906 18.453 33.812 1 96.69 350 ASN A C 1
ATOM 2835 O O . ASN A 1 350 ? -11.867 19.078 33.594 1 96.69 350 ASN A O 1
ATOM 2839 N N . SER A 1 351 ? -13.797 18.828 34.688 1 96.5 351 SER A N 1
ATOM 2840 C CA . SER A 1 351 ? -13.578 19.922 35.625 1 96.5 351 SER A CA 1
ATOM 2841 C C . SER A 1 351 ? -14.109 19.578 37 1 96.5 351 SER A C 1
ATOM 2843 O O . SER A 1 351 ? -15.023 18.766 37.125 1 96.5 351 SER A O 1
ATOM 2845 N N . PHE A 1 352 ? -13.484 20.141 38.062 1 96.81 352 PHE A N 1
ATOM 2846 C CA . PHE A 1 352 ? -13.859 19.906 39.438 1 96.81 352 PHE A CA 1
ATOM 2847 C C . PHE A 1 352 ? -13.641 21.156 40.281 1 96.81 352 PHE A C 1
ATOM 2849 O O . PHE A 1 352 ? -12.555 21.75 40.25 1 96.81 352 PHE A O 1
ATOM 2856 N N . MET A 1 353 ? -14.664 21.531 40.938 1 95.94 353 MET A N 1
ATOM 2857 C CA . MET A 1 353 ? -14.547 22.641 41.875 1 95.94 353 MET A CA 1
ATOM 2858 C C . MET A 1 353 ? -14.32 22.125 43.312 1 95.94 353 MET A C 1
ATOM 2860 O O . MET A 1 353 ? -15.148 21.391 43.844 1 95.94 353 MET A O 1
ATOM 2864 N N . SER A 1 354 ? -13.266 22.516 43.875 1 91.94 354 SER A N 1
ATOM 2865 C CA . SER A 1 354 ? -12.906 22 45.188 1 91.94 354 SER A CA 1
ATOM 2866 C C . SER A 1 354 ? -13.539 22.812 46.312 1 91.94 354 SER A C 1
ATOM 2868 O O . SER A 1 354 ? -13.508 24.047 46.281 1 91.94 354 SER A O 1
ATOM 2870 N N . ARG A 1 355 ? -14.055 22.156 47.281 1 91.38 355 ARG A N 1
ATOM 2871 C CA . ARG A 1 355 ? -14.609 22.812 48.469 1 91.38 355 ARG A CA 1
ATOM 2872 C C . ARG A 1 355 ? -13.57 22.891 49.562 1 91.38 355 ARG A C 1
ATOM 2874 O O . ARG A 1 355 ? -13.797 23.547 50.594 1 91.38 355 ARG A O 1
ATOM 2881 N N . GLU A 1 356 ? -12.469 22.203 49.406 1 92.69 356 GLU A N 1
ATOM 2882 C CA . GLU A 1 356 ? -11.328 22.172 50.344 1 92.69 356 GLU A CA 1
ATOM 2883 C C . GLU A 1 356 ? -10.016 22.312 49.562 1 92.69 356 GLU A C 1
ATOM 2885 O O . GLU A 1 356 ? -9.961 22.078 48.375 1 92.69 356 GLU A O 1
ATOM 2890 N N . ALA A 1 357 ? -9.039 22.734 50.375 1 95.06 357 ALA A N 1
ATOM 2891 C CA . ALA A 1 357 ? -7.715 22.719 49.75 1 95.06 357 ALA A CA 1
ATOM 2892 C C . ALA A 1 357 ? -7.18 21.297 49.625 1 95.06 357 ALA A C 1
ATOM 2894 O O . ALA A 1 357 ? -7.406 20.469 50.5 1 95.06 357 ALA A O 1
ATOM 2895 N N . GLY A 1 358 ? -6.523 21.016 48.5 1 96.19 358 GLY A N 1
ATOM 2896 C CA . GLY A 1 358 ? -5.984 19.672 48.312 1 96.19 358 GLY A CA 1
ATOM 2897 C C . GLY A 1 358 ? -5.289 19.469 47 1 96.19 358 GLY A C 1
ATOM 2898 O O . GLY A 1 358 ? -4.668 20.406 46.469 1 96.19 358 GLY A O 1
ATOM 2899 N N . LYS A 1 359 ? -5.16 18.25 46.594 1 96.81 359 LYS A N 1
ATOM 2900 C CA . LYS A 1 359 ? -4.508 17.906 45.344 1 96.81 359 LYS A CA 1
ATOM 2901 C C . LYS A 1 359 ? -5.383 16.984 44.5 1 96.81 359 LYS A C 1
ATOM 2903 O O . LYS A 1 359 ? -6.203 16.234 45.062 1 96.81 359 LYS A O 1
ATOM 2908 N N . MET A 1 360 ? -5.258 17.078 43.219 1 97.38 360 MET A N 1
ATOM 2909 C CA . MET A 1 360 ? -5.93 16.203 42.281 1 97.38 360 MET A CA 1
ATOM 2910 C C . MET A 1 360 ? -5 15.078 41.812 1 97.38 360 MET A C 1
ATOM 2912 O O . MET A 1 360 ? -3.824 15.32 41.562 1 97.38 360 MET A O 1
ATOM 2916 N N . VAL A 1 361 ? -5.484 13.836 41.781 1 97.94 361 VAL A N 1
ATOM 2917 C CA . VAL A 1 361 ? -4.691 12.695 41.344 1 97.94 361 VAL A CA 1
ATOM 2918 C C . VAL A 1 361 ? -5.371 12.039 40.125 1 97.94 361 VAL A C 1
ATOM 2920 O O . VAL A 1 361 ? -6.492 11.531 40.25 1 97.94 361 VAL A O 1
ATOM 2923 N N . LEU A 1 362 ? -4.746 12.102 39 1 98.12 362 LEU A N 1
ATOM 2924 C CA . LEU A 1 362 ? -5.18 11.375 37.812 1 98.12 362 LEU A CA 1
ATOM 2925 C C . LEU A 1 362 ? -4.426 10.055 37.688 1 98.12 362 LEU A C 1
ATOM 2927 O O . LEU A 1 362 ? -3.195 10.039 37.656 1 98.12 362 LEU A O 1
ATOM 2931 N N . SER A 1 363 ? -5.18 8.977 37.562 1 98.19 363 SER A N 1
ATOM 2932 C CA . SER A 1 363 ? -4.547 7.664 37.562 1 98.19 363 SER A CA 1
ATOM 2933 C C . SER A 1 363 ? -4.82 6.941 36.219 1 98.19 363 SER A C 1
ATOM 2935 O O . SER A 1 363 ? -5.969 6.832 35.812 1 98.19 363 SER A O 1
ATOM 2937 N N . VAL A 1 364 ? -3.764 6.5 35.625 1 97.69 364 VAL A N 1
ATOM 2938 C CA . VAL A 1 364 ? -3.82 5.668 34.438 1 97.69 364 VAL A CA 1
ATOM 2939 C C . VAL A 1 364 ? -3.182 4.309 34.719 1 97.69 364 VAL A C 1
ATOM 2941 O O . VAL A 1 364 ? -2.004 4.234 35.094 1 97.69 364 VAL A O 1
ATOM 2944 N N . ASP A 1 365 ? -3.998 3.273 34.5 1 97.62 365 ASP A N 1
ATOM 2945 C CA . ASP A 1 365 ? -3.57 1.934 34.906 1 97.62 365 ASP A CA 1
ATOM 2946 C C . ASP A 1 365 ? -3.416 1.028 33.688 1 97.62 365 ASP A C 1
ATOM 2948 O O . ASP A 1 365 ? -4.402 0.497 33.156 1 97.62 365 ASP A O 1
ATOM 2952 N N . ASN A 1 366 ? -2.227 0.739 33.281 1 96.62 366 ASN A N 1
ATOM 2953 C CA . ASN A 1 366 ? -1.896 -0.118 32.156 1 96.62 366 ASN A CA 1
ATOM 2954 C C . ASN A 1 366 ? -1.407 -1.489 32.625 1 96.62 366 ASN A C 1
ATOM 2956 O O . ASN A 1 366 ? -0.625 -2.139 31.922 1 96.62 366 ASN A O 1
ATOM 2960 N N . THR A 1 367 ? -1.797 -1.99 33.688 1 94.81 367 THR A N 1
ATOM 2961 C CA . THR A 1 367 ? -1.319 -3.238 34.25 1 94.81 367 THR A CA 1
ATOM 2962 C C . THR A 1 367 ? -1.783 -4.434 33.438 1 94.81 367 THR A C 1
ATOM 2964 O O . THR A 1 367 ? -1.109 -5.465 33.406 1 94.81 367 THR A O 1
ATOM 2967 N N . ALA A 1 368 ? -2.855 -4.281 32.781 1 92 368 ALA A N 1
ATOM 2968 C CA . ALA A 1 368 ? -3.449 -5.383 32 1 92 368 ALA A CA 1
ATOM 2969 C C . ALA A 1 368 ? -2.803 -5.52 30.641 1 92 368 ALA A C 1
ATOM 2971 O O . ALA A 1 368 ? -3.082 -6.473 29.906 1 92 368 ALA A O 1
ATOM 2972 N N . SER A 1 369 ? -1.936 -4.578 30.328 1 90.06 369 SER A N 1
ATOM 2973 C CA . SER A 1 369 ? -1.319 -4.598 29.016 1 90.06 369 SER A CA 1
ATOM 2974 C C . SER A 1 369 ? 0.2 -4.688 29.109 1 90.06 369 SER A C 1
ATOM 2976 O O . SER A 1 369 ? 0.785 -4.293 30.125 1 90.06 369 SER A O 1
ATOM 2978 N N . ARG A 1 370 ? 0.847 -5.25 28.125 1 89.75 370 ARG A N 1
ATOM 2979 C CA . ARG A 1 370 ? 2.303 -5.332 28.062 1 89.75 370 ARG A CA 1
ATOM 2980 C C . ARG A 1 370 ? 2.871 -4.273 27.109 1 89.75 370 ARG A C 1
ATOM 2982 O O . ARG A 1 370 ? 4.09 -4.105 27.016 1 89.75 370 ARG A O 1
ATOM 2989 N N . ARG A 1 371 ? 2.1 -3.51 26.562 1 89.12 371 ARG A N 1
ATOM 2990 C CA . ARG A 1 371 ? 2.531 -2.553 25.562 1 89.12 371 ARG A CA 1
ATOM 2991 C C . ARG A 1 371 ? 2.744 -1.17 26.172 1 89.12 371 ARG A C 1
ATOM 2993 O O . ARG A 1 371 ? 1.947 -0.72 26.984 1 89.12 371 ARG A O 1
ATOM 3000 N N . LYS A 1 372 ? 3.816 -0.569 25.781 1 94.12 372 LYS A N 1
ATOM 3001 C CA . LYS A 1 372 ? 4.082 0.815 26.156 1 94.12 372 LYS A CA 1
ATOM 3002 C C . LYS A 1 372 ? 3.189 1.78 25.391 1 94.12 372 LYS A C 1
ATOM 3004 O O . LYS A 1 372 ? 2.941 1.587 24.188 1 94.12 372 LYS A O 1
ATOM 3009 N N . LYS A 1 373 ? 2.729 2.846 26.031 1 95.31 373 LYS A N 1
ATOM 3010 C CA . LYS A 1 373 ? 1.839 3.818 25.406 1 95.31 373 LYS A CA 1
ATOM 3011 C C . LYS A 1 373 ? 2.299 5.246 25.688 1 95.31 373 LYS A C 1
ATOM 3013 O O . LYS A 1 373 ? 2.951 5.508 26.688 1 95.31 373 LYS A O 1
ATOM 3018 N N . VAL A 1 374 ? 2.029 6.117 24.75 1 97 374 VAL A N 1
ATOM 3019 C CA . VAL A 1 374 ? 2.303 7.535 24.953 1 97 374 VAL A CA 1
ATOM 3020 C C . VAL A 1 374 ? 1.053 8.227 25.5 1 97 374 VAL A C 1
ATOM 3022 O O . VAL A 1 374 ? -0.07 7.812 25.203 1 97 374 VAL A O 1
ATOM 3025 N N . ALA A 1 375 ? 1.233 9.227 26.266 1 97.75 375 ALA A N 1
ATOM 3026 C CA . ALA A 1 375 ? 0.127 9.945 26.891 1 97.75 375 ALA A CA 1
ATOM 3027 C C . ALA A 1 375 ? 0.462 11.422 27.078 1 97.75 375 ALA A C 1
ATOM 3029 O O . ALA A 1 375 ? 1.622 11.82 26.938 1 97.75 375 ALA A O 1
ATOM 3030 N N . ALA A 1 376 ? -0.527 12.219 27.266 1 98.19 376 ALA A N 1
ATOM 3031 C CA . ALA A 1 376 ? -0.36 13.656 27.484 1 98.19 376 ALA A CA 1
ATOM 3032 C C . ALA A 1 376 ? -1.495 14.219 28.328 1 98.19 376 ALA A C 1
ATOM 3034 O O . ALA A 1 376 ? -2.602 13.672 28.344 1 98.19 376 ALA A O 1
ATOM 3035 N N . TYR A 1 377 ? -1.203 15.219 29.141 1 97.81 377 TYR A N 1
ATOM 3036 C CA . TYR A 1 377 ? -2.227 15.891 29.922 1 97.81 377 TYR A CA 1
ATOM 3037 C C . TYR A 1 377 ? -1.916 17.375 30.078 1 97.81 377 TYR A C 1
ATOM 3039 O O . TYR A 1 377 ? -0.781 17.812 29.844 1 97.81 377 TYR A O 1
ATOM 3047 N N . ARG A 1 378 ? -2.912 18.141 30.328 1 96.38 378 ARG A N 1
ATOM 3048 C CA . ARG A 1 378 ? -2.824 19.562 30.656 1 96.38 378 ARG A CA 1
ATOM 3049 C C . ARG A 1 378 ? -3.932 19.953 31.625 1 96.38 378 ARG A C 1
ATOM 3051 O O . ARG A 1 378 ? -4.938 19.25 31.766 1 96.38 378 ARG A O 1
ATOM 3058 N N . TYR A 1 379 ? -3.682 20.969 32.406 1 95.56 379 TYR A N 1
ATOM 3059 C CA . TYR A 1 379 ? -4.695 21.406 33.344 1 95.56 379 TYR A CA 1
ATOM 3060 C C . TYR A 1 379 ? -4.594 22.906 33.594 1 95.56 379 TYR A C 1
ATOM 3062 O O . TYR A 1 379 ? -3.57 23.531 33.281 1 95.56 379 TYR A O 1
ATOM 3070 N N . ILE A 1 380 ? -5.688 23.5 34 1 93.06 380 ILE A N 1
ATOM 3071 C CA . ILE A 1 380 ? -5.781 24.891 34.406 1 93.06 380 ILE A CA 1
ATOM 3072 C C . ILE A 1 380 ? -6.516 25 35.75 1 93.06 380 ILE A C 1
ATOM 3074 O O . ILE A 1 380 ? -7.562 24.375 35.938 1 93.06 380 ILE A O 1
ATOM 3078 N N . VAL A 1 381 ? -5.895 25.656 36.688 1 94.38 381 VAL A N 1
ATOM 3079 C CA . VAL A 1 381 ? -6.539 25.922 37.969 1 94.38 381 VAL A CA 1
ATOM 3080 C C . VAL A 1 381 ? -6.953 27.391 38.031 1 94.38 381 VAL A C 1
ATOM 3082 O O . VAL A 1 381 ? -6.117 28.281 37.875 1 94.38 381 VAL A O 1
ATOM 3085 N N . ARG A 1 382 ? -8.258 27.625 38.188 1 92.75 382 ARG A N 1
ATOM 3086 C CA . ARG A 1 382 ? -8.781 28.984 38.312 1 92.75 382 ARG A CA 1
ATOM 3087 C C . ARG A 1 382 ? -9.312 29.25 39.719 1 92.75 382 ARG A C 1
ATOM 3089 O O . ARG A 1 382 ? -10.102 28.469 40.25 1 92.75 382 ARG A O 1
ATOM 3096 N N . LYS A 1 383 ? -8.891 30.312 40.312 1 87.56 383 LYS A N 1
ATOM 3097 C CA . LYS A 1 383 ? -9.344 30.703 41.656 1 87.56 383 LYS A CA 1
ATOM 3098 C C . LYS A 1 383 ? -10.648 31.484 41.594 1 87.56 383 LYS A C 1
ATOM 3100 O O . LYS A 1 383 ? -10.898 32.219 40.625 1 87.56 383 LYS A O 1
ATOM 3105 N N . SER A 1 384 ? -11.625 31.156 42.438 1 75.19 384 SER A N 1
ATOM 3106 C CA . SER A 1 384 ? -12.859 31.938 42.5 1 75.19 384 SER A CA 1
ATOM 3107 C C . SER A 1 384 ? -12.586 33.375 42.906 1 75.19 384 SER A C 1
ATOM 3109 O O . SER A 1 384 ? -11.773 33.625 43.781 1 75.19 384 SER A O 1
ATOM 3111 N N . THR A 1 385 ? -12.672 34.375 42.031 1 57.97 385 THR A N 1
ATOM 3112 C CA . THR A 1 385 ? -12.633 35.781 42.469 1 57.97 385 THR A CA 1
ATOM 3113 C C . THR A 1 385 ? -13.742 36.062 43.469 1 57.97 385 THR A C 1
ATOM 3115 O O . THR A 1 385 ? -14.914 35.781 43.219 1 57.97 385 THR A O 1
ATOM 3118 N N . VAL A 1 386 ? -13.531 35.75 44.719 1 49.03 386 VAL A N 1
ATOM 3119 C CA . VAL A 1 386 ? -14.469 36.375 45.656 1 49.03 386 VAL A CA 1
ATOM 3120 C C . VAL A 1 386 ? -14.766 37.812 45.25 1 49.03 386 VAL A C 1
ATOM 3122 O O . VAL A 1 386 ? -13.852 38.625 45.125 1 49.03 386 VAL A O 1
ATOM 3125 N N . VAL A 1 387 ? -15.859 38 44.5 1 40.91 387 VAL A N 1
ATOM 3126 C CA . VAL A 1 387 ? -16.453 39.344 44.656 1 40.91 387 VAL A CA 1
ATOM 3127 C C . VAL A 1 387 ? -16.906 39.531 46.125 1 40.91 387 VAL A C 1
ATOM 3129 O O . VAL A 1 387 ? -17.562 38.656 46.688 1 40.91 387 VAL A O 1
ATOM 3132 N N . MET B 1 1 ? -7.547 7.465 -21.422 1 18.94 1 MET B N 1
ATOM 3133 C CA . MET B 1 1 ? -6.844 7.527 -20.141 1 18.94 1 MET B CA 1
ATOM 3134 C C . MET B 1 1 ? -6.188 6.188 -19.812 1 18.94 1 MET B C 1
ATOM 3136 O O . MET B 1 1 ? -6.867 5.23 -19.453 1 18.94 1 MET B O 1
ATOM 3140 N N . GLU B 1 2 ? -5.133 5.879 -20.484 1 22.12 2 GLU B N 1
ATOM 3141 C CA . GLU B 1 2 ? -4.395 4.625 -20.625 1 22.12 2 GLU B CA 1
ATOM 3142 C C . GLU B 1 2 ? -3.889 4.141 -19.266 1 22.12 2 GLU B C 1
ATOM 3144 O O . GLU B 1 2 ? -3.453 4.941 -18.438 1 22.12 2 GLU B O 1
ATOM 3149 N N . ALA B 1 3 ? -4.375 3.086 -18.812 1 31.88 3 ALA B N 1
ATOM 3150 C CA . ALA B 1 3 ? -3.859 2.406 -17.625 1 31.88 3 ALA B CA 1
ATOM 3151 C C . ALA B 1 3 ? -2.35 2.592 -17.5 1 31.88 3 ALA B C 1
ATOM 3153 O O . ALA B 1 3 ? -1.603 2.311 -18.438 1 31.88 3 ALA B O 1
ATOM 3154 N N . ALA B 1 4 ? -1.993 3.564 -16.844 1 31.19 4 ALA B N 1
ATOM 3155 C CA . ALA B 1 4 ? -0.556 3.674 -16.609 1 31.19 4 ALA B CA 1
ATOM 3156 C C . ALA B 1 4 ? 0.069 2.301 -16.391 1 31.19 4 ALA B C 1
ATOM 3158 O O . ALA B 1 4 ? 0.061 1.782 -15.266 1 31.19 4 ALA B O 1
ATOM 3159 N N . THR B 1 5 ? -0.168 1.455 -17.281 1 32.25 5 THR B N 1
ATOM 3160 C CA . THR B 1 5 ? 0.744 0.317 -17.25 1 32.25 5 THR B CA 1
ATOM 3161 C C . THR B 1 5 ? 2.193 0.788 -17.172 1 32.25 5 THR B C 1
ATOM 3163 O O . THR B 1 5 ? 2.688 1.455 -18.078 1 32.25 5 THR B O 1
ATOM 3166 N N . LEU B 1 6 ? 2.607 1.237 -16.047 1 36.16 6 LEU B N 1
ATOM 3167 C CA . LEU B 1 6 ? 4.043 1.458 -15.906 1 36.16 6 LEU B CA 1
ATOM 3168 C C . LEU B 1 6 ? 4.828 0.482 -16.781 1 36.16 6 LEU B C 1
ATOM 3170 O O . LEU B 1 6 ? 4.797 -0.728 -16.547 1 36.16 6 LEU B O 1
ATOM 3174 N N . ARG B 1 7 ? 4.883 0.836 -18.016 1 36.19 7 ARG B N 1
ATOM 3175 C CA . ARG B 1 7 ? 5.727 0.074 -18.922 1 36.19 7 ARG B CA 1
ATOM 3176 C C . ARG B 1 7 ? 7.102 -0.185 -18.312 1 36.19 7 ARG B C 1
ATOM 3178 O O . ARG B 1 7 ? 7.941 0.715 -18.266 1 36.19 7 ARG B O 1
ATOM 3185 N N . THR B 1 8 ? 7.184 -0.852 -17.266 1 42.28 8 THR B N 1
ATOM 3186 C CA . THR B 1 8 ? 8.5 -1.188 -16.734 1 42.28 8 THR B CA 1
ATOM 3187 C C . THR B 1 8 ? 9.328 -1.916 -17.781 1 42.28 8 THR B C 1
ATOM 3189 O O . THR B 1 8 ? 8.859 -2.871 -18.406 1 42.28 8 THR B O 1
ATOM 3192 N N . PRO B 1 9 ? 10.258 -1.279 -18.344 1 44.88 9 PRO B N 1
ATOM 3193 C CA . PRO B 1 9 ? 11.156 -2.049 -19.203 1 44.88 9 PRO B CA 1
ATOM 3194 C C . PRO B 1 9 ? 11.422 -3.457 -18.672 1 44.88 9 PRO B C 1
ATOM 3196 O O . PRO B 1 9 ? 11.336 -3.693 -17.469 1 44.88 9 PRO B O 1
ATOM 3199 N N . SER B 1 10 ? 11.211 -4.484 -19.484 1 49.16 10 SER B N 1
ATOM 3200 C CA . SER B 1 10 ? 11.266 -5.926 -19.266 1 49.16 10 SER B CA 1
ATOM 3201 C C . SER B 1 10 ? 12.555 -6.336 -18.562 1 49.16 10 SER B C 1
ATOM 3203 O O . SER B 1 10 ? 13.648 -6.055 -19.047 1 49.16 10 SER B O 1
ATOM 3205 N N . PHE B 1 11 ? 12.648 -6.117 -17.297 1 52.66 11 PHE B N 1
ATOM 3206 C CA . PHE B 1 11 ? 13.75 -6.758 -16.594 1 52.66 11 PHE B CA 1
ATOM 3207 C C . PHE B 1 11 ? 13.883 -8.219 -17 1 52.66 11 PHE B C 1
ATOM 3209 O O . PHE B 1 11 ? 12.883 -8.93 -17.109 1 52.66 11 PHE B O 1
ATOM 3216 N N . LYS B 1 12 ? 14.992 -8.43 -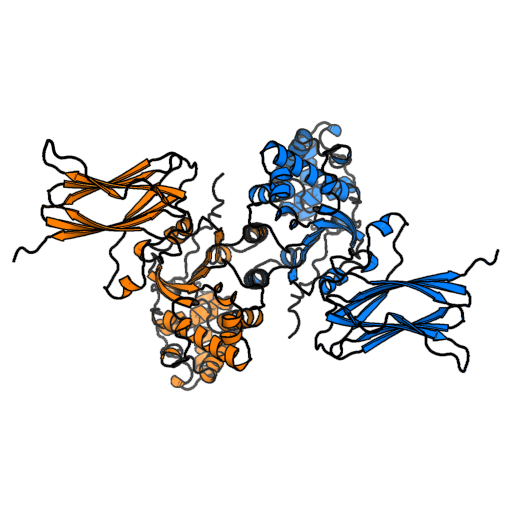17.594 1 63.84 12 LYS B N 1
ATOM 3217 C CA . LYS B 1 12 ? 15.281 -9.805 -17.969 1 63.84 12 LYS B CA 1
ATOM 3218 C C . LYS B 1 12 ? 15.867 -10.586 -16.781 1 63.84 12 LYS B C 1
ATOM 3220 O O . LYS B 1 12 ? 16.812 -10.125 -16.141 1 63.84 12 LYS B O 1
ATOM 3225 N N . GLU B 1 13 ? 15.141 -11.602 -16.281 1 73.94 13 GLU B N 1
ATOM 3226 C CA . GLU B 1 13 ? 15.617 -12.523 -15.258 1 73.94 13 GLU B CA 1
ATOM 3227 C C . GLU B 1 13 ? 17.016 -13.039 -15.578 1 73.94 13 GLU B C 1
ATOM 3229 O O . GLU B 1 13 ? 17.391 -13.156 -16.75 1 73.94 13 GLU B O 1
ATOM 3234 N N . ASP B 1 14 ? 17.734 -13.203 -14.555 1 75.75 14 ASP B N 1
ATOM 3235 C CA . ASP B 1 14 ? 19.078 -13.75 -14.727 1 75.75 14 ASP B CA 1
ATOM 3236 C C . ASP B 1 14 ? 19.031 -15.141 -15.336 1 75.75 14 ASP B C 1
ATOM 3238 O O . ASP B 1 14 ? 18.203 -15.961 -14.961 1 75.75 14 ASP B O 1
ATOM 3242 N N . THR B 1 15 ? 19.938 -15.43 -16.234 1 82.31 15 THR B N 1
ATOM 3243 C CA . THR B 1 15 ? 20 -16.719 -16.906 1 82.31 15 THR B CA 1
ATOM 3244 C C . THR B 1 15 ? 20.938 -17.672 -16.156 1 82.31 15 THR B C 1
ATOM 3246 O O . THR B 1 15 ? 20.922 -18.875 -16.406 1 82.31 15 THR B O 1
ATOM 3249 N N . TYR B 1 16 ? 21.812 -17.172 -15.297 1 88.56 16 TYR B N 1
ATOM 3250 C CA . TYR B 1 16 ? 22.734 -17.891 -14.438 1 88.56 16 TYR B CA 1
ATOM 3251 C C . TYR B 1 16 ? 23.828 -18.578 -15.258 1 88.56 16 TYR B C 1
ATOM 3253 O O . TYR B 1 16 ? 24.453 -19.531 -14.797 1 88.56 16 TYR B O 1
ATOM 3261 N N . PHE B 1 17 ? 23.969 -18.125 -16.516 1 89.81 17 PHE B N 1
ATOM 3262 C CA . PHE B 1 17 ? 25.141 -18.531 -17.281 1 89.81 17 PHE B CA 1
ATOM 3263 C C . PHE B 1 17 ? 26.391 -17.828 -16.797 1 89.81 17 PHE B C 1
ATOM 3265 O O . PHE B 1 17 ? 26.438 -16.594 -16.719 1 89.81 17 PHE B O 1
ATOM 3272 N N . ILE B 1 18 ? 27.359 -18.609 -16.578 1 89.75 18 ILE B N 1
ATOM 3273 C CA . ILE B 1 18 ? 28.609 -18.062 -16.062 1 89.75 18 ILE B CA 1
ATOM 3274 C C . ILE B 1 18 ? 29.219 -17.125 -17.109 1 89.75 18 ILE B C 1
ATOM 3276 O O . ILE B 1 18 ? 29.828 -16.109 -16.75 1 89.75 18 ILE B O 1
ATOM 3280 N N . SER B 1 19 ? 28.984 -17.406 -18.375 1 88.94 19 SER B N 1
ATOM 3281 C CA . SER B 1 19 ? 29.531 -16.609 -19.469 1 88.94 19 SER B CA 1
ATOM 3282 C C . SER B 1 19 ? 28.953 -15.203 -19.484 1 88.94 19 SER B C 1
ATOM 3284 O O . SER B 1 19 ? 29.562 -14.281 -20.031 1 88.94 19 SER B O 1
ATOM 3286 N N . HIS B 1 20 ? 27.797 -15.039 -18.891 1 89.44 20 HIS B N 1
ATOM 3287 C CA . HIS B 1 20 ? 27.125 -13.734 -18.922 1 89.44 20 HIS B CA 1
ATOM 3288 C C . HIS B 1 20 ? 27.547 -12.883 -17.734 1 89.44 20 HIS B C 1
ATOM 3290 O O . HIS B 1 20 ? 27.203 -11.703 -17.656 1 89.44 20 HIS B O 1
ATOM 3296 N N . LEU B 1 21 ? 28.375 -13.461 -16.859 1 91.44 21 LEU B N 1
ATOM 3297 C CA . LEU B 1 21 ? 28.781 -12.75 -15.648 1 91.44 21 LEU B CA 1
ATOM 3298 C C . LEU B 1 21 ? 29.953 -11.82 -15.938 1 91.44 21 LEU B C 1
ATOM 3300 O O . LEU B 1 21 ? 30.812 -12.125 -16.766 1 91.44 21 LEU B O 1
ATOM 3304 N N . LYS B 1 22 ? 29.938 -10.758 -15.281 1 91.44 22 LYS B N 1
ATOM 3305 C CA . LYS B 1 22 ? 31.109 -9.883 -15.289 1 91.44 22 LYS B CA 1
ATOM 3306 C C . LYS B 1 22 ? 32.281 -10.547 -14.609 1 91.44 22 LYS B C 1
ATOM 3308 O O . LYS B 1 22 ? 32.125 -11.508 -13.852 1 91.44 22 LYS B O 1
ATOM 3313 N N . SER B 1 23 ? 33.438 -10.023 -14.914 1 94.5 23 SER B N 1
ATOM 3314 C CA . SER B 1 23 ? 34.656 -10.578 -14.344 1 94.5 23 SER B CA 1
ATOM 3315 C C . SER B 1 23 ? 34.625 -10.523 -12.82 1 94.5 23 SER B C 1
ATOM 3317 O O . SER B 1 23 ? 35.031 -11.477 -12.156 1 94.5 23 SER B O 1
ATOM 3319 N N . SER B 1 24 ? 34.094 -9.477 -12.359 1 95.5 24 SER B N 1
ATOM 3320 C CA . SER B 1 24 ? 34 -9.32 -10.914 1 95.5 24 SER B CA 1
ATOM 3321 C C . SER B 1 24 ? 33.031 -10.328 -10.297 1 95.5 24 SER B C 1
ATOM 3323 O O . SER B 1 24 ? 33.281 -10.852 -9.211 1 95.5 24 SER B O 1
ATOM 3325 N N . GLU B 1 25 ? 32.062 -10.688 -11.008 1 95.12 25 GLU B N 1
ATOM 3326 C CA . GLU B 1 25 ? 31.047 -11.641 -10.539 1 95.12 25 GLU B CA 1
ATOM 3327 C C . GLU B 1 25 ? 31.594 -13.07 -10.562 1 95.12 25 GLU B C 1
ATOM 3329 O O . GLU B 1 25 ? 31.312 -13.859 -9.664 1 95.12 25 GLU B O 1
ATOM 3334 N N . LYS B 1 26 ? 32.344 -13.328 -11.57 1 95.19 26 LYS B N 1
ATOM 3335 C CA . LYS B 1 26 ? 32.969 -14.641 -11.664 1 95.19 26 LYS B CA 1
ATOM 3336 C C . LYS B 1 26 ? 33.938 -14.875 -10.508 1 95.19 26 LYS B C 1
ATOM 3338 O O . LYS B 1 26 ? 34 -15.969 -9.953 1 95.19 26 LYS B O 1
ATOM 3343 N N . LYS B 1 27 ? 34.625 -13.836 -10.258 1 96.44 27 LYS B N 1
ATOM 3344 C CA . LYS B 1 27 ? 35.562 -13.914 -9.148 1 96.44 27 LYS B CA 1
ATOM 3345 C C . LYS B 1 27 ? 34.844 -14.141 -7.824 1 96.44 27 LYS B C 1
ATOM 3347 O O . LYS B 1 27 ? 35.312 -14.906 -6.98 1 96.44 27 LYS B O 1
ATOM 3352 N N . ALA B 1 28 ? 33.75 -13.477 -7.688 1 97.06 28 ALA B N 1
ATOM 3353 C CA . ALA B 1 28 ? 32.969 -13.625 -6.465 1 97.06 28 ALA B CA 1
ATOM 3354 C C . ALA B 1 28 ? 32.438 -15.047 -6.316 1 97.06 28 ALA B C 1
ATOM 3356 O O . ALA B 1 28 ? 32.438 -15.609 -5.215 1 97.06 28 ALA B O 1
ATOM 3357 N N . LEU B 1 29 ? 32.031 -15.609 -7.414 1 96.19 29 LEU B N 1
ATOM 3358 C CA . LEU B 1 29 ? 31.531 -16.984 -7.398 1 96.19 29 LEU B CA 1
ATOM 3359 C C . LEU B 1 29 ? 32.625 -17.953 -6.984 1 96.19 29 LEU B C 1
ATOM 3361 O O . LEU B 1 29 ? 32.406 -18.828 -6.145 1 96.19 29 LEU B O 1
ATOM 3365 N N . GLN B 1 30 ? 33.781 -17.766 -7.5 1 95 30 GLN B N 1
ATOM 3366 C CA . GLN B 1 30 ? 34.938 -18.625 -7.172 1 95 30 GLN B CA 1
ATOM 3367 C C . GLN B 1 30 ? 35.344 -18.453 -5.715 1 95 30 GLN B C 1
ATOM 3369 O O . GLN B 1 30 ? 35.656 -19.438 -5.031 1 95 30 GLN B O 1
ATOM 3374 N N . GLU B 1 31 ? 35.312 -17.25 -5.344 1 96.56 31 GLU B N 1
ATOM 3375 C CA . GLU B 1 31 ? 35.688 -16.969 -3.957 1 96.56 31 GLU B CA 1
ATOM 3376 C C . GLU B 1 31 ? 34.688 -17.609 -2.984 1 96.56 31 GLU B C 1
ATOM 3378 O O . GLU B 1 31 ? 35.094 -18.141 -1.947 1 96.56 31 GLU B O 1
ATOM 3383 N N . LEU B 1 32 ? 33.5 -17.531 -3.303 1 96.25 32 LEU B N 1
ATOM 3384 C CA . LEU B 1 32 ? 32.469 -18.156 -2.455 1 96.25 32 LEU B CA 1
ATOM 3385 C C . LEU B 1 32 ? 32.656 -19.672 -2.398 1 96.25 32 LEU B C 1
ATOM 3387 O O . LEU B 1 32 ? 32.562 -20.266 -1.327 1 96.25 32 LEU B O 1
ATOM 3391 N N . ARG B 1 33 ? 33 -20.281 -3.453 1 93 33 ARG B N 1
ATOM 3392 C CA . ARG B 1 33 ? 33.25 -21.719 -3.514 1 93 33 ARG B CA 1
ATOM 3393 C C . ARG B 1 33 ? 34.406 -22.109 -2.613 1 93 33 ARG B C 1
ATOM 3395 O O . ARG B 1 33 ? 34.344 -23.078 -1.871 1 93 33 ARG B O 1
ATOM 3402 N N . ASP B 1 34 ? 35.406 -21.297 -2.746 1 93.25 34 ASP B N 1
ATOM 3403 C CA . ASP B 1 34 ? 36.594 -21.578 -1.986 1 93.25 34 ASP B CA 1
ATOM 3404 C C . ASP B 1 34 ? 36.344 -21.5 -0.484 1 93.25 34 ASP B C 1
ATOM 3406 O O . ASP B 1 34 ? 36.844 -22.344 0.281 1 93.25 34 ASP B O 1
ATOM 3410 N N . LYS B 1 35 ? 35.625 -20.562 -0.167 1 94.31 35 LYS B N 1
ATOM 3411 C CA . LYS B 1 35 ? 35.344 -20.391 1.25 1 94.31 35 LYS B CA 1
ATOM 3412 C C . LYS B 1 35 ? 34.438 -21.5 1.771 1 94.31 35 LYS B C 1
ATOM 3414 O O . LYS B 1 35 ? 34.594 -21.953 2.906 1 94.31 35 LYS B O 1
ATOM 3419 N N . LEU B 1 36 ? 33.562 -21.922 0.95 1 91.81 36 LEU B N 1
ATOM 3420 C CA . LEU B 1 36 ? 32.688 -23.016 1.332 1 91.81 36 LEU B CA 1
ATOM 3421 C C . LEU B 1 36 ? 33.469 -24.312 1.474 1 91.81 36 LEU B C 1
ATOM 3423 O O . LEU B 1 36 ? 33.25 -25.094 2.4 1 91.81 36 LEU B O 1
ATOM 3427 N N . TYR B 1 37 ? 34.344 -24.469 0.587 1 87.62 37 TYR B N 1
ATOM 3428 C CA . TYR B 1 37 ? 35.188 -25.656 0.612 1 87.62 37 TYR B CA 1
ATOM 3429 C C . TYR B 1 37 ? 36.031 -25.688 1.867 1 87.62 37 TYR B C 1
ATOM 3431 O O . TYR B 1 37 ? 36.312 -26.766 2.41 1 87.62 37 TYR B O 1
ATOM 3439 N N . ALA B 1 38 ? 36.406 -24.578 2.26 1 89 38 ALA B N 1
ATOM 3440 C CA . ALA B 1 38 ? 37.25 -24.484 3.451 1 89 38 ALA B CA 1
ATOM 3441 C C . ALA B 1 38 ? 36.438 -24.719 4.719 1 89 38 ALA B C 1
ATOM 3443 O O . ALA B 1 38 ? 36.938 -25.25 5.703 1 89 38 ALA B O 1
ATOM 3444 N N . SER B 1 39 ? 35.219 -24.375 4.703 1 87.06 39 SER B N 1
ATOM 3445 C CA . SER B 1 39 ? 34.375 -24.406 5.902 1 87.06 39 SER B CA 1
ATOM 3446 C C . SER B 1 39 ? 33.719 -25.766 6.07 1 87.06 39 SER B C 1
ATOM 3448 O O . SER B 1 39 ? 33.312 -26.141 7.184 1 87.06 39 SER B O 1
ATOM 3450 N N . TYR B 1 40 ? 33.531 -26.438 4.98 1 85.62 40 TYR B N 1
ATOM 3451 C CA . TYR B 1 40 ? 32.781 -27.688 5.055 1 85.62 40 TYR B CA 1
ATOM 3452 C C . TYR B 1 40 ? 33.594 -28.859 4.547 1 85.62 40 TYR B C 1
ATOM 3454 O O . TYR B 1 40 ? 34.344 -28.734 3.568 1 85.62 40 TYR B O 1
ATOM 3462 N N . GLU B 1 41 ? 33.562 -29.906 5.285 1 75.56 41 GLU B N 1
ATOM 3463 C CA . GLU B 1 41 ? 34.344 -31.094 4.969 1 75.56 41 GLU B CA 1
ATOM 3464 C C . GLU B 1 41 ? 33.531 -32.094 4.137 1 75.56 41 GLU B C 1
ATOM 3466 O O . GLU B 1 41 ? 34.094 -32.875 3.383 1 75.56 41 GLU B O 1
ATOM 3471 N N . SER B 1 42 ? 32.281 -32.062 4.316 1 75.12 42 SER B N 1
ATOM 3472 C CA . SER B 1 42 ? 31.453 -33.094 3.672 1 75.12 42 SER B CA 1
ATOM 3473 C C . SER B 1 42 ? 30.297 -32.469 2.902 1 75.12 42 SER B C 1
ATOM 3475 O O . SER B 1 42 ? 29.766 -31.422 3.299 1 75.12 42 SER B O 1
ATOM 3477 N N . ASP B 1 43 ? 29.984 -33.156 1.891 1 71.25 43 ASP B N 1
ATOM 3478 C CA . ASP B 1 43 ? 28.891 -32.75 1.021 1 71.25 43 ASP B CA 1
ATOM 3479 C C . ASP B 1 43 ? 27.547 -32.781 1.765 1 71.25 43 ASP B C 1
ATOM 3481 O O . ASP B 1 43 ? 26.656 -31.984 1.498 1 71.25 43 ASP B O 1
ATOM 3485 N N . SER B 1 44 ? 27.516 -33.688 2.635 1 70.12 44 SER B N 1
ATOM 3486 C CA . SER B 1 44 ? 26.234 -33.906 3.309 1 70.12 44 SER B CA 1
ATOM 3487 C C . SER B 1 44 ? 25.828 -32.688 4.137 1 70.12 44 SER B C 1
ATOM 3489 O O . SER B 1 44 ? 24.641 -32.438 4.32 1 70.12 44 SER B O 1
ATOM 3491 N N . GLU B 1 45 ? 26.781 -32 4.434 1 77.38 45 GLU B N 1
ATOM 3492 C CA . GLU B 1 45 ? 26.484 -30.891 5.324 1 77.38 45 GLU B CA 1
ATOM 3493 C C . GLU B 1 45 ? 26.281 -29.594 4.539 1 77.38 45 GLU B C 1
ATOM 3495 O O . GLU B 1 45 ? 25.734 -28.625 5.062 1 77.38 45 GLU B O 1
ATOM 3500 N N . CYS B 1 46 ? 26.594 -29.734 3.334 1 87.81 46 CYS B N 1
ATOM 3501 C CA . CYS B 1 46 ? 26.516 -28.531 2.516 1 87.81 46 CYS B CA 1
ATOM 3502 C C . CYS B 1 46 ? 25.734 -28.781 1.237 1 87.81 46 CYS B C 1
ATOM 3504 O O . CYS B 1 46 ? 26.297 -28.797 0.144 1 87.81 46 CYS B O 1
ATOM 3506 N N . SER B 1 47 ? 24.531 -29.156 1.379 1 91.44 47 SER B N 1
ATOM 3507 C CA . SER B 1 47 ? 23.625 -29.406 0.26 1 91.44 47 SER B CA 1
ATOM 3508 C C . SER B 1 47 ? 22.297 -28.688 0.453 1 91.44 47 SER B C 1
ATOM 3510 O O . SER B 1 47 ? 21.891 -28.406 1.583 1 91.44 47 SER B O 1
ATOM 3512 N N . MET B 1 48 ? 21.672 -28.328 -0.594 1 91.62 48 MET B N 1
ATOM 3513 C CA . MET B 1 48 ? 20.375 -27.672 -0.598 1 91.62 48 MET B CA 1
ATOM 3514 C C . MET B 1 48 ? 19.516 -28.156 -1.761 1 91.62 48 MET B C 1
ATOM 3516 O O . MET B 1 48 ? 19.984 -28.234 -2.896 1 91.62 48 MET B O 1
ATOM 3520 N N . TRP B 1 49 ? 18.25 -28.594 -1.453 1 92.38 49 TRP B N 1
ATOM 3521 C CA . TRP B 1 49 ? 17.312 -29.062 -2.453 1 92.38 49 TRP B CA 1
ATOM 3522 C C . TRP B 1 49 ? 17.875 -30.266 -3.215 1 92.38 49 TRP B C 1
ATOM 3524 O O . TRP B 1 49 ? 17.734 -30.344 -4.438 1 92.38 49 TRP B O 1
ATOM 3534 N N . GLY B 1 50 ? 18.656 -31.031 -2.504 1 87.69 50 GLY B N 1
ATOM 3535 C CA . GLY B 1 50 ? 19.219 -32.25 -3.051 1 87.69 50 GLY B CA 1
ATOM 3536 C C . GLY B 1 50 ? 20.469 -32.031 -3.873 1 87.69 50 GLY B C 1
ATOM 3537 O O . GLY B 1 50 ? 20.984 -32.938 -4.512 1 87.69 50 GLY B O 1
ATOM 3538 N N . ILE B 1 51 ? 20.953 -30.828 -3.869 1 92 51 ILE B N 1
ATOM 3539 C CA . ILE B 1 51 ? 22.109 -30.484 -4.684 1 92 51 ILE B CA 1
ATOM 3540 C C . ILE B 1 51 ? 23.312 -30.203 -3.779 1 92 51 ILE B C 1
ATOM 3542 O O . ILE B 1 51 ? 23.266 -29.281 -2.959 1 92 51 ILE B O 1
ATOM 3546 N N . PRO B 1 52 ? 24.391 -30.938 -3.963 1 92.38 52 PRO B N 1
ATOM 3547 C CA . PRO B 1 52 ? 25.609 -30.609 -3.217 1 92.38 52 PRO B CA 1
ATOM 3548 C C . PRO B 1 52 ? 26.234 -29.297 -3.668 1 92.38 52 PRO B C 1
ATOM 3550 O O . PRO B 1 52 ? 26.375 -29.047 -4.871 1 92.38 52 PRO B O 1
ATOM 3553 N N . LEU B 1 53 ? 26.688 -28.484 -2.838 1 93.19 53 LEU B N 1
ATOM 3554 C CA . LEU B 1 53 ? 27.141 -27.125 -3.172 1 93.19 53 LEU B CA 1
ATOM 3555 C C . LEU B 1 53 ? 28.672 -27.094 -3.322 1 93.19 53 LEU B C 1
ATOM 3557 O O . LEU B 1 53 ? 29.219 -26.141 -3.871 1 93.19 53 LEU B O 1
ATOM 3561 N N . LEU B 1 54 ? 29.312 -28.109 -2.852 1 87.75 54 LEU B N 1
ATOM 3562 C CA . LEU B 1 54 ? 30.766 -28.109 -2.852 1 87.75 54 LEU B CA 1
ATOM 3563 C C . LEU B 1 54 ? 31.312 -28.578 -4.199 1 87.75 54 LEU B C 1
ATOM 3565 O O . LEU B 1 54 ? 32.469 -28.344 -4.512 1 87.75 54 LEU B O 1
ATOM 3569 N N . HIS B 1 55 ? 30.406 -29.172 -4.938 1 80.62 55 HIS B N 1
ATOM 3570 C CA . HIS B 1 55 ? 30.875 -29.672 -6.234 1 80.62 55 HIS B CA 1
ATOM 3571 C C . HIS B 1 55 ? 30.734 -28.594 -7.305 1 80.62 55 HIS B C 1
ATOM 3573 O O . HIS B 1 55 ? 29.828 -27.75 -7.234 1 80.62 55 HIS B O 1
ATOM 3579 N N . CYS B 1 56 ? 31.688 -28.547 -8.109 1 73.62 56 CYS B N 1
ATOM 3580 C CA . CYS B 1 56 ? 31.656 -27.578 -9.203 1 73.62 56 CYS B CA 1
ATOM 3581 C C . CYS B 1 56 ? 30.719 -28.031 -10.312 1 73.62 56 CYS B C 1
ATOM 3583 O O . CYS B 1 56 ? 31.172 -28.5 -11.367 1 73.62 56 CYS B O 1
ATOM 3585 N N . GLU B 1 57 ? 29.484 -28 -10.023 1 86.94 57 GLU B N 1
ATOM 3586 C CA . GLU B 1 57 ? 28.438 -28.344 -10.984 1 86.94 57 GLU B CA 1
ATOM 3587 C C . GLU B 1 57 ? 27.547 -27.141 -11.273 1 86.94 57 GLU B C 1
ATOM 3589 O O . GLU B 1 57 ? 27.5 -26.188 -10.5 1 86.94 57 GLU B O 1
ATOM 3594 N N . GLU B 1 58 ? 26.938 -27.266 -12.375 1 91.69 58 GLU B N 1
ATOM 3595 C CA . GLU B 1 58 ? 26.109 -26.156 -12.875 1 91.69 58 GLU B CA 1
ATOM 3596 C C . GLU B 1 58 ? 24.969 -25.844 -11.906 1 91.69 58 GLU B C 1
ATOM 3598 O O . GLU B 1 58 ? 24.656 -24.672 -11.68 1 91.69 58 GLU B O 1
ATOM 3603 N N . LYS B 1 59 ? 24.406 -26.891 -11.352 1 93.25 59 LYS B N 1
ATOM 3604 C CA . LYS B 1 59 ? 23.281 -26.672 -10.453 1 93.25 59 LYS B CA 1
ATOM 3605 C C . LYS B 1 59 ? 23.719 -25.953 -9.18 1 93.25 59 LYS B C 1
ATOM 3607 O O . LYS B 1 59 ? 23.016 -25.078 -8.68 1 93.25 59 LYS B O 1
ATOM 3612 N N . ALA B 1 60 ? 24.859 -26.375 -8.68 1 93.94 60 ALA B N 1
ATOM 3613 C CA . ALA B 1 60 ? 25.406 -25.719 -7.5 1 93.94 60 ALA B CA 1
ATOM 3614 C C . ALA B 1 60 ? 25.719 -24.25 -7.777 1 93.94 60 ALA B C 1
ATOM 3616 O O . ALA B 1 60 ? 25.484 -23.391 -6.926 1 93.94 60 ALA B O 1
ATOM 3617 N N . ASP B 1 61 ? 26.203 -24 -8.961 1 94.19 61 ASP B N 1
ATOM 3618 C CA . ASP B 1 61 ? 26.531 -22.625 -9.352 1 94.19 61 ASP B CA 1
ATOM 3619 C C . ASP B 1 61 ? 25.281 -21.734 -9.336 1 94.19 61 ASP B C 1
ATOM 3621 O O . ASP B 1 61 ? 25.344 -20.578 -8.914 1 94.19 61 ASP B O 1
ATOM 3625 N N . VAL B 1 62 ? 24.203 -22.281 -9.836 1 94.94 62 VAL B N 1
ATOM 3626 C CA . VAL B 1 62 ? 22.969 -21.516 -9.875 1 94.94 62 VAL B CA 1
ATOM 3627 C C . VAL B 1 62 ? 22.562 -21.109 -8.461 1 94.94 62 VAL B C 1
ATOM 3629 O O . VAL B 1 62 ? 22.203 -19.953 -8.219 1 94.94 62 VAL B O 1
ATOM 3632 N N . ILE B 1 63 ? 22.688 -22.062 -7.539 1 95.12 63 ILE B N 1
ATOM 3633 C CA . ILE B 1 63 ? 22.312 -21.797 -6.156 1 95.12 63 ILE B CA 1
ATOM 3634 C C . ILE B 1 63 ? 23.25 -20.75 -5.547 1 95.12 63 ILE B C 1
ATOM 3636 O O . ILE B 1 63 ? 22.797 -19.781 -4.926 1 95.12 63 ILE B O 1
ATOM 3640 N N . LEU B 1 64 ? 24.516 -20.906 -5.762 1 95.88 64 LEU B N 1
ATOM 3641 C CA . LEU B 1 64 ? 25.5 -19.984 -5.215 1 95.88 64 LEU B CA 1
ATOM 3642 C C . LEU B 1 64 ? 25.297 -18.578 -5.785 1 95.88 64 LEU B C 1
ATOM 3644 O O . LEU B 1 64 ? 25.406 -17.594 -5.059 1 95.88 64 LEU B O 1
ATOM 3648 N N . LEU B 1 65 ? 24.969 -18.531 -7.059 1 95.12 65 LEU B N 1
ATOM 3649 C CA . LEU B 1 65 ? 24.766 -17.234 -7.711 1 95.12 65 LEU B CA 1
ATOM 3650 C C . LEU B 1 65 ? 23.531 -16.547 -7.141 1 95.12 65 LEU B C 1
ATOM 3652 O O . LEU B 1 65 ? 23.5 -15.312 -7.043 1 95.12 65 LEU B O 1
ATOM 3656 N N . LYS B 1 66 ? 22.516 -17.297 -6.766 1 94.81 66 LYS B N 1
ATOM 3657 C CA . LYS B 1 66 ? 21.328 -16.719 -6.141 1 94.81 66 LYS B CA 1
ATOM 3658 C C . LYS B 1 66 ? 21.688 -16.016 -4.832 1 94.81 66 LYS B C 1
ATOM 3660 O O . LYS B 1 66 ? 21.234 -14.898 -4.578 1 94.81 66 LYS B O 1
ATOM 3665 N N . PHE B 1 67 ? 22.547 -16.625 -4.035 1 95.5 67 PHE B N 1
ATOM 3666 C CA . PHE B 1 67 ? 22.953 -16.031 -2.773 1 95.5 67 PHE B CA 1
ATOM 3667 C C . PHE B 1 67 ? 23.844 -14.82 -3.018 1 95.5 67 PHE B C 1
ATOM 3669 O O . PHE B 1 67 ? 23.734 -13.812 -2.314 1 95.5 67 PHE B O 1
ATOM 3676 N N . LEU B 1 68 ? 24.688 -14.883 -4.039 1 95.38 68 LEU B N 1
ATOM 3677 C CA . LEU B 1 68 ? 25.562 -13.758 -4.367 1 95.38 68 LEU B CA 1
ATOM 3678 C C . LEU B 1 68 ? 24.75 -12.57 -4.867 1 95.38 68 LEU B C 1
ATOM 3680 O O . LEU B 1 68 ? 25 -11.43 -4.461 1 95.38 68 LEU B O 1
ATOM 3684 N N . ARG B 1 69 ? 23.797 -12.875 -5.613 1 91.06 69 ARG B N 1
ATOM 3685 C CA . ARG B 1 69 ? 22.953 -11.812 -6.16 1 91.06 69 ARG B CA 1
ATOM 3686 C C . ARG B 1 69 ? 22.125 -11.156 -5.066 1 91.06 69 ARG B C 1
ATOM 3688 O O . ARG B 1 69 ? 21.906 -9.945 -5.094 1 91.06 69 ARG B O 1
ATOM 3695 N N . ALA B 1 70 ? 21.703 -11.938 -4.207 1 89.62 70 ALA B N 1
ATOM 3696 C CA . ALA B 1 70 ? 20.875 -11.406 -3.113 1 89.62 70 ALA B CA 1
ATOM 3697 C C . ALA B 1 70 ? 21.672 -10.422 -2.266 1 89.62 70 ALA B C 1
ATOM 3699 O O . ALA B 1 70 ? 21.094 -9.57 -1.586 1 89.62 70 ALA B O 1
ATOM 3700 N N . ARG B 1 71 ? 22.953 -10.555 -2.322 1 92.25 71 ARG B N 1
ATOM 3701 C CA . ARG B 1 71 ? 23.812 -9.695 -1.521 1 92.25 71 ARG B CA 1
ATOM 3702 C C . ARG B 1 71 ? 24.75 -8.875 -2.408 1 92.25 71 ARG B C 1
ATOM 3704 O O . ARG B 1 71 ? 25.875 -8.57 -2.021 1 92.25 71 ARG B O 1
ATOM 3711 N N . ASP B 1 72 ? 24.375 -8.648 -3.559 1 89 72 ASP B N 1
ATOM 3712 C CA . ASP B 1 72 ? 25.078 -7.789 -4.508 1 89 72 ASP B CA 1
ATOM 3713 C C . ASP B 1 72 ? 26.516 -8.273 -4.727 1 89 72 ASP B C 1
ATOM 3715 O O . ASP B 1 72 ? 27.438 -7.461 -4.781 1 89 72 ASP B O 1
ATOM 3719 N N . PHE B 1 73 ? 26.75 -9.523 -4.633 1 94.06 73 PHE B N 1
ATOM 3720 C CA . PHE B 1 73 ? 28 -10.211 -4.934 1 94.06 73 PHE B CA 1
ATOM 3721 C C . PHE B 1 73 ? 29.062 -9.883 -3.896 1 94.06 73 PHE B C 1
ATOM 3723 O O . PHE B 1 73 ? 30.25 -9.992 -4.172 1 94.06 73 PHE B O 1
ATOM 3730 N N . ARG B 1 74 ? 28.625 -9.492 -2.74 1 95.25 74 ARG B N 1
ATOM 3731 C CA . ARG B 1 74 ? 29.531 -9.406 -1.598 1 95.25 74 ARG B CA 1
ATOM 3732 C C . ARG B 1 74 ? 29.734 -10.773 -0.956 1 95.25 74 ARG B C 1
ATOM 3734 O O . ARG B 1 74 ? 28.859 -11.258 -0.233 1 95.25 74 ARG B O 1
ATOM 3741 N N . VAL B 1 75 ? 30.812 -11.273 -1.064 1 97.25 75 VAL B N 1
ATOM 3742 C CA . VAL B 1 75 ? 31.078 -12.68 -0.771 1 97.25 75 VAL B CA 1
ATOM 3743 C C . VAL B 1 75 ? 30.891 -12.945 0.721 1 97.25 75 VAL B C 1
ATOM 3745 O O . VAL B 1 75 ? 30.219 -13.898 1.108 1 97.25 75 VAL B O 1
ATOM 3748 N N . PRO B 1 76 ? 31.406 -12.07 1.644 1 97.12 76 PRO B N 1
ATOM 3749 C CA . PRO B 1 76 ? 31.234 -12.359 3.068 1 97.12 76 PRO B CA 1
ATOM 3750 C C . PRO B 1 76 ? 29.766 -12.391 3.486 1 97.12 76 PRO B C 1
ATOM 3752 O O . PRO B 1 76 ? 29.359 -13.258 4.266 1 97.12 76 PRO B O 1
ATOM 3755 N N . ASP B 1 77 ? 29 -11.508 2.955 1 96.5 77 ASP B N 1
ATOM 3756 C CA . ASP B 1 77 ? 27.578 -11.453 3.275 1 96.5 77 ASP B CA 1
ATOM 3757 C C . ASP B 1 77 ? 26.828 -12.664 2.705 1 96.5 77 ASP B C 1
ATOM 3759 O O . ASP B 1 77 ? 25.953 -13.227 3.363 1 96.5 77 ASP B O 1
ATOM 3763 N N . ALA B 1 78 ? 27.188 -12.984 1.504 1 96.62 78 ALA B N 1
ATOM 3764 C CA . ALA B 1 78 ? 26.562 -14.133 0.86 1 96.62 78 ALA B CA 1
ATOM 3765 C C . ALA B 1 78 ? 26.891 -15.422 1.61 1 96.62 78 ALA B C 1
ATOM 3767 O O . ALA B 1 78 ? 26.016 -16.281 1.8 1 96.62 78 ALA B O 1
ATOM 3768 N N . LEU B 1 79 ? 28.156 -15.492 2.004 1 96.5 79 LEU B N 1
ATOM 3769 C CA . LEU B 1 79 ? 28.578 -16.672 2.77 1 96.5 79 LEU B CA 1
ATOM 3770 C C . LEU B 1 79 ? 27.812 -16.75 4.082 1 96.5 79 LEU B C 1
ATOM 3772 O O . LEU B 1 79 ? 27.312 -17.828 4.445 1 96.5 79 LEU B O 1
ATOM 3776 N N . HIS B 1 80 ? 27.75 -15.695 4.719 1 96.75 80 HIS B N 1
ATOM 3777 C CA . HIS B 1 80 ? 27.016 -15.656 5.98 1 96.75 80 HIS B CA 1
ATOM 3778 C C . HIS B 1 80 ? 25.547 -16.062 5.785 1 96.75 80 HIS B C 1
ATOM 3780 O O . HIS B 1 80 ? 25.016 -16.844 6.566 1 96.75 80 HIS B O 1
ATOM 3786 N N . MET B 1 81 ? 24.953 -15.547 4.777 1 96.19 81 MET B N 1
ATOM 3787 C CA . MET B 1 81 ? 23.562 -15.867 4.473 1 96.19 81 MET B CA 1
ATOM 3788 C C . MET B 1 81 ? 23.391 -17.359 4.16 1 96.19 81 MET B C 1
ATOM 3790 O O . MET B 1 81 ? 22.453 -18 4.633 1 96.19 81 MET B O 1
ATOM 3794 N N . LEU B 1 82 ? 24.281 -17.812 3.379 1 96.06 82 LEU B N 1
ATOM 3795 C CA . LEU B 1 82 ? 24.234 -19.219 2.98 1 96.06 82 LEU B CA 1
ATOM 3796 C C . LEU B 1 82 ? 24.375 -20.141 4.191 1 96.06 82 LEU B C 1
ATOM 3798 O O . LEU B 1 82 ? 23.625 -21.109 4.336 1 96.06 82 LEU B O 1
ATOM 3802 N N . GLU B 1 83 ? 25.281 -19.828 5.035 1 95.31 83 GLU B N 1
ATOM 3803 C CA . GLU B 1 83 ? 25.5 -20.641 6.234 1 95.31 83 GLU B CA 1
ATOM 3804 C C . GLU B 1 83 ? 24.297 -20.609 7.16 1 95.31 83 GLU B C 1
ATOM 3806 O O . GLU B 1 83 ? 23.906 -21.625 7.711 1 95.31 83 GLU B O 1
ATOM 3811 N N . LYS B 1 84 ? 23.781 -19.469 7.305 1 95.75 84 LYS B N 1
ATOM 3812 C CA . LYS B 1 84 ? 22.578 -19.328 8.125 1 95.75 84 LYS B CA 1
ATOM 3813 C C . LYS B 1 84 ? 21.422 -20.109 7.523 1 95.75 84 LYS B C 1
ATOM 3815 O O . LYS B 1 84 ? 20.641 -20.734 8.258 1 95.75 84 LYS B O 1
ATOM 3820 N N . CYS B 1 85 ? 21.344 -20.062 6.258 1 96 85 CYS B N 1
ATOM 3821 C CA . CYS B 1 85 ? 20.281 -20.766 5.562 1 96 85 CYS B CA 1
ATOM 3822 C C . CYS B 1 85 ? 20.438 -22.281 5.738 1 96 85 CYS B C 1
ATOM 3824 O O . CYS B 1 85 ? 19.453 -22.984 6.004 1 96 85 CYS B O 1
ATOM 3826 N N . LEU B 1 86 ? 21.641 -22.75 5.605 1 94.44 86 LEU B N 1
ATOM 3827 C CA . LEU B 1 86 ? 21.891 -24.172 5.77 1 94.44 86 LEU B CA 1
ATOM 3828 C C . LEU B 1 86 ? 21.547 -24.625 7.184 1 94.44 86 LEU B C 1
ATOM 3830 O O . LEU B 1 86 ? 20.922 -25.688 7.363 1 94.44 86 LEU B O 1
ATOM 3834 N N . SER B 1 87 ? 21.906 -23.812 8.117 1 94.69 87 SER B N 1
ATOM 3835 C CA . SER B 1 87 ? 21.594 -24.141 9.508 1 94.69 87 SER B CA 1
ATOM 3836 C C . SER B 1 87 ? 20.094 -24.141 9.742 1 94.69 87 SER B C 1
ATOM 3838 O O . SER B 1 87 ? 19.562 -25.031 10.398 1 94.69 87 SER B O 1
ATOM 3840 N N . TRP B 1 88 ? 19.438 -23.203 9.211 1 95.44 88 TRP B N 1
ATOM 3841 C CA . TRP B 1 88 ? 17.984 -23.109 9.359 1 95.44 88 TRP B CA 1
ATOM 3842 C C . TRP B 1 88 ? 17.281 -24.312 8.719 1 95.44 88 TRP B C 1
ATOM 3844 O O . TRP B 1 88 ? 16.344 -24.875 9.297 1 95.44 88 TRP B O 1
ATOM 3854 N N . ARG B 1 89 ? 17.688 -24.656 7.555 1 95.44 89 ARG B N 1
ATOM 3855 C CA . ARG B 1 89 ? 17.062 -25.766 6.832 1 95.44 89 ARG B CA 1
ATOM 3856 C C . ARG B 1 89 ? 17.188 -27.062 7.621 1 95.44 89 ARG B C 1
ATOM 3858 O O . ARG B 1 89 ? 16.25 -27.875 7.656 1 95.44 89 ARG B O 1
ATOM 3865 N N . LYS B 1 90 ? 18.312 -27.234 8.234 1 93.31 90 LYS B N 1
ATOM 3866 C CA . LYS B 1 90 ? 18.547 -28.406 9.055 1 93.31 90 LYS B CA 1
ATOM 3867 C C . LYS B 1 90 ? 17.641 -28.391 10.297 1 93.31 90 LYS B C 1
ATOM 3869 O O . LYS B 1 90 ? 16.984 -29.391 10.594 1 93.31 90 LYS B O 1
ATOM 3874 N N . GLU B 1 91 ? 17.578 -27.297 10.945 1 94.19 91 GLU B N 1
ATOM 3875 C CA . GLU B 1 91 ? 16.812 -27.172 12.172 1 94.19 91 GLU B CA 1
ATOM 3876 C C . GLU B 1 91 ? 15.305 -27.234 11.883 1 94.19 91 GLU B C 1
ATOM 3878 O O . GLU B 1 91 ? 14.555 -27.875 12.633 1 94.19 91 GLU B O 1
ATOM 3883 N N . PHE B 1 92 ? 14.93 -26.672 10.828 1 93.31 92 PHE B N 1
ATOM 3884 C CA . PHE B 1 92 ? 13.523 -26.578 10.445 1 93.31 92 PHE B CA 1
ATOM 3885 C C . PHE B 1 92 ? 13.055 -27.891 9.828 1 93.31 92 PHE B C 1
ATOM 3887 O O . PHE B 1 92 ? 11.859 -28.203 9.867 1 93.31 92 PHE B O 1
ATOM 3894 N N . GLY B 1 93 ? 13.969 -28.672 9.281 1 93.31 93 GLY B N 1
ATOM 3895 C CA . GLY B 1 93 ? 13.602 -29.875 8.523 1 93.31 93 GLY B CA 1
ATOM 3896 C C . GLY B 1 93 ? 12.969 -29.562 7.184 1 93.31 93 GLY B C 1
ATOM 3897 O O . GLY B 1 93 ? 11.984 -30.188 6.793 1 93.31 93 GLY B O 1
ATOM 3898 N N . ALA B 1 94 ? 13.461 -28.609 6.492 1 93.5 94 ALA B N 1
ATOM 3899 C CA . ALA B 1 94 ? 12.867 -28.094 5.262 1 93.5 94 ALA B CA 1
ATOM 3900 C C . ALA B 1 94 ? 12.984 -29.109 4.125 1 93.5 94 ALA B C 1
ATOM 3902 O O . ALA B 1 94 ? 12.125 -29.156 3.242 1 93.5 94 ALA B O 1
ATOM 3903 N N . ASP B 1 95 ? 13.984 -29.906 4.125 1 89.69 95 ASP B N 1
ATOM 3904 C CA . ASP B 1 95 ? 14.234 -30.828 3.025 1 89.69 95 ASP B CA 1
ATOM 3905 C C . ASP B 1 95 ? 13.219 -31.969 3.021 1 89.69 95 ASP B C 1
ATOM 3907 O O . ASP B 1 95 ? 12.945 -32.562 1.977 1 89.69 95 ASP B O 1
ATOM 3911 N N . SER B 1 96 ? 12.602 -32.25 4.121 1 90.75 96 SER B N 1
ATOM 3912 C CA . SER B 1 96 ? 11.656 -33.344 4.207 1 90.75 96 SER B CA 1
ATOM 3913 C C . SER B 1 96 ? 10.242 -32.844 4.461 1 90.75 96 SER B C 1
ATOM 3915 O O . SER B 1 96 ? 9.328 -33.656 4.703 1 90.75 96 SER B O 1
ATOM 3917 N N . ILE B 1 97 ? 10.031 -31.594 4.363 1 93.25 97 ILE B N 1
ATOM 3918 C CA . ILE B 1 97 ? 8.781 -30.984 4.805 1 93.25 97 ILE B CA 1
ATOM 3919 C C . ILE B 1 97 ? 7.66 -31.344 3.832 1 93.25 97 ILE B C 1
ATOM 3921 O O . ILE B 1 97 ? 6.488 -31.391 4.215 1 93.25 97 ILE B O 1
ATOM 3925 N N . CYS B 1 98 ? 7.938 -31.641 2.6 1 90.38 98 CYS B N 1
ATOM 3926 C CA . CYS B 1 98 ? 6.938 -31.922 1.575 1 90.38 98 CYS B CA 1
ATOM 3927 C C . CYS B 1 98 ? 6.219 -33.219 1.862 1 90.38 98 CYS B C 1
ATOM 3929 O O . CYS B 1 98 ? 5.098 -33.438 1.401 1 90.38 98 CYS B O 1
ATOM 3931 N N . GLU B 1 99 ? 6.812 -34.062 2.615 1 88.94 99 GLU B N 1
ATOM 3932 C CA . GLU B 1 99 ? 6.242 -35.375 2.924 1 88.94 99 GLU B CA 1
ATOM 3933 C C . GLU B 1 99 ? 5.461 -35.312 4.234 1 88.94 99 GLU B C 1
ATOM 3935 O O . GLU B 1 99 ? 4.75 -36.281 4.562 1 88.94 99 GLU B O 1
ATOM 3940 N N . GLU B 1 100 ? 5.492 -34.219 4.871 1 88.81 100 GLU B N 1
ATOM 3941 C CA . GLU B 1 100 ? 4.836 -34.125 6.172 1 88.81 100 GLU B CA 1
ATOM 3942 C C . GLU B 1 100 ? 3.342 -33.844 6.016 1 88.81 100 GLU B C 1
ATOM 3944 O O . GLU B 1 100 ? 2.936 -33.094 5.129 1 88.81 100 GLU B O 1
ATOM 3949 N N . GLU B 1 101 ? 2.607 -34.469 6.824 1 84.81 101 GLU B N 1
ATOM 3950 C CA . GLU B 1 101 ? 1.175 -34.219 6.879 1 84.81 101 GLU B CA 1
ATOM 3951 C C . GLU B 1 101 ? 0.858 -33.156 7.938 1 84.81 101 GLU B C 1
ATOM 3953 O O . GLU B 1 101 ? 0.917 -33.438 9.141 1 84.81 101 GLU B O 1
ATOM 3958 N N . LEU B 1 102 ? 0.49 -32.031 7.633 1 82.56 102 LEU B N 1
ATOM 3959 C CA . LEU B 1 102 ? 0.324 -30.922 8.57 1 82.56 102 LEU B CA 1
ATOM 3960 C C . LEU B 1 102 ? -1.152 -30.625 8.812 1 82.56 102 LEU B C 1
ATOM 3962 O O . LEU B 1 102 ? -1.501 -29.891 9.734 1 82.56 102 LEU B O 1
ATOM 3966 N N . GLY B 1 103 ? -2.01 -31.25 8.141 1 74.06 103 GLY B N 1
ATOM 3967 C CA . GLY B 1 103 ? -3.426 -31.203 8.461 1 74.06 103 GLY B CA 1
ATOM 3968 C C . GLY B 1 103 ? -4.125 -29.984 7.918 1 74.06 103 GLY B C 1
ATOM 3969 O O . GLY B 1 103 ? -5.164 -29.562 8.445 1 74.06 103 GLY B O 1
ATOM 3970 N N . PHE B 1 104 ? -3.621 -29.219 7.152 1 77.5 104 PHE B N 1
ATOM 3971 C CA . PHE B 1 104 ? -4.27 -28.047 6.598 1 77.5 104 PHE B CA 1
ATOM 3972 C C . PHE B 1 104 ? -4.828 -28.328 5.211 1 77.5 104 PHE B C 1
ATOM 3974 O O . PHE B 1 104 ? -4.629 -27.547 4.281 1 77.5 104 PHE B O 1
ATOM 3981 N N . LYS B 1 105 ? -5.57 -29.344 5.102 1 75.31 105 LYS B N 1
ATOM 3982 C CA . LYS B 1 105 ? -6.156 -29.703 3.812 1 75.31 105 LYS B CA 1
ATOM 3983 C C . LYS B 1 105 ? -7.152 -28.641 3.346 1 75.31 105 LYS B C 1
ATOM 3985 O O . LYS B 1 105 ? -7.285 -28.391 2.145 1 75.31 105 LYS B O 1
ATOM 3990 N N . GLU B 1 106 ? -7.723 -27.984 4.336 1 77.38 106 GLU B N 1
ATOM 3991 C CA . GLU B 1 106 ? -8.727 -26.984 4.02 1 77.38 106 GLU B CA 1
ATOM 3992 C C . GLU B 1 106 ? -8.086 -25.734 3.439 1 77.38 106 GLU B C 1
ATOM 3994 O O . GLU B 1 106 ? -8.75 -24.938 2.766 1 77.38 106 GLU B O 1
ATOM 3999 N N . LEU B 1 107 ? -6.867 -25.594 3.777 1 80.5 107 LEU B N 1
ATOM 4000 C CA . LEU B 1 107 ? -6.164 -24.406 3.301 1 80.5 107 LEU B CA 1
ATOM 4001 C C . LEU B 1 107 ? -5.57 -24.641 1.915 1 80.5 107 LEU B C 1
ATOM 4003 O O . LEU B 1 107 ? -5.25 -23.688 1.2 1 80.5 107 LEU B O 1
ATOM 4007 N N . GLU B 1 108 ? -5.504 -25.938 1.638 1 77.81 108 GLU B N 1
ATOM 4008 C CA . GLU B 1 108 ? -4.891 -26.297 0.361 1 77.81 108 GLU B CA 1
ATOM 4009 C C . GLU B 1 108 ? -5.777 -25.875 -0.81 1 77.81 108 GLU B C 1
ATOM 4011 O O . GLU B 1 108 ? -6.984 -26.109 -0.799 1 77.81 108 GLU B O 1
ATOM 4016 N N . GLY B 1 109 ? -5.223 -25.141 -1.683 1 78.56 109 GLY B N 1
ATOM 4017 C CA . GLY B 1 109 ? -5.957 -24.703 -2.859 1 78.56 109 GLY B CA 1
ATOM 4018 C C . GLY B 1 109 ? -6.719 -23.406 -2.641 1 78.56 109 GLY B C 1
ATOM 4019 O O . GLY B 1 109 ? -7.355 -22.891 -3.562 1 78.56 109 GLY B O 1
ATOM 4020 N N . VAL B 1 110 ? -6.656 -22.938 -1.44 1 83.06 110 VAL B N 1
ATOM 4021 C CA . VAL B 1 110 ? -7.457 -21.75 -1.146 1 83.06 110 VAL B CA 1
ATOM 4022 C C . VAL B 1 110 ? -6.543 -20.609 -0.697 1 83.06 110 VAL B C 1
ATOM 4024 O O . VAL B 1 110 ? -6.547 -19.531 -1.294 1 83.06 110 VAL B O 1
ATOM 4027 N N . VAL B 1 111 ? -5.746 -20.906 0.27 1 87.75 111 VAL B N 1
ATOM 4028 C CA . VAL B 1 111 ? -4.957 -19.844 0.871 1 87.75 111 VAL B CA 1
ATOM 4029 C C . VAL B 1 111 ? -3.635 -19.688 0.119 1 87.75 111 VAL B C 1
ATOM 4031 O O . VAL B 1 111 ? -3.219 -18.562 -0.193 1 87.75 111 VAL B O 1
ATOM 4034 N N . ALA B 1 112 ? -3.018 -20.859 -0.153 1 91.25 112 ALA B N 1
ATOM 4035 C CA . ALA B 1 112 ? -1.764 -20.891 -0.903 1 91.25 112 ALA B CA 1
ATOM 4036 C C . ALA B 1 112 ? -1.606 -22.203 -1.655 1 91.25 112 ALA B C 1
ATOM 4038 O O . ALA B 1 112 ? -1.805 -23.281 -1.084 1 91.25 112 ALA B O 1
ATOM 4039 N N . TYR B 1 113 ? -1.271 -22.156 -2.9 1 91.88 113 TYR B N 1
ATOM 4040 C CA . TYR B 1 113 ? -1.129 -23.391 -3.676 1 91.88 113 TYR B CA 1
ATOM 4041 C C . TYR B 1 113 ? -0.398 -23.125 -4.988 1 91.88 113 TYR B C 1
ATOM 4043 O O . TYR B 1 113 ? -0.419 -22 -5.5 1 91.88 113 TYR B O 1
ATOM 4051 N N . MET B 1 114 ? 0.28 -24.141 -5.418 1 92.62 114 MET B N 1
ATOM 4052 C CA . MET B 1 114 ? 0.914 -24.109 -6.734 1 92.62 114 MET B CA 1
ATOM 4053 C C . MET B 1 114 ? -0.066 -24.531 -7.824 1 92.62 114 MET B C 1
ATOM 4055 O O . MET B 1 114 ? -0.788 -25.516 -7.664 1 92.62 114 MET B O 1
ATOM 4059 N N . GLN B 1 115 ? -0.087 -23.688 -8.852 1 91.56 115 GLN B N 1
ATOM 4060 C CA . GLN B 1 115 ? -0.961 -24.062 -9.953 1 91.56 115 GLN B CA 1
ATOM 4061 C C . GLN B 1 115 ? -0.422 -23.547 -11.289 1 91.56 115 GLN B C 1
ATOM 4063 O O . GLN B 1 115 ? -0.195 -22.359 -11.445 1 91.56 115 GLN B O 1
ATOM 4068 N N . ALA B 1 116 ? -0.232 -24.469 -12.164 1 92.62 116 ALA B N 1
ATOM 4069 C CA . ALA B 1 116 ? 0.126 -24.188 -13.555 1 92.62 116 ALA B CA 1
ATOM 4070 C C . ALA B 1 116 ? 1.431 -23.391 -13.633 1 92.62 116 ALA B C 1
ATOM 4072 O O . ALA B 1 116 ? 2.305 -23.547 -12.773 1 92.62 116 ALA B O 1
ATOM 4073 N N . TYR B 1 117 ? 1.653 -22.75 -14.828 1 94.81 117 TYR B N 1
ATOM 4074 C CA . TYR B 1 117 ? 2.9 -22.062 -15.156 1 94.81 117 TYR B CA 1
ATOM 4075 C C . TYR B 1 117 ? 2.629 -20.766 -15.891 1 94.81 117 TYR B C 1
ATOM 4077 O O . TYR B 1 117 ? 1.56 -20.578 -16.484 1 94.81 117 TYR B O 1
ATOM 4085 N N . ASP B 1 118 ? 3.549 -19.906 -15.758 1 95.69 118 ASP B N 1
ATOM 4086 C CA . ASP B 1 118 ? 3.426 -18.719 -16.594 1 95.69 118 ASP B CA 1
ATOM 4087 C C . ASP B 1 118 ? 3.91 -18.984 -18.016 1 95.69 118 ASP B C 1
ATOM 4089 O O . ASP B 1 118 ? 4.266 -20.125 -18.344 1 95.69 118 ASP B O 1
ATOM 4093 N N . ARG B 1 119 ? 3.83 -18 -18.875 1 94.94 119 ARG B N 1
ATOM 4094 C CA . ARG B 1 119 ? 4.152 -18.156 -20.297 1 94.94 119 ARG B CA 1
ATOM 4095 C C . ARG B 1 119 ? 5.625 -18.5 -20.484 1 94.94 119 ARG B C 1
ATOM 4097 O O . ARG B 1 119 ? 6 -19.078 -21.5 1 94.94 119 ARG B O 1
ATOM 4104 N N . GLU B 1 120 ? 6.434 -18.266 -19.484 1 93.25 120 GLU B N 1
ATOM 4105 C CA . GLU B 1 120 ? 7.863 -18.547 -19.578 1 93.25 120 GLU B CA 1
ATOM 4106 C C . GLU B 1 120 ? 8.219 -19.844 -18.859 1 93.25 120 GLU B C 1
ATOM 4108 O O . GLU B 1 120 ? 9.391 -20.203 -18.766 1 93.25 120 GLU B O 1
ATOM 4113 N N . GLY B 1 121 ? 7.242 -20.453 -18.266 1 94.25 121 GLY B N 1
ATOM 4114 C CA . GLY B 1 121 ? 7.461 -21.766 -17.703 1 94.25 121 GLY B CA 1
ATOM 4115 C C . GLY B 1 121 ? 7.648 -21.75 -16.188 1 94.25 121 GLY B C 1
ATOM 4116 O O . GLY B 1 121 ? 7.887 -22.781 -15.57 1 94.25 121 GLY B O 1
ATOM 4117 N N . HIS B 1 122 ? 7.562 -20.656 -15.578 1 96.31 122 HIS B N 1
ATOM 4118 C CA . HIS B 1 122 ? 7.676 -20.562 -14.133 1 96.31 122 HIS B CA 1
ATOM 4119 C C . HIS B 1 122 ? 6.441 -21.141 -13.445 1 96.31 122 HIS B C 1
ATOM 4121 O O . HIS B 1 122 ? 5.312 -20.828 -13.828 1 96.31 122 HIS B O 1
ATOM 4127 N N . PRO B 1 123 ? 6.703 -21.953 -12.453 1 96.81 123 PRO B N 1
ATOM 4128 C CA . PRO B 1 123 ? 5.539 -22.328 -11.656 1 96.81 123 PRO B CA 1
ATOM 4129 C C . PRO B 1 123 ? 4.883 -21.141 -10.953 1 96.81 123 PRO B C 1
ATOM 4131 O O . PRO B 1 123 ? 5.57 -20.219 -10.539 1 96.81 123 PRO B O 1
ATOM 4134 N N . VAL B 1 124 ? 3.549 -21.203 -10.836 1 96.75 124 VAL B N 1
ATOM 4135 C CA . VAL B 1 124 ? 2.828 -20.062 -10.258 1 96.75 124 VAL B CA 1
ATOM 4136 C C . VAL B 1 124 ? 2.264 -20.453 -8.898 1 96.75 124 VAL B C 1
ATOM 4138 O O . VAL B 1 124 ? 1.618 -21.5 -8.758 1 96.75 124 VAL B O 1
ATOM 4141 N N . CYS B 1 125 ? 2.58 -19.688 -7.953 1 96.5 125 CYS B N 1
ATOM 4142 C CA . CYS B 1 125 ? 2.031 -19.844 -6.609 1 96.5 125 CYS B CA 1
ATOM 4143 C C . CYS B 1 125 ? 0.961 -18.797 -6.328 1 96.5 125 CYS B C 1
ATOM 4145 O O . CYS B 1 125 ? 1.243 -17.594 -6.336 1 96.5 125 CYS B O 1
ATOM 4147 N N . TYR B 1 126 ? -0.245 -19.234 -6.051 1 95.69 126 TYR B N 1
ATOM 4148 C CA . TYR B 1 126 ? -1.337 -18.328 -5.707 1 95.69 126 TYR B CA 1
ATOM 4149 C C . TYR B 1 126 ? -1.495 -18.219 -4.195 1 95.69 126 TYR B C 1
ATOM 4151 O O . TYR B 1 126 ? -1.404 -19.219 -3.477 1 95.69 126 TYR B O 1
ATOM 4159 N N . ASN B 1 127 ? -1.663 -17 -3.756 1 93.19 127 ASN B N 1
ATOM 4160 C CA . ASN B 1 127 ? -1.896 -16.703 -2.35 1 93.19 127 ASN B CA 1
ATOM 4161 C C . ASN B 1 127 ? -3.154 -15.859 -2.16 1 93.19 127 ASN B C 1
ATOM 4163 O O . ASN B 1 127 ? -3.369 -14.883 -2.883 1 93.19 127 ASN B O 1
ATOM 4167 N N . ALA B 1 128 ? -4.008 -16.281 -1.308 1 91.19 128 ALA B N 1
ATOM 4168 C CA . ALA B 1 128 ? -5.215 -15.531 -0.943 1 91.19 128 ALA B CA 1
ATOM 4169 C C . ALA B 1 128 ? -5.496 -15.648 0.552 1 91.19 128 ALA B C 1
ATOM 4171 O O . ALA B 1 128 ? -5.645 -16.75 1.079 1 91.19 128 ALA B O 1
ATOM 4172 N N . TYR B 1 129 ? -5.645 -14.547 1.189 1 85.19 129 TYR B N 1
ATOM 4173 C CA . TYR B 1 129 ? -5.777 -14.586 2.641 1 85.19 129 TYR B CA 1
ATOM 4174 C C . TYR B 1 129 ? -7.152 -14.086 3.076 1 85.19 129 TYR B C 1
ATOM 4176 O O . TYR B 1 129 ? -7.414 -13.938 4.27 1 85.19 129 TYR B O 1
ATOM 4184 N N . GLY B 1 130 ? -8.008 -13.883 2.18 1 85.44 130 GLY B N 1
ATOM 4185 C CA . GLY B 1 130 ? -9.336 -13.359 2.469 1 85.44 130 GLY B CA 1
ATOM 4186 C C . GLY B 1 130 ? -10.156 -14.273 3.357 1 85.44 130 GLY B C 1
ATOM 4187 O O . GLY B 1 130 ? -11.039 -13.82 4.082 1 85.44 130 GLY B O 1
ATOM 4188 N N . VAL B 1 131 ? -9.844 -15.516 3.338 1 82.19 131 VAL B N 1
ATOM 4189 C CA . VAL B 1 131 ? -10.617 -16.5 4.09 1 82.19 131 VAL B CA 1
ATOM 4190 C C . VAL B 1 131 ? -10.453 -16.25 5.586 1 82.19 131 VAL B C 1
ATOM 4192 O O . VAL B 1 131 ? -11.297 -16.672 6.387 1 82.19 131 VAL B O 1
ATOM 4195 N N . PHE B 1 132 ? -9.469 -15.617 5.969 1 85.12 132 PHE B N 1
ATOM 4196 C CA . PHE B 1 132 ? -9.188 -15.398 7.383 1 85.12 132 PHE B CA 1
ATOM 4197 C C . PHE B 1 132 ? -10 -14.227 7.918 1 85.12 132 PHE B C 1
ATOM 4199 O O . PHE B 1 132 ? -9.867 -13.852 9.086 1 85.12 132 PHE B O 1
ATOM 4206 N N . ARG B 1 133 ? -10.758 -13.672 7.125 1 83 133 ARG B N 1
ATOM 4207 C CA . ARG B 1 133 ? -11.711 -12.672 7.602 1 83 133 ARG B CA 1
ATOM 4208 C C . ARG B 1 133 ? -12.695 -13.289 8.594 1 83 133 ARG B C 1
ATOM 4210 O O . ARG B 1 133 ? -13.188 -12.602 9.492 1 83 133 ARG B O 1
ATOM 4217 N N . ASP B 1 134 ? -12.898 -14.539 8.289 1 84.31 134 ASP B N 1
ATOM 4218 C CA . ASP B 1 134 ? -13.734 -15.297 9.211 1 84.31 134 ASP B CA 1
ATOM 4219 C C . ASP B 1 134 ? -13.008 -15.523 10.539 1 84.31 134 ASP B C 1
ATOM 4221 O O . ASP B 1 134 ? -11.914 -16.094 10.562 1 84.31 134 ASP B O 1
ATOM 4225 N N . LYS B 1 135 ? -13.664 -15.172 11.555 1 83.06 135 LYS B N 1
ATOM 4226 C CA . LYS B 1 135 ? -13.062 -15.227 12.883 1 83.06 135 LYS B CA 1
ATOM 4227 C C . LYS B 1 135 ? -12.742 -16.672 13.281 1 83.06 135 LYS B C 1
ATOM 4229 O O . LYS B 1 135 ? -11.703 -16.922 13.891 1 83.06 135 LYS B O 1
ATOM 4234 N N . GLU B 1 136 ? -13.594 -17.5 12.961 1 83.62 136 GLU B N 1
ATOM 4235 C CA . GLU B 1 136 ? -13.391 -18.906 13.32 1 83.62 136 GLU B CA 1
ATOM 4236 C C . GLU B 1 136 ? -12.172 -19.484 12.609 1 83.62 136 GLU B C 1
ATOM 4238 O O . GLU B 1 136 ? -11.367 -20.203 13.227 1 83.62 136 GLU B O 1
ATOM 4243 N N . MET B 1 137 ? -12.102 -19.125 11.398 1 82.88 137 MET B N 1
ATOM 4244 C CA . MET B 1 137 ? -10.961 -19.609 10.625 1 82.88 137 MET B CA 1
ATOM 4245 C C . MET B 1 137 ? -9.656 -19 11.156 1 82.88 137 MET B C 1
ATOM 4247 O O . MET B 1 137 ? -8.648 -19.703 11.258 1 82.88 137 MET B O 1
ATOM 4251 N N . TYR B 1 138 ? -9.75 -17.844 11.516 1 83.12 138 TYR B N 1
ATOM 4252 C CA . TYR B 1 138 ? -8.586 -17.156 12.055 1 83.12 138 TYR B CA 1
ATOM 4253 C C . TYR B 1 138 ? -8.109 -17.812 13.344 1 83.12 138 TYR B C 1
ATOM 4255 O O . TYR B 1 138 ? -6.922 -18.094 13.5 1 83.12 138 TYR B O 1
ATOM 4263 N N . GLU B 1 139 ? -9.023 -18.094 14.188 1 84.88 139 GLU B N 1
ATOM 4264 C CA . GLU B 1 139 ? -8.68 -18.672 15.484 1 84.88 139 GLU B CA 1
ATOM 4265 C C . GLU B 1 139 ? -8.164 -20.094 15.328 1 84.88 139 GLU B C 1
ATOM 4267 O O . GLU B 1 139 ? -7.281 -20.531 16.078 1 84.88 139 GLU B O 1
ATOM 4272 N N . ARG B 1 140 ? -8.672 -20.688 14.391 1 84.12 140 ARG B N 1
ATOM 4273 C CA . ARG B 1 140 ? -8.273 -22.078 14.164 1 84.12 140 ARG B CA 1
ATOM 4274 C C . ARG B 1 140 ? -6.84 -22.156 13.648 1 84.12 140 ARG B C 1
ATOM 4276 O O . ARG B 1 140 ? -6.109 -23.094 13.984 1 84.12 140 ARG B O 1
ATOM 4283 N N . ILE B 1 141 ? -6.41 -21.125 12.984 1 83.69 141 ILE B N 1
ATOM 4284 C CA . ILE B 1 141 ? -5.113 -21.188 12.32 1 83.69 141 ILE B CA 1
ATOM 4285 C C . ILE B 1 141 ? -4.09 -20.375 13.102 1 83.69 141 ILE B C 1
ATOM 4287 O O . ILE B 1 141 ? -2.924 -20.766 13.203 1 83.69 141 ILE B O 1
ATOM 4291 N N . PHE B 1 142 ? -4.551 -19.281 13.703 1 80.88 142 PHE B N 1
ATOM 4292 C CA . PHE B 1 142 ? -3.6 -18.344 14.305 1 80.88 142 PHE B CA 1
ATOM 4293 C C . PHE B 1 142 ? -3.889 -18.172 15.789 1 80.88 142 PHE B C 1
ATOM 4295 O O . PHE B 1 142 ? -3.301 -17.297 16.438 1 80.88 142 PHE B O 1
ATOM 4302 N N . GLY B 1 143 ? -4.809 -18.859 16.344 1 78.38 143 GLY B N 1
ATOM 4303 C CA . GLY B 1 143 ? -5.312 -18.641 17.688 1 78.38 143 GLY B CA 1
ATOM 4304 C C . GLY B 1 143 ? -4.238 -18.781 18.766 1 78.38 143 GLY B C 1
ATOM 4305 O O . GLY B 1 143 ? -4.363 -18.219 19.844 1 78.38 143 GLY B O 1
ATOM 4306 N N . ASP B 1 144 ? -3.209 -19.594 18.531 1 83.75 144 ASP B N 1
ATOM 4307 C CA . ASP B 1 144 ? -2.123 -19.766 19.484 1 83.75 144 ASP B CA 1
ATOM 4308 C C . ASP B 1 144 ? -0.777 -19.891 18.781 1 83.75 144 ASP B C 1
ATOM 4310 O O . ASP B 1 144 ? -0.715 -19.891 17.547 1 83.75 144 ASP B O 1
ATOM 4314 N N . GLU B 1 145 ? 0.244 -19.859 19.547 1 84.75 145 GLU B N 1
ATOM 4315 C CA . GLU B 1 145 ? 1.602 -19.875 19.016 1 84.75 145 GLU B CA 1
ATOM 4316 C C . GLU B 1 145 ? 1.892 -21.172 18.266 1 84.75 145 GLU B C 1
ATOM 4318 O O . GLU B 1 145 ? 2.586 -21.172 17.25 1 84.75 145 GLU B O 1
ATOM 4323 N N . GLU B 1 146 ? 1.387 -22.25 18.797 1 87.31 146 GLU B N 1
ATOM 4324 C CA . GLU B 1 146 ? 1.609 -23.547 18.156 1 87.31 146 GLU B CA 1
ATOM 4325 C C . GLU B 1 146 ? 0.929 -23.609 16.797 1 87.31 146 GLU B C 1
ATOM 4327 O O . GLU B 1 146 ? 1.478 -24.188 15.852 1 87.31 146 GLU B O 1
ATOM 4332 N N . LYS B 1 147 ? -0.247 -23.062 16.766 1 86.56 147 LYS B N 1
ATOM 4333 C CA . LYS B 1 147 ? -0.978 -23.031 15.508 1 86.56 147 LYS B CA 1
ATOM 4334 C C . LYS B 1 147 ? -0.26 -22.156 14.477 1 86.56 147 LYS B C 1
ATOM 4336 O O . LYS B 1 147 ? -0.192 -22.516 13.297 1 86.56 147 LYS B O 1
ATOM 4341 N N . LEU B 1 148 ? 0.292 -21.156 14.938 1 86.94 148 LEU B N 1
ATOM 4342 C CA . LEU B 1 148 ? 1.051 -20.266 14.07 1 86.94 148 LEU B CA 1
ATOM 4343 C C . LEU B 1 148 ? 2.279 -20.969 13.508 1 86.94 148 LEU B C 1
ATOM 4345 O O . LEU B 1 148 ? 2.578 -20.859 12.312 1 86.94 148 LEU B O 1
ATOM 4349 N N . LYS B 1 149 ? 2.947 -21.688 14.352 1 88.44 149 LYS B N 1
ATOM 4350 C CA . LYS B 1 149 ? 4.121 -22.422 13.906 1 88.44 149 LYS B CA 1
ATOM 4351 C C . LYS B 1 149 ? 3.748 -23.469 12.844 1 88.44 149 LYS B C 1
ATOM 4353 O O . LYS B 1 149 ? 4.48 -23.656 11.875 1 88.44 149 LYS B O 1
ATOM 4358 N N . LYS B 1 150 ? 2.686 -24.094 13.047 1 88.75 150 LYS B N 1
ATOM 4359 C CA . LYS B 1 150 ? 2.207 -25.078 12.086 1 88.75 150 LYS B CA 1
ATOM 4360 C C . LYS B 1 150 ? 1.872 -24.438 10.742 1 88.75 150 LYS B C 1
ATOM 4362 O O . LYS B 1 150 ? 2.145 -25 9.688 1 88.75 150 LYS B O 1
ATOM 4367 N N . PHE B 1 151 ? 1.289 -23.297 10.844 1 88.88 151 PHE B N 1
ATOM 4368 C CA . PHE B 1 151 ? 0.97 -22.562 9.625 1 88.88 151 PHE B CA 1
ATOM 4369 C C . PHE B 1 151 ? 2.238 -22.188 8.867 1 88.88 151 PHE B C 1
ATOM 4371 O O . PHE B 1 151 ? 2.287 -22.312 7.637 1 88.88 151 PHE B O 1
ATOM 4378 N N . LEU B 1 152 ? 3.186 -21.781 9.602 1 89.94 152 LEU B N 1
ATOM 4379 C CA . LEU B 1 152 ? 4.457 -21.422 8.984 1 89.94 152 LEU B CA 1
ATOM 4380 C C . LEU B 1 152 ? 5.09 -22.625 8.297 1 89.94 152 LEU B C 1
ATOM 4382 O O . LEU B 1 152 ? 5.609 -22.5 7.184 1 89.94 152 LEU B O 1
ATOM 4386 N N . ARG B 1 153 ? 5.07 -23.703 8.945 1 92.12 153 ARG B N 1
ATOM 4387 C CA . ARG B 1 153 ? 5.598 -24.922 8.359 1 92.12 153 ARG B CA 1
ATOM 4388 C C . ARG B 1 153 ? 4.84 -25.297 7.086 1 92.12 153 ARG B C 1
ATOM 4390 O O . ARG B 1 153 ? 5.445 -25.719 6.098 1 92.12 153 ARG B O 1
ATOM 4397 N N . TRP B 1 154 ? 3.6 -25.125 7.184 1 92.19 154 TRP B N 1
ATOM 4398 C CA . TRP B 1 154 ? 2.766 -25.422 6.02 1 92.19 154 TRP B CA 1
ATOM 4399 C C . TRP B 1 154 ? 3.115 -24.5 4.855 1 92.19 154 TRP B C 1
ATOM 4401 O O . TRP B 1 154 ? 3.186 -24.938 3.707 1 92.19 154 TRP B O 1
ATOM 4411 N N . ARG B 1 155 ? 3.236 -23.281 5.156 1 92 155 ARG B N 1
ATOM 4412 C CA . ARG B 1 155 ? 3.584 -22.328 4.113 1 92 155 ARG B CA 1
ATOM 4413 C C . ARG B 1 155 ? 4.918 -22.672 3.467 1 92 155 ARG B C 1
ATOM 4415 O O . ARG B 1 155 ? 5.078 -22.547 2.25 1 92 155 ARG B O 1
ATOM 4422 N N . VAL B 1 156 ? 5.871 -23.047 4.258 1 93.5 156 VAL B N 1
ATOM 4423 C CA . VAL B 1 156 ? 7.168 -23.469 3.75 1 93.5 156 VAL B CA 1
ATOM 4424 C C . VAL B 1 156 ? 6.996 -24.719 2.879 1 93.5 156 VAL B C 1
ATOM 4426 O O . VAL B 1 156 ? 7.645 -24.844 1.838 1 93.5 156 VAL B O 1
ATOM 4429 N N . GLN B 1 157 ? 6.152 -25.562 3.346 1 94.62 157 GLN B N 1
ATOM 4430 C CA . GLN B 1 157 ? 5.871 -26.781 2.576 1 94.62 157 GLN B CA 1
ATOM 4431 C C . GLN B 1 157 ? 5.391 -26.438 1.17 1 94.62 157 GLN B C 1
ATOM 4433 O O . GLN B 1 157 ? 5.855 -27.016 0.189 1 94.62 157 GLN B O 1
ATOM 4438 N N . VAL B 1 158 ? 4.508 -25.516 1.097 1 92.69 158 VAL B N 1
ATOM 4439 C CA . VAL B 1 158 ? 3.975 -25.094 -0.195 1 92.69 158 VAL B CA 1
ATOM 4440 C C . VAL B 1 158 ? 5.105 -24.531 -1.061 1 92.69 158 VAL B C 1
ATOM 4442 O O . VAL B 1 158 ? 5.207 -24.859 -2.244 1 92.69 158 VAL B O 1
ATOM 4445 N N . LEU B 1 159 ? 5.922 -23.766 -0.499 1 93.81 159 LEU B N 1
ATOM 4446 C CA . LEU B 1 159 ? 7.023 -23.172 -1.244 1 93.81 159 LEU B CA 1
ATOM 4447 C C . LEU B 1 159 ? 8.008 -24.234 -1.714 1 93.81 159 LEU B C 1
ATOM 4449 O O . LEU B 1 159 ? 8.445 -24.219 -2.867 1 93.81 159 LEU B O 1
ATOM 4453 N N . GLU B 1 160 ? 8.352 -25.094 -0.809 1 95.31 160 GLU B N 1
ATOM 4454 C CA . GLU B 1 160 ? 9.289 -26.172 -1.144 1 95.31 160 GLU B CA 1
ATOM 4455 C C . GLU B 1 160 ? 8.75 -27.031 -2.275 1 95.31 160 GLU B C 1
ATOM 4457 O O . GLU B 1 160 ? 9.516 -27.531 -3.104 1 95.31 160 GLU B O 1
ATOM 4462 N N . ARG B 1 161 ? 7.465 -27.219 -2.295 1 93.06 161 ARG B N 1
ATOM 4463 C CA . ARG B 1 161 ? 6.852 -27.953 -3.396 1 93.06 161 ARG B CA 1
ATOM 4464 C C . ARG B 1 161 ? 7.047 -27.234 -4.719 1 93.06 161 ARG B C 1
ATOM 4466 O O . ARG B 1 161 ? 7.27 -27.859 -5.758 1 93.06 161 ARG B O 1
ATOM 4473 N N . GLY B 1 162 ? 6.91 -25.969 -4.668 1 94.44 162 GLY B N 1
ATOM 4474 C CA . GLY B 1 162 ? 7.172 -25.156 -5.848 1 94.44 162 GLY B CA 1
ATOM 4475 C C . GLY B 1 162 ? 8.625 -25.188 -6.285 1 94.44 162 GLY B C 1
ATOM 4476 O O . GLY B 1 162 ? 8.914 -25.25 -7.48 1 94.44 162 GLY B O 1
ATOM 4477 N N . ILE B 1 163 ? 9.492 -25.203 -5.332 1 94.56 163 ILE B N 1
ATOM 4478 C CA . ILE B 1 163 ? 10.922 -25.188 -5.617 1 94.56 163 ILE B CA 1
ATOM 4479 C C . ILE B 1 163 ? 11.336 -26.5 -6.27 1 94.56 163 ILE B C 1
ATOM 4481 O O . ILE B 1 163 ? 12.195 -26.531 -7.152 1 94.56 163 ILE B O 1
ATOM 4485 N N . LYS B 1 164 ? 10.664 -27.562 -5.895 1 93.62 164 LYS B N 1
ATOM 4486 C CA . LYS B 1 164 ? 10.945 -28.875 -6.477 1 93.62 164 LYS B CA 1
ATOM 4487 C C . LYS B 1 164 ? 10.664 -28.875 -7.977 1 93.62 164 LYS B C 1
ATOM 4489 O O . LYS B 1 164 ? 11.172 -29.734 -8.703 1 93.62 164 LYS B O 1
ATOM 4494 N N . LEU B 1 165 ? 9.898 -27.969 -8.414 1 94 165 LEU B N 1
ATOM 4495 C CA . LEU B 1 165 ? 9.531 -27.906 -9.828 1 94 165 LEU B CA 1
ATOM 4496 C C . LEU B 1 165 ? 10.586 -27.141 -10.625 1 94 165 LEU B C 1
ATOM 4498 O O . LEU B 1 165 ? 10.547 -27.125 -11.859 1 94 165 LEU B O 1
ATOM 4502 N N . LEU B 1 166 ? 11.539 -26.578 -9.969 1 95.31 166 LEU B N 1
ATOM 4503 C CA . LEU B 1 166 ? 12.547 -25.766 -10.633 1 95.31 166 LEU B CA 1
ATOM 4504 C C . LEU B 1 166 ? 13.672 -26.656 -11.172 1 95.31 166 LEU B C 1
ATOM 4506 O O . LEU B 1 166 ? 13.922 -27.734 -10.656 1 95.31 166 LEU B O 1
ATOM 4510 N N . HIS B 1 167 ? 14.391 -26.188 -12.117 1 92.81 167 HIS B N 1
ATOM 4511 C CA . HIS B 1 167 ? 15.43 -26.969 -12.789 1 92.81 167 HIS B CA 1
ATOM 4512 C C . HIS B 1 167 ? 16.781 -26.781 -12.109 1 92.81 167 HIS B C 1
ATOM 4514 O O . HIS B 1 167 ? 17.594 -27.703 -12.07 1 92.81 167 HIS B O 1
ATOM 4520 N N . PHE B 1 168 ? 17.078 -25.625 -11.672 1 93 168 PHE B N 1
ATOM 4521 C CA . PHE B 1 168 ? 18.375 -25.219 -11.125 1 93 168 PHE B CA 1
ATOM 4522 C C . PHE B 1 168 ? 19.484 -25.438 -12.141 1 93 168 PHE B C 1
ATOM 4524 O O . PHE B 1 168 ? 20.531 -26.016 -11.82 1 93 168 PHE B O 1
ATOM 4531 N N . LYS B 1 169 ? 19.234 -25.047 -13.32 1 93.94 169 LYS B N 1
ATOM 4532 C CA . LYS B 1 169 ? 20.234 -25.109 -14.391 1 93.94 169 LYS B CA 1
ATOM 4533 C C . LYS B 1 169 ? 20.297 -23.781 -15.141 1 93.94 169 LYS B C 1
ATOM 4535 O O . LYS B 1 169 ? 19.297 -23.078 -15.258 1 93.94 169 LYS B O 1
ATOM 4540 N N . PRO B 1 170 ? 21.484 -23.484 -15.586 1 92.56 170 PRO B N 1
ATOM 4541 C CA . PRO B 1 170 ? 21.594 -22.266 -16.375 1 92.56 170 PRO B CA 1
ATOM 4542 C C . PRO B 1 170 ? 20.656 -22.25 -17.578 1 92.56 170 PRO B C 1
ATOM 4544 O O . PRO B 1 170 ? 20.531 -23.25 -18.281 1 92.56 170 PRO B O 1
ATOM 4547 N N . GLY B 1 171 ? 19.906 -21.219 -17.734 1 90.94 171 GLY B N 1
ATOM 4548 C CA . GLY B 1 171 ? 18.984 -21.078 -18.844 1 90.94 171 GLY B CA 1
ATOM 4549 C C . GLY B 1 171 ? 17.641 -21.734 -18.594 1 90.94 171 GLY B C 1
ATOM 4550 O O . GLY B 1 171 ? 16.719 -21.625 -19.406 1 90.94 171 GLY B O 1
ATOM 4551 N N . GLY B 1 172 ? 17.562 -22.438 -17.5 1 92.69 172 GLY B N 1
ATOM 4552 C CA . GLY B 1 172 ? 16.312 -23.094 -17.141 1 92.69 172 GLY B CA 1
ATOM 4553 C C . GLY B 1 172 ? 15.406 -22.234 -16.281 1 92.69 172 GLY B C 1
ATOM 4554 O O . GLY B 1 172 ? 15.586 -21.016 -16.203 1 92.69 172 GLY B O 1
ATOM 4555 N N . VAL B 1 173 ? 14.344 -22.828 -15.828 1 94.62 173 VAL B N 1
ATOM 4556 C CA . VAL B 1 173 ? 13.43 -22.156 -14.914 1 94.62 173 VAL B CA 1
ATOM 4557 C C . VAL B 1 173 ? 13.953 -22.25 -13.484 1 94.62 173 VAL B C 1
ATOM 4559 O O . VAL B 1 173 ? 14.016 -23.344 -12.914 1 94.62 173 VAL B O 1
ATOM 4562 N N . ASN B 1 174 ? 14.305 -21.156 -12.891 1 95.19 174 ASN B N 1
ATOM 4563 C CA . ASN B 1 174 ? 14.992 -21.172 -11.602 1 95.19 174 ASN B CA 1
ATOM 4564 C C . ASN B 1 174 ? 14.266 -20.328 -10.562 1 95.19 174 ASN B C 1
ATOM 4566 O O . ASN B 1 174 ? 14.82 -20.016 -9.508 1 95.19 174 ASN B O 1
ATOM 4570 N N . SER B 1 175 ? 13.055 -19.844 -10.914 1 95 175 SER B N 1
ATOM 4571 C CA . SER B 1 175 ? 12.266 -19.047 -9.992 1 95 175 SER B CA 1
ATOM 4572 C C . SER B 1 175 ? 10.773 -19.281 -10.18 1 95 175 SER B C 1
ATOM 4574 O O . SER B 1 175 ? 10.359 -19.891 -11.164 1 95 175 SER B O 1
ATOM 4576 N N . ILE B 1 176 ? 10.047 -18.859 -9.227 1 96.06 176 ILE B N 1
ATOM 4577 C CA . ILE B 1 176 ? 8.602 -19.016 -9.273 1 96.06 176 ILE B CA 1
ATOM 4578 C C . ILE B 1 176 ? 7.934 -17.656 -9.422 1 96.06 176 ILE B C 1
ATOM 4580 O O . ILE B 1 176 ? 8.578 -16.625 -9.25 1 96.06 176 ILE B O 1
ATOM 4584 N N . ILE B 1 177 ? 6.68 -17.688 -9.812 1 95.88 177 ILE B N 1
ATOM 4585 C CA . ILE B 1 177 ? 5.82 -16.5 -9.828 1 95.88 177 ILE B CA 1
ATOM 4586 C C . ILE B 1 177 ? 4.844 -16.562 -8.656 1 95.88 177 ILE B C 1
ATOM 4588 O O . ILE B 1 177 ? 4.293 -17.625 -8.352 1 95.88 177 ILE B O 1
ATOM 4592 N N . GLN B 1 178 ? 4.695 -15.477 -8.031 1 95.44 178 GLN B N 1
ATOM 4593 C CA . GLN B 1 178 ? 3.75 -15.414 -6.922 1 95.44 178 GLN B CA 1
ATOM 4594 C C . GLN B 1 178 ? 2.604 -14.461 -7.223 1 95.44 178 GLN B C 1
ATOM 4596 O O . GLN B 1 178 ? 2.834 -13.297 -7.559 1 95.44 178 GLN B O 1
ATOM 4601 N N . VAL B 1 179 ? 1.42 -14.914 -7.16 1 96.88 179 VAL B N 1
ATOM 4602 C CA . VAL B 1 179 ? 0.217 -14.094 -7.285 1 96.88 179 VAL B CA 1
ATOM 4603 C C . VAL B 1 179 ? -0.462 -13.969 -5.922 1 96.88 179 VAL B C 1
ATOM 4605 O O . VAL B 1 179 ? -0.826 -14.969 -5.305 1 96.88 179 VAL B O 1
ATOM 4608 N N . THR B 1 180 ? -0.606 -12.805 -5.445 1 94.5 180 THR B N 1
ATOM 4609 C CA . THR B 1 180 ? -1.219 -12.562 -4.145 1 94.5 180 THR B CA 1
ATOM 4610 C C . THR B 1 180 ? -2.506 -11.758 -4.293 1 94.5 180 THR B C 1
ATOM 4612 O O . THR B 1 180 ? -2.492 -10.648 -4.824 1 94.5 180 THR B O 1
ATOM 4615 N N . ASP B 1 181 ? -3.578 -12.336 -3.85 1 95.06 181 ASP B N 1
ATOM 4616 C CA . ASP B 1 181 ? -4.887 -11.688 -3.887 1 95.06 181 ASP B CA 1
ATOM 4617 C C . ASP B 1 181 ? -5.125 -10.852 -2.629 1 95.06 181 ASP B C 1
ATOM 4619 O O . ASP B 1 181 ? -5.195 -11.398 -1.523 1 95.06 181 ASP B O 1
ATOM 4623 N N . LEU B 1 182 ? -5.355 -9.594 -2.764 1 91.06 182 LEU B N 1
ATOM 4624 C CA . LEU B 1 182 ? -5.512 -8.719 -1.61 1 91.06 182 LEU B CA 1
ATOM 4625 C C . LEU B 1 182 ? -6.98 -8.383 -1.382 1 91.06 182 LEU B C 1
ATOM 4627 O O . LEU B 1 182 ? -7.301 -7.488 -0.592 1 91.06 182 LEU B O 1
ATOM 4631 N N . LYS B 1 183 ? -7.762 -9.086 -2.041 1 89.19 183 LYS B N 1
ATOM 4632 C CA . LYS B 1 183 ? -9.195 -8.867 -1.854 1 89.19 183 LYS B CA 1
ATOM 4633 C C . LYS B 1 183 ? -9.633 -9.273 -0.449 1 89.19 183 LYS B C 1
ATOM 4635 O O . LYS B 1 183 ? -9.273 -10.344 0.035 1 89.19 183 LYS B O 1
ATOM 4640 N N . ASP B 1 184 ? -10.328 -8.438 0.219 1 82.94 184 ASP B N 1
ATOM 4641 C CA . ASP B 1 184 ? -10.977 -8.695 1.5 1 82.94 184 ASP B CA 1
ATOM 4642 C C . ASP B 1 184 ? -9.961 -9.125 2.557 1 82.94 184 ASP B C 1
ATOM 4644 O O . ASP B 1 184 ? -10.156 -10.125 3.252 1 82.94 184 ASP B O 1
ATOM 4648 N N . MET B 1 185 ? -8.969 -8.453 2.619 1 83.56 185 MET B N 1
ATOM 4649 C CA . MET B 1 185 ? -7.938 -8.742 3.609 1 83.56 185 MET B CA 1
ATOM 4650 C C . MET B 1 185 ? -8.469 -8.531 5.023 1 83.56 185 MET B C 1
ATOM 4652 O O . MET B 1 185 ? -9.211 -7.586 5.281 1 83.56 185 MET B O 1
ATOM 4656 N N . PRO B 1 186 ? -8.211 -9.484 5.82 1 79.25 186 PRO B N 1
ATOM 4657 C CA . PRO B 1 186 ? -8.711 -9.344 7.191 1 79.25 186 PRO B CA 1
ATOM 4658 C C . PRO B 1 186 ? -8.148 -8.125 7.906 1 79.25 186 PRO B C 1
ATOM 4660 O O . PRO B 1 186 ? -7.016 -7.707 7.629 1 79.25 186 PRO B O 1
ATOM 4663 N N . LYS B 1 187 ? -8.984 -7.656 8.789 1 65.94 187 LYS B N 1
ATOM 4664 C CA . LYS B 1 187 ? -8.586 -6.5 9.586 1 65.94 187 LYS B CA 1
ATOM 4665 C C . LYS B 1 187 ? -7.652 -6.914 10.719 1 65.94 187 LYS B C 1
ATOM 4667 O O . LYS B 1 187 ? -6.801 -6.133 11.148 1 65.94 187 LYS B O 1
ATOM 4672 N N . ARG B 1 188 ? -8.031 -8.234 11.117 1 63.84 188 ARG B N 1
ATOM 4673 C CA . ARG B 1 188 ? -7.246 -8.727 12.242 1 63.84 188 ARG B CA 1
ATOM 4674 C C . ARG B 1 188 ? -5.82 -9.047 11.812 1 63.84 188 ARG B C 1
ATOM 4676 O O . ARG B 1 188 ? -5.582 -9.445 10.672 1 63.84 188 ARG B O 1
ATOM 4683 N N . GLU B 1 189 ? -5 -8.758 12.727 1 62.31 189 GLU B N 1
ATOM 4684 C CA . GLU B 1 189 ? -3.586 -8.617 12.391 1 62.31 189 GLU B CA 1
ATOM 4685 C C . GLU B 1 189 ? -2.967 -9.969 12.031 1 62.31 189 GLU B C 1
ATOM 4687 O O . GLU B 1 189 ? -2.992 -10.898 12.836 1 62.31 189 GLU B O 1
ATOM 4692 N N . LEU B 1 190 ? -2.994 -10.312 10.812 1 74.62 190 LEU B N 1
ATOM 4693 C CA . LEU B 1 190 ? -2.092 -11.336 10.289 1 74.62 190 LEU B CA 1
ATOM 4694 C C . LEU B 1 190 ? -0.674 -10.789 10.156 1 74.62 190 LEU B C 1
ATOM 4696 O O . LEU B 1 190 ? 0.165 -11.383 9.484 1 74.62 190 LEU B O 1
ATOM 4700 N N . ARG B 1 191 ? -0.504 -9.789 10.797 1 76.12 191 ARG B N 1
ATOM 4701 C CA . ARG B 1 191 ? 0.749 -9.062 10.602 1 76.12 191 ARG B CA 1
ATOM 4702 C C . ARG B 1 191 ? 1.936 -9.883 11.102 1 76.12 191 ARG B C 1
ATOM 4704 O O . ARG B 1 191 ? 2.953 -9.992 10.414 1 76.12 191 ARG B O 1
ATOM 4711 N N . VAL B 1 192 ? 1.625 -10.406 12.281 1 76.69 192 VAL B N 1
ATOM 4712 C CA . VAL B 1 192 ? 2.732 -11.148 12.883 1 76.69 192 VAL B CA 1
ATOM 4713 C C . VAL B 1 192 ? 3.096 -12.336 12 1 76.69 192 VAL B C 1
ATOM 4715 O O . VAL B 1 192 ? 4.262 -12.523 11.648 1 76.69 192 VAL B O 1
ATOM 4718 N N . ALA B 1 193 ? 2.057 -13.047 11.648 1 81 193 ALA B N 1
ATOM 4719 C CA . ALA B 1 193 ? 2.289 -14.219 10.805 1 81 193 ALA B CA 1
ATOM 4720 C C . ALA B 1 193 ? 2.898 -13.805 9.461 1 81 193 ALA B C 1
ATOM 4722 O O . ALA B 1 193 ? 3.854 -14.43 8.992 1 81 193 ALA B O 1
ATOM 4723 N N . SER B 1 194 ? 2.365 -12.789 8.906 1 83.38 194 SER B N 1
ATOM 4724 C CA . SER B 1 194 ? 2.826 -12.336 7.594 1 83.38 194 SER B CA 1
ATOM 4725 C C . SER B 1 194 ? 4.258 -11.82 7.66 1 83.38 194 SER B C 1
ATOM 4727 O O . SER B 1 194 ? 5.059 -12.078 6.758 1 83.38 194 SER B O 1
ATOM 4729 N N . ASN B 1 195 ? 4.551 -11.125 8.703 1 82.62 195 ASN B N 1
ATOM 4730 C CA . ASN B 1 195 ? 5.914 -10.641 8.875 1 82.62 195 ASN B CA 1
ATOM 4731 C C . ASN B 1 195 ? 6.902 -11.789 9.039 1 82.62 195 ASN B C 1
ATOM 4733 O O . ASN B 1 195 ? 8.016 -11.734 8.508 1 82.62 195 ASN B O 1
ATOM 4737 N N . GLN B 1 196 ? 6.488 -12.711 9.797 1 85.38 196 GLN B N 1
ATOM 4738 C CA . GLN B 1 196 ? 7.348 -13.875 10 1 85.38 196 GLN B CA 1
ATOM 4739 C C . GLN B 1 196 ? 7.582 -14.625 8.688 1 85.38 196 GLN B C 1
ATOM 4741 O O . GLN B 1 196 ? 8.703 -15.039 8.398 1 85.38 196 GLN B O 1
ATOM 4746 N N . ILE B 1 197 ? 6.559 -14.734 7.988 1 86.75 197 ILE B N 1
ATOM 4747 C CA . ILE B 1 197 ? 6.66 -15.43 6.707 1 86.75 197 ILE B CA 1
ATOM 4748 C C . ILE B 1 197 ? 7.586 -14.648 5.773 1 86.75 197 ILE B C 1
ATOM 4750 O O . ILE B 1 197 ? 8.477 -15.227 5.152 1 86.75 197 ILE B O 1
ATOM 4754 N N . LEU B 1 198 ? 7.312 -13.445 5.691 1 85.38 198 LEU B N 1
ATOM 4755 C CA . LEU B 1 198 ? 8.117 -12.602 4.809 1 85.38 198 LEU B CA 1
ATOM 4756 C C . LEU B 1 198 ? 9.594 -12.672 5.188 1 85.38 198 LEU B C 1
ATOM 4758 O O . LEU B 1 198 ? 10.453 -12.859 4.32 1 85.38 198 LEU B O 1
ATOM 4762 N N . SER B 1 199 ? 9.883 -12.547 6.426 1 86.88 199 SER B N 1
ATOM 4763 C CA . SER B 1 199 ? 11.266 -12.602 6.906 1 86.88 199 SER B CA 1
ATOM 4764 C C . SER B 1 199 ? 11.891 -13.961 6.625 1 86.88 199 SER B C 1
ATOM 4766 O O . SER B 1 199 ? 13.047 -14.039 6.191 1 86.88 199 SER B O 1
ATOM 4768 N N . LEU B 1 200 ? 11.172 -14.938 6.914 1 90.75 200 LEU B N 1
ATOM 4769 C CA . LEU B 1 200 ? 11.641 -16.297 6.672 1 90.75 200 LEU B CA 1
ATOM 4770 C C . LEU B 1 200 ? 12.016 -16.484 5.207 1 90.75 200 LEU B C 1
ATOM 4772 O O . LEU B 1 200 ? 13.078 -17.031 4.898 1 90.75 200 LEU B O 1
ATOM 4776 N N . PHE B 1 201 ? 11.188 -16.031 4.324 1 90.38 201 PHE B N 1
ATOM 4777 C CA . PHE B 1 201 ? 11.43 -16.203 2.896 1 90.38 201 PHE B CA 1
ATOM 4778 C C . PHE B 1 201 ? 12.586 -15.32 2.438 1 90.38 201 PHE B C 1
ATOM 4780 O O . PHE B 1 201 ? 13.406 -15.742 1.617 1 90.38 201 PHE B O 1
ATOM 4787 N N . GLN B 1 202 ? 12.656 -14.195 2.951 1 85.94 202 GLN B N 1
ATOM 4788 C CA . GLN B 1 202 ? 13.734 -13.281 2.586 1 85.94 202 GLN B CA 1
ATOM 4789 C C . GLN B 1 202 ? 15.094 -13.82 3.031 1 85.94 202 GLN B C 1
ATOM 4791 O O . GLN B 1 202 ? 16.078 -13.688 2.312 1 85.94 202 GLN B O 1
ATOM 4796 N N . ASP B 1 203 ? 15.094 -14.5 4.082 1 90.06 203 ASP B N 1
ATOM 4797 C CA . ASP B 1 203 ? 16.344 -14.961 4.672 1 90.06 203 ASP B CA 1
ATOM 4798 C C . ASP B 1 203 ? 16.781 -16.297 4.078 1 90.06 203 ASP B C 1
ATOM 4800 O O . ASP B 1 203 ? 17.969 -16.594 3.996 1 90.06 203 ASP B O 1
ATOM 4804 N N . ASN B 1 204 ? 15.867 -17.031 3.643 1 94.81 204 ASN B N 1
ATOM 4805 C CA . ASN B 1 204 ? 16.219 -18.422 3.371 1 94.81 204 ASN B CA 1
ATOM 4806 C C . ASN B 1 204 ? 15.938 -18.797 1.921 1 94.81 204 ASN B C 1
ATOM 4808 O O . ASN B 1 204 ? 16.297 -19.891 1.473 1 94.81 204 ASN B O 1
ATOM 4812 N N . TYR B 1 205 ? 15.336 -17.953 1.207 1 95.25 205 TYR B N 1
ATOM 4813 C CA . TYR B 1 205 ? 14.992 -18.266 -0.176 1 95.25 205 TYR B CA 1
ATOM 4814 C C . TYR B 1 205 ? 15.336 -17.094 -1.098 1 95.25 205 TYR B C 1
ATOM 4816 O O . TYR B 1 205 ? 14.461 -16.562 -1.778 1 95.25 205 TYR B O 1
ATOM 4824 N N . PRO B 1 206 ? 16.547 -16.828 -1.175 1 93.12 206 PRO B N 1
ATOM 4825 C CA . PRO B 1 206 ? 16.953 -15.672 -1.979 1 93.12 206 PRO B CA 1
ATOM 4826 C C . PRO B 1 206 ? 16.75 -15.898 -3.477 1 93.12 206 PRO B C 1
ATOM 4828 O O . PRO B 1 206 ? 17.062 -16.969 -3.99 1 93.12 206 PRO B O 1
ATOM 4831 N N . GLU B 1 207 ? 16.172 -14.922 -4.113 1 89.44 207 GLU B N 1
ATOM 4832 C CA . GLU B 1 207 ? 16.062 -14.859 -5.566 1 89.44 207 GLU B CA 1
ATOM 4833 C C . GLU B 1 207 ? 15.258 -16.031 -6.113 1 89.44 207 GLU B C 1
ATOM 4835 O O . GLU B 1 207 ? 15.586 -16.578 -7.164 1 89.44 207 GLU B O 1
ATOM 4840 N N . MET B 1 208 ? 14.234 -16.422 -5.352 1 92.75 208 MET B N 1
ATOM 4841 C CA . MET B 1 208 ? 13.43 -17.578 -5.746 1 92.75 208 MET B CA 1
ATOM 4842 C C . MET B 1 208 ? 12.141 -17.141 -6.426 1 92.75 208 MET B C 1
ATOM 4844 O O . MET B 1 208 ? 11.422 -17.953 -7.008 1 92.75 208 MET B O 1
ATOM 4848 N N . VAL B 1 209 ? 11.867 -15.898 -6.406 1 91.25 209 VAL B N 1
ATOM 4849 C CA . VAL B 1 209 ? 10.648 -15.383 -7.008 1 91.25 209 VAL B CA 1
ATOM 4850 C C . VAL B 1 209 ? 10.992 -14.398 -8.125 1 91.25 209 VAL B C 1
ATOM 4852 O O . VAL B 1 209 ? 11.688 -13.406 -7.891 1 91.25 209 VAL B O 1
ATOM 4855 N N . ALA B 1 210 ? 10.547 -14.727 -9.297 1 90.75 210 ALA B N 1
ATOM 4856 C CA . ALA B 1 210 ? 10.836 -13.891 -10.453 1 90.75 210 ALA B CA 1
ATOM 4857 C C . ALA B 1 210 ? 9.93 -12.656 -10.484 1 90.75 210 ALA B C 1
ATOM 4859 O O . ALA B 1 210 ? 10.375 -11.57 -10.859 1 90.75 210 ALA B O 1
ATOM 4860 N N . ARG B 1 211 ? 8.695 -12.867 -10.078 1 92.44 211 ARG B N 1
ATOM 4861 C CA . ARG B 1 211 ? 7.711 -11.789 -10.133 1 92.44 211 ARG B CA 1
ATOM 4862 C C . ARG B 1 211 ? 6.652 -11.961 -9.047 1 92.44 211 ARG B C 1
ATOM 4864 O O . ARG B 1 211 ? 6.188 -13.078 -8.797 1 92.44 211 ARG B O 1
ATOM 4871 N N . LYS B 1 212 ? 6.383 -10.906 -8.438 1 93.12 212 LYS B N 1
ATOM 4872 C CA . LYS B 1 212 ? 5.285 -10.844 -7.477 1 93.12 212 LYS B CA 1
ATOM 4873 C C . LYS B 1 212 ? 4.117 -10.031 -8.031 1 93.12 212 LYS B C 1
ATOM 4875 O O . LYS B 1 212 ? 4.238 -8.82 -8.234 1 93.12 212 LYS B O 1
ATOM 4880 N N . ILE B 1 213 ? 3.057 -10.672 -8.242 1 95.19 213 ILE B N 1
ATOM 4881 C CA . ILE B 1 213 ? 1.879 -10.016 -8.797 1 95.19 213 ILE B CA 1
ATOM 4882 C C . ILE B 1 213 ? 0.818 -9.852 -7.715 1 95.19 213 ILE B C 1
ATOM 4884 O O . ILE B 1 213 ? 0.299 -10.836 -7.188 1 95.19 213 ILE B O 1
ATOM 4888 N N . PHE B 1 214 ? 0.526 -8.656 -7.395 1 93.94 214 PHE B N 1
ATOM 4889 C CA . PHE B 1 214 ? -0.54 -8.359 -6.441 1 93.94 214 PHE B CA 1
ATOM 4890 C C . PHE B 1 214 ? -1.827 -7.992 -7.168 1 93.94 214 PHE B C 1
ATOM 4892 O O . PHE B 1 214 ? -1.857 -7.031 -7.938 1 93.94 214 PHE B O 1
ATOM 4899 N N . ILE B 1 215 ? -2.83 -8.719 -6.91 1 95.44 215 ILE B N 1
ATOM 4900 C CA . ILE B 1 215 ? -4.082 -8.469 -7.613 1 95.44 215 ILE B CA 1
ATOM 4901 C C . ILE B 1 215 ? -5.141 -7.977 -6.621 1 95.44 215 ILE B C 1
ATOM 4903 O O . ILE B 1 215 ? -5.012 -8.188 -5.414 1 95.44 215 ILE B O 1
ATOM 4907 N N . ASN B 1 216 ? -6.211 -7.273 -7.164 1 92.75 216 ASN B N 1
ATOM 4908 C CA . ASN B 1 216 ? -7.281 -6.676 -6.375 1 92.75 216 ASN B CA 1
ATOM 4909 C C . ASN B 1 216 ? -6.73 -5.703 -5.336 1 92.75 216 ASN B C 1
ATOM 4911 O O . ASN B 1 216 ? -7.188 -5.691 -4.191 1 92.75 216 ASN B O 1
ATOM 4915 N N . VAL B 1 217 ? -5.758 -4.992 -5.75 1 90.75 217 VAL B N 1
ATOM 4916 C CA . VAL B 1 217 ? -5.148 -3.998 -4.875 1 90.75 217 VAL B CA 1
ATOM 4917 C C . VAL B 1 217 ? -6.09 -2.809 -4.707 1 90.75 217 VAL B C 1
ATOM 4919 O O . VAL B 1 217 ? -6.562 -2.238 -5.691 1 90.75 217 VAL B O 1
ATOM 4922 N N . PRO B 1 218 ? -6.3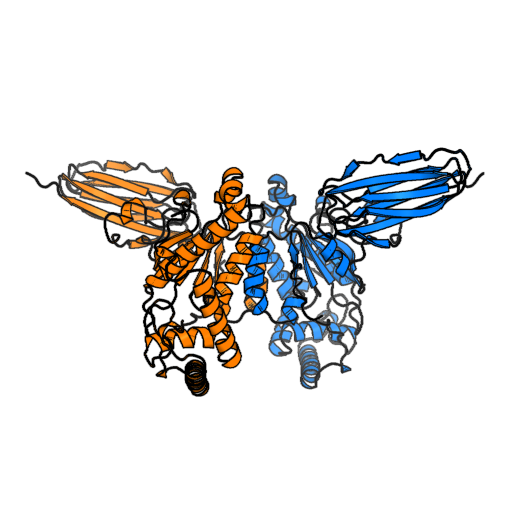09 -2.455 -3.469 1 87.44 218 PRO B N 1
ATOM 4923 C CA . PRO B 1 218 ? -7.133 -1.256 -3.283 1 87.44 218 PRO B CA 1
ATOM 4924 C C . PRO B 1 218 ? -6.543 -0.026 -3.971 1 87.44 218 PRO B C 1
ATOM 4926 O O . PRO B 1 218 ? -5.32 0.111 -4.059 1 87.44 218 PRO B O 1
ATOM 4929 N N . TRP B 1 219 ? -7.426 0.838 -4.32 1 85.12 219 TRP B N 1
ATOM 4930 C CA . TRP B 1 219 ? -7.02 1.965 -5.152 1 85.12 219 TRP B CA 1
ATOM 4931 C C . TRP B 1 219 ? -6.016 2.85 -4.418 1 85.12 219 TRP B C 1
ATOM 4933 O O . TRP B 1 219 ? -5.082 3.377 -5.027 1 85.12 219 TRP B O 1
ATOM 4943 N N . TYR B 1 220 ? -6.254 3.074 -3.191 1 84.44 220 TYR B N 1
ATOM 4944 C CA . TYR B 1 220 ? -5.387 3.99 -2.457 1 84.44 220 TYR B CA 1
ATOM 4945 C C . TYR B 1 220 ? -3.979 3.422 -2.33 1 84.44 220 TYR B C 1
ATOM 4947 O O . TYR B 1 220 ? -3.006 4.176 -2.221 1 84.44 220 TYR B O 1
ATOM 4955 N N . PHE B 1 221 ? -3.898 2.137 -2.369 1 83.88 221 PHE B N 1
ATOM 4956 C CA . PHE B 1 221 ? -2.572 1.533 -2.369 1 83.88 221 PHE B CA 1
ATOM 4957 C C . PHE B 1 221 ? -1.891 1.723 -3.721 1 83.88 221 PHE B C 1
ATOM 4959 O O . PHE B 1 221 ? -0.685 1.97 -3.783 1 83.88 221 PHE B O 1
ATOM 4966 N N . SER B 1 222 ? -2.645 1.473 -4.672 1 84.69 222 SER B N 1
ATOM 4967 C CA . SER B 1 222 ? -2.104 1.716 -6.004 1 84.69 222 SER B CA 1
ATOM 4968 C C . SER B 1 222 ? -1.614 3.152 -6.148 1 84.69 222 SER B C 1
ATOM 4970 O O . SER B 1 222 ? -0.585 3.404 -6.781 1 84.69 222 SER B O 1
ATOM 4972 N N . LEU B 1 223 ? -2.334 4.016 -5.562 1 83.25 223 LEU B N 1
ATOM 4973 C CA . LEU B 1 223 ? -1.946 5.422 -5.586 1 83.25 223 LEU B CA 1
ATOM 4974 C C . LEU B 1 223 ? -0.654 5.641 -4.805 1 83.25 223 LEU B C 1
ATOM 4976 O O . LEU B 1 223 ? 0.257 6.32 -5.281 1 83.25 223 LEU B O 1
ATOM 4980 N N . LEU B 1 224 ? -0.56 5.105 -3.613 1 82.56 224 LEU B N 1
ATOM 4981 C CA . LEU B 1 224 ? 0.645 5.234 -2.801 1 82.56 224 LEU B CA 1
ATOM 4982 C C . LEU B 1 224 ? 1.845 4.613 -3.506 1 82.56 224 LEU B C 1
ATOM 4984 O O . LEU B 1 224 ? 2.938 5.184 -3.502 1 82.56 224 LEU B O 1
ATOM 4988 N N . TYR B 1 225 ? 1.653 3.475 -4.07 1 82.31 225 TYR B N 1
ATOM 4989 C CA . TYR B 1 225 ? 2.725 2.824 -4.816 1 82.31 225 TYR B CA 1
ATOM 4990 C C . TYR B 1 225 ? 3.219 3.715 -5.953 1 82.31 225 TYR B C 1
ATOM 4992 O O . TYR B 1 225 ? 4.422 3.787 -6.215 1 82.31 225 TYR B O 1
ATOM 5000 N N . SER B 1 226 ? 2.248 4.336 -6.602 1 80.12 226 SER B N 1
ATOM 5001 C CA . SER B 1 226 ? 2.625 5.203 -7.711 1 80.12 226 SER B CA 1
ATOM 5002 C C . SER B 1 226 ? 3.494 6.363 -7.234 1 80.12 226 SER B C 1
ATOM 5004 O O . SER B 1 226 ? 4.285 6.91 -8.008 1 80.12 226 SER B O 1
ATOM 5006 N N . MET B 1 227 ? 3.344 6.68 -6.035 1 78.38 227 MET B N 1
ATOM 5007 C CA . MET B 1 227 ? 4.145 7.754 -5.453 1 78.38 227 MET B CA 1
ATOM 5008 C C . MET B 1 227 ? 5.57 7.289 -5.188 1 78.38 227 MET B C 1
ATOM 5010 O O . MET B 1 227 ? 6.52 8.062 -5.336 1 78.38 227 MET B O 1
ATOM 5014 N N . PHE B 1 228 ? 5.723 5.977 -4.945 1 80.88 228 PHE B N 1
ATOM 5015 C CA . PHE B 1 228 ? 7.02 5.426 -4.57 1 80.88 228 PHE B CA 1
ATOM 5016 C C . PHE B 1 228 ? 7.734 4.848 -5.785 1 80.88 228 PHE B C 1
ATOM 5018 O O . PHE B 1 228 ? 8.969 4.785 -5.816 1 80.88 228 PHE B O 1
ATOM 5025 N N . SER B 1 229 ? 6.961 4.402 -6.691 1 81.12 229 SER B N 1
ATOM 5026 C CA . SER B 1 229 ? 7.461 3.555 -7.77 1 81.12 229 SER B CA 1
ATOM 5027 C C . SER B 1 229 ? 8.57 4.25 -8.547 1 81.12 229 SER B C 1
ATOM 5029 O O . SER B 1 229 ? 9.547 3.615 -8.945 1 81.12 229 SER B O 1
ATOM 5031 N N . PRO B 1 230 ? 8.531 5.602 -8.695 1 75.56 230 PRO B N 1
ATOM 5032 C CA . PRO B 1 230 ? 9.594 6.273 -9.43 1 75.56 230 PRO B CA 1
ATOM 5033 C C . PRO B 1 230 ? 10.945 6.188 -8.727 1 75.56 230 PRO B C 1
ATOM 5035 O O . PRO B 1 230 ? 11.992 6.297 -9.375 1 75.56 230 PRO B O 1
ATOM 5038 N N . PHE B 1 231 ? 10.945 5.957 -7.543 1 76 231 PHE B N 1
ATOM 5039 C CA . PHE B 1 231 ? 12.18 5.945 -6.766 1 76 231 PHE B CA 1
ATOM 5040 C C . PHE B 1 231 ? 12.734 4.527 -6.664 1 76 231 PHE B C 1
ATOM 5042 O O . PHE B 1 231 ? 13.828 4.324 -6.125 1 76 231 PHE B O 1
ATOM 5049 N N . LEU B 1 232 ? 12.023 3.615 -7.156 1 79.69 232 LEU B N 1
ATOM 5050 C CA . LEU B 1 232 ? 12.477 2.23 -7.164 1 79.69 232 LEU B CA 1
ATOM 5051 C C . LEU B 1 232 ? 13.344 1.949 -8.391 1 79.69 232 LEU B C 1
ATOM 5053 O O . LEU B 1 232 ? 13.195 2.607 -9.422 1 79.69 232 LEU B O 1
ATOM 5057 N N . THR B 1 233 ? 14.25 1.051 -8.258 1 76.44 233 THR B N 1
ATOM 5058 C CA . THR B 1 233 ? 15.039 0.629 -9.406 1 76.44 233 THR B CA 1
ATOM 5059 C C . THR B 1 233 ? 14.18 -0.118 -10.422 1 76.44 233 THR B C 1
ATOM 5061 O O . THR B 1 233 ? 13.117 -0.633 -10.07 1 76.44 233 THR B O 1
ATOM 5064 N N . GLN B 1 234 ? 14.625 -0.117 -11.555 1 77.06 234 GLN B N 1
ATOM 5065 C CA . GLN B 1 234 ? 13.898 -0.844 -12.594 1 77.06 234 GLN B CA 1
ATOM 5066 C C . GLN B 1 234 ? 13.805 -2.33 -12.258 1 77.06 234 GLN B C 1
ATOM 5068 O O . GLN B 1 234 ? 12.773 -2.961 -12.508 1 77.06 234 GLN B O 1
ATOM 5073 N N . ARG B 1 235 ? 14.82 -2.898 -11.742 1 73.75 235 ARG B N 1
ATOM 5074 C CA . ARG B 1 235 ? 14.828 -4.301 -11.344 1 73.75 235 ARG B CA 1
ATOM 5075 C C . ARG B 1 235 ? 13.727 -4.586 -10.328 1 73.75 235 ARG B C 1
ATOM 5077 O O . ARG B 1 235 ? 13 -5.574 -10.453 1 73.75 235 ARG B O 1
ATOM 5084 N N . THR B 1 236 ? 13.594 -3.688 -9.383 1 76.5 236 THR B N 1
ATOM 5085 C CA . THR B 1 236 ? 12.578 -3.855 -8.352 1 76.5 236 THR B CA 1
ATOM 5086 C C . THR B 1 236 ? 11.18 -3.676 -8.938 1 76.5 236 THR B C 1
ATOM 5088 O O . THR B 1 236 ? 10.266 -4.441 -8.617 1 76.5 236 THR B O 1
ATOM 5091 N N . LYS B 1 237 ? 11.047 -2.74 -9.805 1 83.12 237 LYS B N 1
ATOM 5092 C CA . LYS B 1 237 ? 9.75 -2.475 -10.422 1 83.12 237 LYS B CA 1
ATOM 5093 C C . LYS B 1 237 ? 9.281 -3.67 -11.242 1 83.12 237 LYS B C 1
ATOM 5095 O O . LYS B 1 237 ? 8.086 -3.969 -11.281 1 83.12 237 LYS B O 1
ATOM 5100 N N . SER B 1 238 ? 10.195 -4.277 -11.867 1 83.25 238 SER B N 1
ATOM 5101 C CA . SER B 1 238 ? 9.844 -5.414 -12.711 1 83.25 238 SER B CA 1
ATOM 5102 C C . SER B 1 238 ? 9.422 -6.617 -11.875 1 83.25 238 SER B C 1
ATOM 5104 O O . SER B 1 238 ? 8.711 -7.504 -12.359 1 83.25 238 SER B O 1
ATOM 5106 N N . LYS B 1 239 ? 9.859 -6.695 -10.703 1 85.25 239 LYS B N 1
ATOM 5107 C CA . LYS B 1 239 ? 9.547 -7.812 -9.812 1 85.25 239 LYS B CA 1
ATOM 5108 C C . LYS B 1 239 ? 8.156 -7.668 -9.211 1 85.25 239 LYS B C 1
ATOM 5110 O O . LYS B 1 239 ? 7.535 -8.656 -8.82 1 85.25 239 LYS B O 1
ATOM 5115 N N . PHE B 1 240 ? 7.691 -6.438 -9.242 1 89.12 240 PHE B N 1
ATOM 5116 C CA . PHE B 1 240 ? 6.41 -6.184 -8.594 1 89.12 240 PHE B CA 1
ATOM 5117 C C . PHE B 1 240 ? 5.383 -5.676 -9.594 1 89.12 240 PHE B C 1
ATOM 5119 O O . PHE B 1 240 ? 5.59 -4.641 -10.234 1 89.12 240 PHE B O 1
ATOM 5126 N N . VAL B 1 241 ? 4.348 -6.453 -9.742 1 91.38 241 VAL B N 1
ATOM 5127 C CA . VAL B 1 241 ? 3.236 -6.059 -10.602 1 91.38 241 VAL B CA 1
ATOM 5128 C C . VAL B 1 241 ? 1.991 -5.812 -9.75 1 91.38 241 VAL B C 1
ATOM 5130 O O . VAL B 1 241 ? 1.588 -6.672 -8.961 1 91.38 241 VAL B O 1
ATOM 5133 N N . ILE B 1 242 ? 1.443 -4.668 -9.883 1 90.5 242 ILE B N 1
ATOM 5134 C CA . ILE B 1 242 ? 0.273 -4.281 -9.102 1 90.5 242 ILE B CA 1
ATOM 5135 C C . ILE B 1 242 ? -0.944 -4.168 -10.016 1 90.5 242 ILE B C 1
ATOM 5137 O O . ILE B 1 242 ? -0.903 -3.471 -11.031 1 90.5 242 ILE B O 1
ATOM 5141 N N . SER B 1 243 ? -1.935 -4.926 -9.633 1 92.62 243 SER B N 1
ATOM 5142 C CA . SER B 1 243 ? -3.176 -4.895 -10.398 1 92.62 243 SER B CA 1
ATOM 5143 C C . SER B 1 243 ? -4.348 -4.438 -9.539 1 92.62 243 SER B C 1
ATOM 5145 O O . SER B 1 243 ? -4.617 -5.02 -8.484 1 92.62 243 SER B O 1
ATOM 5147 N N . LYS B 1 244 ? -4.992 -3.494 -9.984 1 87.88 244 LYS B N 1
ATOM 5148 C CA . LYS B 1 244 ? -6.156 -2.973 -9.273 1 87.88 244 LYS B CA 1
ATOM 5149 C C . LYS B 1 244 ? -7.348 -3.914 -9.414 1 87.88 244 LYS B C 1
ATOM 5151 O O . LYS B 1 244 ? -7.344 -4.812 -10.258 1 87.88 244 LYS B O 1
ATOM 5156 N N . GLU B 1 245 ? -8.281 -3.561 -8.531 1 85.19 245 GLU B N 1
ATOM 5157 C CA . GLU B 1 245 ? -9.516 -4.32 -8.648 1 85.19 245 GLU B CA 1
ATOM 5158 C C . GLU B 1 245 ? -10.195 -4.074 -9.992 1 85.19 245 GLU B C 1
ATOM 5160 O O . GLU B 1 245 ? -10.25 -2.939 -10.469 1 85.19 245 GLU B O 1
ATOM 5165 N N . GLY B 1 246 ? -10.625 -5.094 -10.68 1 83.19 246 GLY B N 1
ATOM 5166 C CA . GLY B 1 246 ? -11.273 -4.977 -11.977 1 83.19 246 GLY B CA 1
ATOM 5167 C C . GLY B 1 246 ? -10.336 -5.25 -13.141 1 83.19 246 GLY B C 1
ATOM 5168 O O . GLY B 1 246 ? -10.789 -5.449 -14.273 1 83.19 246 GLY B O 1
ATOM 5169 N N . ASN B 1 247 ? -9.078 -5.234 -12.906 1 90.44 247 ASN B N 1
ATOM 5170 C CA . ASN B 1 247 ? -8.102 -5.434 -13.977 1 90.44 247 ASN B CA 1
ATOM 5171 C C . ASN B 1 247 ? -7.305 -6.719 -13.773 1 90.44 247 ASN B C 1
ATOM 5173 O O . ASN B 1 247 ? -6.215 -6.867 -14.328 1 90.44 247 ASN B O 1
ATOM 5177 N N . VAL B 1 248 ? -7.793 -7.594 -13.039 1 95.06 248 VAL B N 1
ATOM 5178 C CA . VAL B 1 248 ? -7.055 -8.789 -12.648 1 95.06 248 VAL B CA 1
ATOM 5179 C C . VAL B 1 248 ? -6.754 -9.641 -13.883 1 95.06 248 VAL B C 1
ATOM 5181 O O . VAL B 1 248 ? -5.598 -9.984 -14.141 1 95.06 248 VAL B O 1
ATOM 5184 N N . ALA B 1 249 ? -7.789 -9.922 -14.672 1 95.88 249 ALA B N 1
ATOM 5185 C CA . ALA B 1 249 ? -7.613 -10.766 -15.844 1 95.88 249 ALA B CA 1
ATOM 5186 C C . ALA B 1 249 ? -6.648 -10.133 -16.844 1 95.88 249 ALA B C 1
ATOM 5188 O O . ALA B 1 249 ? -5.742 -10.797 -17.344 1 95.88 249 ALA B O 1
ATOM 5189 N N . GLU B 1 250 ? -6.848 -8.875 -17.078 1 95.06 250 GLU B N 1
ATOM 5190 C CA . GLU B 1 250 ? -5.992 -8.148 -18.016 1 95.06 250 GLU B CA 1
ATOM 5191 C C . GLU B 1 250 ? -4.523 -8.25 -17.594 1 95.06 250 GLU B C 1
ATOM 5193 O O . GLU B 1 250 ? -3.646 -8.414 -18.453 1 95.06 250 GLU B O 1
ATOM 5198 N N . THR B 1 251 ? -4.309 -8.211 -16.375 1 95.75 251 THR B N 1
ATOM 5199 C CA . THR B 1 251 ? -2.943 -8.25 -15.875 1 95.75 251 THR B CA 1
ATOM 5200 C C . THR B 1 251 ? -2.385 -9.664 -15.938 1 95.75 251 THR B C 1
ATOM 5202 O O . THR B 1 251 ? -1.275 -9.883 -16.422 1 95.75 251 THR B O 1
ATOM 5205 N N . LEU B 1 252 ? -3.152 -10.602 -15.477 1 97.5 252 LEU B N 1
ATOM 5206 C CA . LEU B 1 252 ? -2.662 -11.969 -15.398 1 97.5 252 LEU B CA 1
ATOM 5207 C C . LEU B 1 252 ? -2.426 -12.539 -16.797 1 97.5 252 LEU B C 1
ATOM 5209 O O . LEU B 1 252 ? -1.486 -13.312 -17 1 97.5 252 LEU B O 1
ATOM 5213 N N . TYR B 1 253 ? -3.248 -12.148 -17.797 1 97.06 253 TYR B N 1
ATOM 5214 C CA . TYR B 1 253 ? -3.119 -12.656 -19.156 1 97.06 253 TYR B CA 1
ATOM 5215 C C . TYR B 1 253 ? -1.782 -12.258 -19.766 1 97.06 253 TYR B C 1
ATOM 5217 O O . TYR B 1 253 ? -1.306 -12.891 -20.703 1 97.06 253 TYR B O 1
ATOM 5225 N N . LYS B 1 254 ? -1.209 -11.219 -19.266 1 94.88 254 LYS B N 1
ATOM 5226 C CA . LYS B 1 254 ? 0.096 -10.789 -19.766 1 94.88 254 LYS B CA 1
ATOM 5227 C C . LYS B 1 254 ? 1.176 -11.812 -19.438 1 94.88 254 LYS B C 1
ATOM 5229 O O . LYS B 1 254 ? 2.172 -11.938 -20.141 1 94.88 254 LYS B O 1
ATOM 5234 N N . PHE B 1 255 ? 0.908 -12.625 -18.406 1 95.31 255 PHE B N 1
ATOM 5235 C CA . PHE B 1 255 ? 1.988 -13.469 -17.906 1 95.31 255 PHE B CA 1
ATOM 5236 C C . PHE B 1 255 ? 1.585 -14.938 -17.938 1 95.31 255 PHE B C 1
ATOM 5238 O O . PHE B 1 255 ? 2.443 -15.82 -17.969 1 95.31 255 PHE B O 1
ATOM 5245 N N . ILE B 1 256 ? 0.351 -15.18 -17.828 1 97.12 256 ILE B N 1
ATOM 5246 C CA . ILE B 1 256 ? -0.149 -16.547 -17.719 1 97.12 256 ILE B CA 1
ATOM 5247 C C . ILE B 1 256 ? -1.237 -16.781 -18.766 1 97.12 256 ILE B C 1
ATOM 5249 O O . ILE B 1 256 ? -2.096 -15.922 -18.984 1 97.12 256 ILE B O 1
ATOM 5253 N N . ARG B 1 257 ? -1.225 -17.891 -19.328 1 96.62 257 ARG B N 1
ATOM 5254 C CA . ARG B 1 257 ? -2.266 -18.25 -20.281 1 96.62 257 ARG B CA 1
ATOM 5255 C C . ARG B 1 257 ? -3.615 -18.406 -19.594 1 96.62 257 ARG B C 1
ATOM 5257 O O . ARG B 1 257 ? -3.691 -18.938 -18.484 1 96.62 257 ARG B O 1
ATOM 5264 N N . PRO B 1 258 ? -4.648 -18.062 -20.281 1 96.88 258 PRO B N 1
ATOM 5265 C CA . PRO B 1 258 ? -5.973 -18.078 -19.656 1 96.88 258 PRO B CA 1
ATOM 5266 C C . PRO B 1 258 ? -6.391 -19.469 -19.172 1 96.88 258 PRO B C 1
ATOM 5268 O O . PRO B 1 258 ? -7.082 -19.578 -18.156 1 96.88 258 PRO B O 1
ATOM 5271 N N . GLU B 1 259 ? -6.012 -20.531 -19.875 1 95.25 259 GLU B N 1
ATOM 5272 C CA . GLU B 1 259 ? -6.406 -21.875 -19.484 1 95.25 259 GLU B CA 1
ATOM 5273 C C . GLU B 1 259 ? -5.727 -22.281 -18.188 1 95.25 259 GLU B C 1
ATOM 5275 O O . GLU B 1 259 ? -6.152 -23.25 -17.531 1 95.25 259 GLU B O 1
ATOM 5280 N N . ASP B 1 260 ? -4.688 -21.484 -17.828 1 94.69 260 ASP B N 1
ATOM 5281 C CA . ASP B 1 260 ? -3.906 -21.828 -16.641 1 94.69 260 ASP B CA 1
ATOM 5282 C C . ASP B 1 260 ? -4.273 -20.922 -15.469 1 94.69 260 ASP B C 1
ATOM 5284 O O . ASP B 1 260 ? -3.748 -21.078 -14.359 1 94.69 260 ASP B O 1
ATOM 5288 N N . ILE B 1 261 ? -5.145 -19.953 -15.68 1 96.12 261 ILE B N 1
ATOM 5289 C CA . ILE B 1 261 ? -5.578 -19.031 -14.641 1 96.12 261 ILE B CA 1
ATOM 5290 C C . ILE B 1 261 ? -6.859 -19.547 -13.992 1 96.12 261 ILE B C 1
ATOM 5292 O O . ILE B 1 261 ? -7.805 -19.938 -14.68 1 96.12 261 ILE B O 1
ATOM 5296 N N . PRO B 1 262 ? -6.84 -19.609 -12.688 1 94.38 262 PRO B N 1
ATOM 5297 C CA . PRO B 1 262 ? -8.07 -20.031 -12.008 1 94.38 262 PRO B CA 1
ATOM 5298 C C . PRO B 1 262 ? -9.281 -19.188 -12.422 1 94.38 262 PRO B C 1
ATOM 5300 O O . PRO B 1 262 ? -9.148 -17.984 -12.648 1 94.38 262 PRO B O 1
ATOM 5303 N N . VAL B 1 263 ? -10.492 -19.75 -12.391 1 94.38 263 VAL B N 1
ATOM 5304 C CA . VAL B 1 263 ? -11.719 -19.109 -12.844 1 94.38 263 VAL B CA 1
ATOM 5305 C C . VAL B 1 263 ? -12.023 -17.906 -11.953 1 94.38 263 VAL B C 1
ATOM 5307 O O . VAL B 1 263 ? -12.578 -16.906 -12.414 1 94.38 263 VAL B O 1
ATOM 5310 N N . GLN B 1 264 ? -11.664 -17.938 -10.719 1 92.31 264 GLN B N 1
ATOM 5311 C CA . GLN B 1 264 ? -11.961 -16.859 -9.789 1 92.31 264 GLN B CA 1
ATOM 5312 C C . GLN B 1 264 ? -11.188 -15.594 -10.156 1 92.31 264 GLN B C 1
ATOM 5314 O O . GLN B 1 264 ? -11.523 -14.5 -9.711 1 92.31 264 GLN B O 1
ATOM 5319 N N . TYR B 1 265 ? -10.156 -15.789 -10.961 1 95 265 TYR B N 1
ATOM 5320 C CA . TYR B 1 265 ? -9.336 -14.641 -11.336 1 95 265 TYR B CA 1
ATOM 5321 C C . TYR B 1 265 ? -9.469 -14.32 -12.82 1 95 265 TYR B C 1
ATOM 5323 O O . TYR B 1 265 ? -8.594 -13.688 -13.406 1 95 265 TYR B O 1
ATOM 5331 N N . GLY B 1 266 ? -10.492 -14.852 -13.398 1 95.12 266 GLY B N 1
ATOM 5332 C CA . GLY B 1 266 ? -10.781 -14.508 -14.781 1 95.12 266 GLY B CA 1
ATOM 5333 C C . GLY B 1 266 ? -10.188 -15.477 -15.781 1 95.12 266 GLY B C 1
ATOM 5334 O O . GLY B 1 266 ? -10.008 -15.141 -16.953 1 95.12 266 GLY B O 1
ATOM 5335 N N . GLY B 1 267 ? -9.773 -16.609 -15.32 1 96.31 267 GLY B N 1
ATOM 5336 C CA . GLY B 1 267 ? -9.258 -17.641 -16.203 1 96.31 267 GLY B CA 1
ATOM 5337 C C . GLY B 1 267 ? -10.258 -18.75 -16.469 1 96.31 267 GLY B C 1
ATOM 5338 O O . GLY B 1 267 ? -11.461 -18.562 -16.328 1 96.31 267 GLY B O 1
ATOM 5339 N N . LEU B 1 268 ? -9.742 -19.891 -17.016 1 96.25 268 LEU B N 1
ATOM 5340 C CA . LEU B 1 268 ? -10.609 -21 -17.406 1 96.25 268 LEU B CA 1
ATOM 5341 C C . LEU B 1 268 ? -10.289 -22.25 -16.609 1 96.25 268 LEU B C 1
ATOM 5343 O O . LEU B 1 268 ? -10.969 -23.266 -16.734 1 96.25 268 LEU B O 1
ATOM 5347 N N . SER B 1 269 ? -9.305 -22.172 -15.742 1 93.06 269 SER B N 1
ATOM 5348 C CA . SER B 1 269 ? -8.852 -23.359 -15.031 1 93.06 269 SER B CA 1
ATOM 5349 C C . SER B 1 269 ? -9.75 -23.672 -13.836 1 93.06 269 SER B C 1
ATOM 5351 O O . SER B 1 269 ? -9.93 -22.828 -12.961 1 93.06 269 SER B O 1
ATOM 5353 N N . ARG B 1 270 ? -10.32 -24.828 -13.828 1 89.12 270 ARG B N 1
ATOM 5354 C CA . ARG B 1 270 ? -11.117 -25.312 -12.719 1 89.12 270 ARG B CA 1
ATOM 5355 C C . ARG B 1 270 ? -10.406 -26.453 -11.984 1 89.12 270 ARG B C 1
ATOM 5357 O O . ARG B 1 270 ? -9.609 -27.172 -12.578 1 89.12 270 ARG B O 1
ATOM 5364 N N . PRO B 1 271 ? -10.609 -26.547 -10.688 1 78 271 PRO B N 1
ATOM 5365 C CA . PRO B 1 271 ? -9.961 -27.625 -9.938 1 78 271 PRO B CA 1
ATOM 5366 C C . PRO B 1 271 ? -10.242 -29 -10.531 1 78 271 PRO B C 1
ATOM 5368 O O . PRO B 1 271 ? -9.383 -29.891 -10.484 1 78 271 PRO B O 1
ATOM 5371 N N . SER B 1 272 ? -11.43 -29.141 -11.109 1 73.38 272 SER B N 1
ATOM 5372 C CA . SER B 1 272 ? -11.812 -30.438 -11.672 1 73.38 272 SER B CA 1
ATOM 5373 C C . SER B 1 272 ? -11.008 -30.75 -12.93 1 73.38 272 SER B C 1
ATOM 5375 O O . SER B 1 272 ? -10.859 -31.922 -13.297 1 73.38 272 SER B O 1
ATOM 5377 N N . ASP B 1 273 ? -10.547 -29.734 -13.578 1 69.31 273 ASP B N 1
ATOM 5378 C CA . ASP B 1 273 ? -9.789 -29.922 -14.812 1 69.31 273 ASP B CA 1
ATOM 5379 C C . ASP B 1 273 ? -8.414 -30.516 -14.539 1 69.31 273 ASP B C 1
ATOM 5381 O O . ASP B 1 273 ? -7.816 -31.141 -15.422 1 69.31 273 ASP B O 1
ATOM 5385 N N . LEU B 1 274 ? -7.938 -30.312 -13.391 1 61.22 274 LEU B N 1
ATOM 5386 C CA . LEU B 1 274 ? -6.574 -30.703 -13.047 1 61.22 274 LEU B CA 1
ATOM 5387 C C . LEU B 1 274 ? -6.426 -32.219 -13.031 1 61.22 274 LEU B C 1
ATOM 5389 O O . LEU B 1 274 ? -5.324 -32.75 -13.188 1 61.22 274 LEU B O 1
ATOM 5393 N N . GLN B 1 275 ? -7.609 -32.844 -13 1 59.62 275 GLN B N 1
ATOM 5394 C CA . GLN B 1 275 ? -7.59 -34.281 -12.953 1 59.62 275 GLN B CA 1
ATOM 5395 C C . GLN B 1 275 ? -7.535 -34.875 -14.352 1 59.62 275 GLN B C 1
ATOM 5397 O O . GLN B 1 275 ? -7.125 -36.031 -14.531 1 59.62 275 GLN B O 1
ATOM 5402 N N . ASN B 1 276 ? -7.855 -34.094 -15.32 1 63.62 276 ASN B N 1
ATOM 5403 C CA . ASN B 1 276 ? -8.062 -34.688 -16.641 1 63.62 276 ASN B CA 1
ATOM 5404 C C . ASN B 1 276 ? -6.883 -34.406 -17.578 1 63.62 276 ASN B C 1
ATOM 5406 O O . ASN B 1 276 ? -7.027 -34.438 -18.797 1 63.62 276 ASN B O 1
ATOM 5410 N N . GLY B 1 277 ? -5.711 -34.125 -17.016 1 66.62 277 GLY B N 1
ATOM 5411 C CA . GLY B 1 277 ? -4.582 -33.844 -17.891 1 66.62 277 GLY B CA 1
ATOM 5412 C C . GLY B 1 277 ? -4.359 -32.375 -18.172 1 66.62 277 GLY B C 1
ATOM 5413 O O . GLY B 1 277 ? -4.918 -31.531 -17.469 1 66.62 277 GLY B O 1
ATOM 5414 N N . PRO B 1 278 ? -3.473 -32.156 -19.203 1 75.94 278 PRO B N 1
ATOM 5415 C CA . PRO B 1 278 ? -3.158 -30.766 -19.531 1 75.94 278 PRO B CA 1
ATOM 5416 C C . PRO B 1 278 ? -4.348 -30.016 -20.109 1 75.94 278 PRO B C 1
ATOM 5418 O O . PRO B 1 278 ? -5.117 -30.578 -20.891 1 75.94 278 PRO B O 1
ATOM 5421 N N . PRO B 1 279 ? -4.535 -28.969 -19.625 1 80.12 279 PRO B N 1
ATOM 5422 C CA . PRO B 1 279 ? -5.691 -28.203 -20.094 1 80.12 279 PRO B CA 1
ATOM 5423 C C . PRO B 1 279 ? -5.629 -27.906 -21.594 1 80.12 279 PRO B C 1
ATOM 5425 O O . PRO B 1 279 ? -4.539 -27.719 -22.141 1 80.12 279 PRO B O 1
ATOM 5428 N N . LYS B 1 280 ? -6.777 -27.969 -22.219 1 87.06 280 LYS B N 1
ATOM 5429 C CA . LYS B 1 280 ? -6.871 -27.547 -23.609 1 87.06 280 LYS B CA 1
ATOM 5430 C C . LYS B 1 280 ? -6.543 -26.062 -23.766 1 87.06 280 LYS B C 1
ATOM 5432 O O . LYS B 1 280 ? -7.023 -25.234 -22.984 1 87.06 280 LYS B O 1
ATOM 5437 N N . PRO B 1 281 ? -5.723 -25.781 -24.703 1 92.25 281 PRO B N 1
ATOM 5438 C CA . PRO B 1 281 ? -5.375 -24.375 -24.922 1 92.25 281 PRO B CA 1
ATOM 5439 C C . PRO B 1 281 ? -6.594 -23.516 -25.219 1 92.25 281 PRO B C 1
ATOM 5441 O O . PRO B 1 281 ? -7.52 -23.969 -25.906 1 92.25 281 PRO B O 1
ATOM 5444 N N . ALA B 1 282 ? -6.551 -22.391 -24.672 1 96.38 282 ALA B N 1
ATOM 5445 C CA . ALA B 1 282 ? -7.637 -21.438 -24.891 1 96.38 282 ALA B CA 1
ATOM 5446 C C . ALA B 1 282 ? -7.254 -20.391 -25.938 1 96.38 282 ALA B C 1
ATOM 5448 O O . ALA B 1 282 ? -6.066 -20.109 -26.141 1 96.38 282 ALA B O 1
ATOM 5449 N N . SER B 1 283 ? -8.266 -19.891 -26.672 1 96.94 283 SER B N 1
ATOM 5450 C CA . SER B 1 283 ? -8.086 -18.75 -27.562 1 96.94 283 SER B CA 1
ATOM 5451 C C . SER B 1 283 ? -8.391 -17.438 -26.859 1 96.94 283 SER B C 1
ATOM 5453 O O . SER B 1 283 ? -9.461 -17.266 -26.281 1 96.94 283 SER B O 1
ATOM 5455 N N . GLU B 1 284 ? -7.398 -16.609 -26.938 1 96.88 284 GLU B N 1
ATOM 5456 C CA . GLU B 1 284 ? -7.559 -15.289 -26.328 1 96.88 284 GLU B CA 1
ATOM 5457 C C . GLU B 1 284 ? -8.086 -14.273 -27.328 1 96.88 284 GLU B C 1
ATOM 5459 O O . GLU B 1 284 ? -7.746 -14.328 -28.516 1 96.88 284 GLU B O 1
ATOM 5464 N N . PHE B 1 285 ? -8.945 -13.344 -26.875 1 96.56 285 PHE B N 1
ATOM 5465 C CA . PHE B 1 285 ? -9.406 -12.242 -27.719 1 96.56 285 PHE B CA 1
ATOM 5466 C C . PHE B 1 285 ? -9.758 -11.023 -26.875 1 96.56 285 PHE B C 1
ATOM 5468 O O . PHE B 1 285 ? -9.773 -11.094 -25.641 1 96.56 285 PHE B O 1
ATOM 5475 N N . THR B 1 286 ? -9.906 -9.945 -27.469 1 96.19 286 THR B N 1
ATOM 5476 C CA . THR B 1 286 ? -10.25 -8.695 -26.797 1 96.19 286 THR B CA 1
ATOM 5477 C C . THR B 1 286 ? -11.609 -8.188 -27.266 1 96.19 286 THR B C 1
ATOM 5479 O O . THR B 1 286 ? -12 -8.414 -28.422 1 96.19 286 THR B O 1
ATOM 5482 N N . VAL B 1 287 ? -12.32 -7.648 -26.391 1 96.5 287 VAL B N 1
ATOM 5483 C CA . VAL B 1 287 ? -13.578 -6.98 -26.719 1 96.5 287 VAL B CA 1
ATOM 5484 C C . VAL B 1 287 ? -13.453 -5.484 -26.438 1 96.5 287 VAL B C 1
ATOM 5486 O O . VAL B 1 287 ? -13.398 -5.059 -25.281 1 96.5 287 VAL B O 1
ATOM 5489 N N . LYS B 1 288 ? -13.492 -4.707 -27.453 1 95.12 288 LYS B N 1
ATOM 5490 C CA . LYS B 1 288 ? -13.336 -3.262 -27.297 1 95.12 288 LYS B CA 1
ATOM 5491 C C . LYS B 1 288 ? -14.625 -2.631 -26.766 1 95.12 288 LYS B C 1
ATOM 5493 O O . LYS B 1 288 ? -15.68 -3.258 -26.766 1 95.12 288 LYS B O 1
ATOM 5498 N N . GLY B 1 289 ? -14.461 -1.473 -26.297 1 93.94 289 GLY B N 1
ATOM 5499 C CA . GLY B 1 289 ? -15.656 -0.741 -25.906 1 93.94 289 GLY B CA 1
ATOM 5500 C C . GLY B 1 289 ? -16.625 -0.509 -27.047 1 93.94 289 GLY B C 1
ATOM 5501 O O . GLY B 1 289 ? -16.203 -0.155 -28.156 1 93.94 289 GLY B O 1
ATOM 5502 N N . GLY B 1 290 ? -17.844 -0.721 -26.766 1 94.38 290 GLY B N 1
ATOM 5503 C CA . GLY B 1 290 ? -18.875 -0.521 -27.781 1 94.38 290 GLY B CA 1
ATOM 5504 C C . GLY B 1 290 ? -18.922 -1.635 -28.812 1 94.38 290 GLY B C 1
ATOM 5505 O O . GLY B 1 290 ? -19.641 -1.543 -29.812 1 94.38 290 GLY B O 1
ATOM 5506 N N . GLU B 1 291 ? -18.203 -2.641 -28.609 1 95.69 291 GLU B N 1
ATOM 5507 C CA . GLU B 1 291 ? -18.062 -3.691 -29.609 1 95.69 291 GLU B CA 1
ATOM 5508 C C . GLU B 1 291 ? -18.859 -4.934 -29.219 1 95.69 291 GLU B C 1
ATOM 5510 O O . GLU B 1 291 ? -19.078 -5.191 -28.031 1 95.69 291 GLU B O 1
ATOM 5515 N N . LYS B 1 292 ? -19.359 -5.586 -30.219 1 96.88 292 LYS B N 1
ATOM 5516 C CA . LYS B 1 292 ? -19.938 -6.922 -30.078 1 96.88 292 LYS B CA 1
ATOM 5517 C C . LYS B 1 292 ? -19.094 -7.961 -30.812 1 96.88 292 LYS B C 1
ATOM 5519 O O . LYS B 1 292 ? -18.75 -7.766 -31.984 1 96.88 292 LYS B O 1
ATOM 5524 N N . VAL B 1 293 ? -18.75 -9 -30.125 1 97.5 293 VAL B N 1
ATOM 5525 C CA . VAL B 1 293 ? -17.922 -10.039 -30.734 1 97.5 293 VAL B CA 1
ATOM 5526 C C . VAL B 1 293 ? -18.703 -11.344 -30.812 1 97.5 293 VAL B C 1
ATOM 5528 O O . VAL B 1 293 ? -19.297 -11.781 -29.828 1 97.5 293 VAL B O 1
ATOM 5531 N N . ASN B 1 294 ? -18.75 -11.953 -31.953 1 97.5 294 ASN B N 1
ATOM 5532 C CA . ASN B 1 294 ? -19.375 -13.25 -32.188 1 97.5 294 ASN B CA 1
ATOM 5533 C C . ASN B 1 294 ? -18.344 -14.312 -32.562 1 97.5 294 ASN B C 1
ATOM 5535 O O . ASN B 1 294 ? -17.688 -14.211 -33.594 1 97.5 294 ASN B O 1
ATOM 5539 N N . ILE B 1 295 ? -18.203 -15.258 -31.75 1 97.38 295 ILE B N 1
ATOM 5540 C CA . ILE B 1 295 ? -17.328 -16.391 -32.031 1 97.38 295 ILE B CA 1
ATOM 5541 C C . ILE B 1 295 ? -18.109 -17.5 -32.719 1 97.38 295 ILE B C 1
ATOM 5543 O O . ILE B 1 295 ? -19.109 -18 -32.156 1 97.38 295 ILE B O 1
ATOM 5547 N N . GLN B 1 296 ? -17.672 -17.891 -33.844 1 97.19 296 GLN B N 1
ATOM 5548 C CA . GLN B 1 296 ? -18.344 -18.938 -34.594 1 97.19 296 GLN B CA 1
ATOM 5549 C C . GLN B 1 296 ? -17.547 -20.234 -34.594 1 97.19 296 GLN B C 1
ATOM 5551 O O . GLN B 1 296 ? -16.391 -20.25 -35 1 97.19 296 GLN B O 1
ATOM 5556 N N . ILE B 1 297 ? -18.094 -21.219 -34.125 1 96.06 297 ILE B N 1
ATOM 5557 C CA . ILE B 1 297 ? -17.516 -22.562 -34.125 1 96.06 297 ILE B CA 1
ATOM 5558 C C . ILE B 1 297 ? -18.219 -23.406 -35.188 1 96.06 297 ILE B C 1
ATOM 5560 O O . ILE B 1 297 ? -19.359 -23.828 -35 1 96.06 297 ILE B O 1
ATOM 5564 N N . GLU B 1 298 ? -17.531 -23.719 -36.188 1 95.06 298 GLU B N 1
ATOM 5565 C CA . GLU B 1 298 ? -18.109 -24.406 -37.344 1 95.06 298 GLU B CA 1
ATOM 5566 C C . GLU B 1 298 ? -17.828 -25.906 -37.281 1 95.06 298 GLU B C 1
ATOM 5568 O O . GLU B 1 298 ? -17.047 -26.359 -36.469 1 95.06 298 GLU B O 1
ATOM 5573 N N . GLY B 1 299 ? -18.594 -26.656 -38.094 1 91.94 299 GLY B N 1
ATOM 5574 C CA . GLY B 1 299 ? -18.266 -28.047 -38.344 1 91.94 299 GLY B CA 1
ATOM 5575 C C . GLY B 1 299 ? -18.875 -28.984 -37.312 1 91.94 299 GLY B C 1
ATOM 5576 O O . GLY B 1 299 ? -18.312 -30.047 -37.031 1 91.94 299 GLY B O 1
ATOM 5577 N N . ILE B 1 300 ? -19.922 -28.625 -36.719 1 94.5 300 ILE B N 1
ATOM 5578 C CA . ILE B 1 300 ? -20.578 -29.484 -35.75 1 94.5 300 ILE B CA 1
ATOM 5579 C C . ILE B 1 300 ? -21.484 -30.469 -36.5 1 94.5 300 ILE B C 1
ATOM 5581 O O . ILE B 1 300 ? -22.469 -30.062 -37.125 1 94.5 300 ILE B O 1
ATOM 5585 N N . GLU B 1 301 ? -21.234 -31.734 -36.312 1 94.5 301 GLU B N 1
ATOM 5586 C CA . GLU B 1 301 ? -21.984 -32.781 -37.031 1 94.5 301 GLU B CA 1
ATOM 5587 C C . GLU B 1 301 ? -23.219 -33.219 -36.25 1 94.5 301 GLU B C 1
ATOM 5589 O O . GLU B 1 301 ? -23.344 -32.906 -35.062 1 94.5 301 GLU B O 1
ATOM 5594 N N . VAL B 1 302 ? -24.031 -33.938 -37.062 1 91.81 302 VAL B N 1
ATOM 5595 C CA . VAL B 1 302 ? -25.25 -34.469 -36.469 1 91.81 302 VAL B CA 1
ATOM 5596 C C . VAL B 1 302 ? -24.891 -35.438 -35.344 1 91.81 302 VAL B C 1
ATOM 5598 O O . VAL B 1 302 ? -24.047 -36.312 -35.531 1 91.81 302 VAL B O 1
ATOM 5601 N N . GLY B 1 303 ? -25.422 -35.188 -34.188 1 93.06 303 GLY B N 1
ATOM 5602 C CA . GLY B 1 303 ? -25.203 -36.094 -33.062 1 93.06 303 GLY B CA 1
ATOM 5603 C C . GLY B 1 303 ? -23.984 -35.719 -32.25 1 93.06 303 GLY B C 1
ATOM 5604 O O . GLY B 1 303 ? -23.719 -36.344 -31.219 1 93.06 303 GLY B O 1
ATOM 5605 N N . ALA B 1 304 ? -23.312 -34.75 -32.688 1 95.12 304 ALA B N 1
ATOM 5606 C CA . ALA B 1 304 ? -22.109 -34.312 -31.969 1 95.12 304 ALA B CA 1
ATOM 5607 C C . ALA B 1 304 ? -22.453 -33.469 -30.734 1 95.12 304 ALA B C 1
ATOM 5609 O O . ALA B 1 304 ? -23.469 -32.781 -30.734 1 95.12 304 ALA B O 1
ATOM 5610 N N . THR B 1 305 ? -21.641 -33.625 -29.734 1 96.19 305 THR B N 1
ATOM 5611 C CA . THR B 1 305 ? -21.781 -32.781 -28.531 1 96.19 305 THR B CA 1
ATOM 5612 C C . THR B 1 305 ? -20.641 -31.766 -28.453 1 96.19 305 THR B C 1
ATOM 5614 O O . THR B 1 305 ? -19.469 -32.125 -28.484 1 96.19 305 THR B O 1
ATOM 5617 N N . ILE B 1 306 ? -21.016 -30.516 -28.359 1 96.25 306 ILE B N 1
ATOM 5618 C CA . ILE B 1 306 ? -20.031 -29.453 -28.188 1 96.25 306 ILE B CA 1
ATOM 5619 C C . ILE B 1 306 ? -20.031 -28.969 -26.734 1 96.25 306 ILE B C 1
ATOM 5621 O O . ILE B 1 306 ? -21.109 -28.688 -26.172 1 96.25 306 ILE B O 1
ATOM 5625 N N . THR B 1 307 ? -18.906 -28.922 -26.125 1 95.5 307 THR B N 1
ATOM 5626 C CA . THR B 1 307 ? -18.703 -28.344 -24.797 1 95.5 307 THR B CA 1
ATOM 5627 C C . THR B 1 307 ? -17.75 -27.156 -24.875 1 95.5 307 THR B C 1
ATOM 5629 O O . THR B 1 307 ? -16.688 -27.234 -25.5 1 95.5 307 THR B O 1
ATOM 5632 N N . TRP B 1 308 ? -18.172 -26 -24.297 1 96.38 308 TRP B N 1
ATOM 5633 C CA . TRP B 1 308 ? -17.297 -24.844 -24.406 1 96.38 308 TRP B CA 1
ATOM 5634 C C . TRP B 1 308 ? -17.156 -24.141 -23.062 1 96.38 308 TRP B C 1
ATOM 5636 O O . TRP B 1 308 ? -17.969 -24.328 -22.156 1 96.38 308 TRP B O 1
ATOM 5646 N N . ASP B 1 309 ? -16.047 -23.484 -22.906 1 96.62 309 ASP B N 1
ATOM 5647 C CA . ASP B 1 309 ? -15.766 -22.531 -21.844 1 96.62 309 ASP B CA 1
ATOM 5648 C C . ASP B 1 309 ? -15.492 -21.141 -22.406 1 96.62 309 ASP B C 1
ATOM 5650 O O . ASP B 1 309 ? -14.844 -21 -23.438 1 96.62 309 ASP B O 1
ATOM 5654 N N . ILE B 1 310 ? -16.062 -20.141 -21.766 1 97.94 310 ILE B N 1
ATOM 5655 C CA . ILE B 1 310 ? -15.797 -18.781 -22.203 1 97.94 310 ILE B CA 1
ATOM 5656 C C . ILE B 1 310 ? -15.742 -17.859 -20.984 1 97.94 310 ILE B C 1
ATOM 5658 O O . ILE B 1 310 ? -16.484 -18.047 -20.016 1 97.94 310 ILE B O 1
ATOM 5662 N N . VAL B 1 311 ? -14.859 -16.922 -21.016 1 97.94 311 VAL B N 1
ATOM 5663 C CA . VAL B 1 311 ? -14.742 -15.953 -19.938 1 97.94 311 VAL B CA 1
ATOM 5664 C C . VAL B 1 311 ? -14.375 -14.586 -20.5 1 97.94 311 VAL B C 1
ATOM 5666 O O . VAL B 1 311 ? -13.695 -14.492 -21.531 1 97.94 311 VAL B O 1
ATOM 5669 N N . VAL B 1 312 ? -14.945 -13.57 -19.922 1 96.62 312 VAL B N 1
ATOM 5670 C CA . VAL B 1 312 ? -14.562 -12.18 -20.156 1 96.62 312 VAL B CA 1
ATOM 5671 C C . VAL B 1 312 ? -14.102 -11.539 -18.859 1 96.62 312 VAL B C 1
ATOM 5673 O O . VAL B 1 312 ? -14.766 -11.656 -17.828 1 96.62 312 VAL B O 1
ATOM 5676 N N . GLY B 1 313 ? -12.922 -10.938 -18.938 1 94.5 313 GLY B N 1
ATOM 5677 C CA . GLY B 1 313 ? -12.406 -10.297 -17.734 1 94.5 313 GLY B CA 1
ATOM 5678 C C . GLY B 1 313 ? -13.367 -9.281 -17.141 1 94.5 313 GLY B C 1
ATOM 5679 O O . GLY B 1 313 ? -13.688 -8.273 -17.766 1 94.5 313 GLY B O 1
ATOM 5680 N N . GLY B 1 314 ? -13.852 -9.547 -15.914 1 91.12 314 GLY B N 1
ATOM 5681 C CA . GLY B 1 314 ? -14.719 -8.617 -15.203 1 91.12 314 GLY B CA 1
ATOM 5682 C C . GLY B 1 314 ? -16.156 -8.68 -15.672 1 91.12 314 GLY B C 1
ATOM 5683 O O . GLY B 1 314 ? -17.062 -8.156 -15 1 91.12 314 GLY B O 1
ATOM 5684 N N . TRP B 1 315 ? -16.391 -9.164 -16.859 1 94.06 315 TRP B N 1
ATOM 5685 C CA . TRP B 1 315 ? -17.734 -9.328 -17.438 1 94.06 315 TRP B CA 1
ATOM 5686 C C . TRP B 1 315 ? -18.484 -8 -17.422 1 94.06 315 TRP B C 1
ATOM 5688 O O . TRP B 1 315 ? -18.062 -7.039 -18.078 1 94.06 315 TRP B O 1
ATOM 5698 N N . ASP B 1 316 ? -19.625 -7.879 -16.906 1 93.38 316 ASP B N 1
ATOM 5699 C CA . ASP B 1 316 ? -20.531 -6.727 -16.906 1 93.38 316 ASP B CA 1
ATOM 5700 C C . ASP B 1 316 ? -20.969 -6.371 -18.312 1 93.38 316 ASP B C 1
ATOM 5702 O O . ASP B 1 316 ? -20.812 -5.227 -18.75 1 93.38 316 ASP B O 1
ATOM 5706 N N . LEU B 1 317 ? -21.344 -7.398 -19.016 1 96.31 317 LEU B N 1
ATOM 5707 C CA . LEU B 1 317 ? -21.812 -7.305 -20.406 1 96.31 317 LEU B CA 1
ATOM 5708 C C . LEU B 1 317 ? -22.766 -8.445 -20.734 1 96.31 317 LEU B C 1
ATOM 5710 O O . LEU B 1 317 ? -23 -9.328 -19.891 1 96.31 317 LEU B O 1
ATOM 5714 N N . GLU B 1 318 ? -23.344 -8.414 -21.891 1 97.5 318 GLU B N 1
ATOM 5715 C CA . GLU B 1 318 ? -24.312 -9.422 -22.281 1 97.5 318 GLU B CA 1
ATOM 5716 C C . GLU B 1 318 ? -23.656 -10.602 -22.984 1 97.5 318 GLU B C 1
ATOM 5718 O O . GLU B 1 318 ? -22.703 -10.414 -23.75 1 97.5 318 GLU B O 1
ATOM 5723 N N . TYR B 1 319 ? -24.156 -11.766 -22.734 1 98.19 319 TYR B N 1
ATOM 5724 C CA . TYR B 1 319 ? -23.656 -13 -23.328 1 98.19 319 TYR B CA 1
ATOM 5725 C C . TYR B 1 319 ? -24.812 -13.875 -23.812 1 98.19 319 TYR B C 1
ATOM 5727 O O . TYR B 1 319 ? -25.891 -13.883 -23.203 1 98.19 319 TYR B O 1
ATOM 5735 N N . SER B 1 320 ? -24.625 -14.539 -24.938 1 98.25 320 SER B N 1
ATOM 5736 C CA . SER B 1 320 ? -25.578 -15.523 -25.438 1 98.25 320 SER B CA 1
ATOM 5737 C C . SER B 1 320 ? -24.875 -16.594 -26.266 1 98.25 320 SER B C 1
ATOM 5739 O O . SER B 1 320 ? -23.734 -16.406 -26.688 1 98.25 320 SER B O 1
ATOM 5741 N N . ALA B 1 321 ? -25.484 -17.703 -26.422 1 98.12 321 ALA B N 1
ATOM 5742 C CA . ALA B 1 321 ? -25.031 -18.797 -27.281 1 98.12 321 ALA B CA 1
ATOM 5743 C C . ALA B 1 321 ? -26.172 -19.344 -28.141 1 98.12 321 ALA B C 1
ATOM 5745 O O . ALA B 1 321 ? -27.266 -19.578 -27.641 1 98.12 321 ALA B O 1
ATOM 5746 N N . GLU B 1 322 ? -25.875 -19.438 -29.438 1 97.81 322 GLU B N 1
ATOM 5747 C CA . GLU B 1 322 ? -26.875 -19.938 -30.359 1 97.81 322 GLU B CA 1
ATOM 5748 C C . GLU B 1 322 ? -26.297 -21 -31.297 1 97.81 322 GLU B C 1
ATOM 5750 O O . GLU B 1 322 ? -25.125 -20.938 -31.656 1 97.81 322 GLU B O 1
ATOM 5755 N N . PHE B 1 323 ? -27.141 -21.938 -31.641 1 97.44 323 PHE B N 1
ATOM 5756 C CA . PHE B 1 323 ? -26.781 -22.922 -32.625 1 97.44 323 PHE B CA 1
ATOM 5757 C C . PHE B 1 323 ? -27.5 -22.656 -33.938 1 97.44 323 PHE B C 1
ATOM 5759 O O . PHE B 1 323 ? -28.734 -22.531 -33.969 1 97.44 323 PHE B O 1
ATOM 5766 N N . VAL B 1 324 ? -26.766 -22.578 -35.062 1 96.44 324 VAL B N 1
ATOM 5767 C CA . VAL B 1 324 ? -27.312 -22.297 -36.375 1 96.44 324 VAL B CA 1
ATOM 5768 C C . VAL B 1 324 ? -27.188 -23.547 -37.281 1 96.44 324 VAL B C 1
ATOM 5770 O O . VAL B 1 324 ? -26.094 -23.828 -37.781 1 96.44 324 VAL B O 1
ATOM 5773 N N . PRO B 1 325 ? -28.297 -24.188 -37.5 1 95.69 325 PRO B N 1
ATOM 5774 C CA . PRO B 1 325 ? -28.25 -25.375 -38.375 1 95.69 325 PRO B CA 1
ATOM 5775 C C . PRO B 1 325 ? -27.859 -25.031 -39.812 1 95.69 325 PRO B C 1
ATOM 5777 O O . PRO B 1 325 ? -28.172 -23.938 -40.281 1 95.69 325 PRO B O 1
ATOM 5780 N N . ASN B 1 326 ? -27.234 -25.969 -40.562 1 93.31 326 ASN B N 1
ATOM 5781 C CA . ASN B 1 326 ? -26.859 -25.781 -41.938 1 93.31 326 ASN B CA 1
ATOM 5782 C C . ASN B 1 326 ? -28.078 -25.859 -42.875 1 93.31 326 ASN B C 1
ATOM 5784 O O . ASN B 1 326 ? -28.094 -25.219 -43.938 1 93.31 326 ASN B O 1
ATOM 5788 N N . ALA B 1 327 ? -29 -26.75 -42.469 1 90.44 327 ALA B N 1
ATOM 5789 C CA . ALA B 1 327 ? -30.156 -27 -43.312 1 90.44 327 ALA B CA 1
ATOM 5790 C C . ALA B 1 327 ? -30.953 -25.734 -43.531 1 90.44 327 ALA B C 1
ATOM 5792 O O . ALA B 1 327 ? -31.188 -24.953 -42.625 1 90.44 327 ALA B O 1
ATOM 5793 N N . GLU B 1 328 ? -31.359 -25.547 -44.875 1 85.06 328 GLU B N 1
ATOM 5794 C CA . GLU B 1 328 ? -32.156 -24.391 -45.25 1 85.06 328 GLU B CA 1
ATOM 5795 C C . GLU B 1 328 ? -33.562 -24.484 -44.625 1 85.06 328 GLU B C 1
ATOM 5797 O O . GLU B 1 328 ? -34.188 -25.547 -44.656 1 85.06 328 GLU B O 1
ATOM 5802 N N . GLY B 1 329 ? -34.062 -23.547 -43.969 1 84.94 329 GLY B N 1
ATOM 5803 C CA . GLY B 1 329 ? -35.406 -23.531 -43.406 1 84.94 329 GLY B CA 1
ATOM 5804 C C . GLY B 1 329 ? -35.406 -23.828 -41.906 1 84.94 329 GLY B C 1
ATOM 5805 O O . GLY B 1 329 ? -36.469 -23.703 -41.25 1 84.94 329 GLY B O 1
ATOM 5806 N N . SER B 1 330 ? -34.25 -24.438 -41.438 1 88.31 330 SER B N 1
ATOM 5807 C CA . SER B 1 330 ? -34.188 -24.734 -40.031 1 88.31 330 SER B CA 1
ATOM 5808 C C . SER B 1 330 ? -34.062 -23.453 -39.188 1 88.31 330 SER B C 1
ATOM 5810 O O . SER B 1 330 ? -33.531 -22.453 -39.688 1 88.31 330 SER B O 1
ATOM 5812 N N . TYR B 1 331 ? -34.531 -23.469 -37.969 1 91.75 331 TYR B N 1
ATOM 5813 C CA . TYR B 1 331 ? -34.5 -22.312 -37.062 1 91.75 331 TYR B CA 1
ATOM 5814 C C . TYR B 1 331 ? -33.281 -22.328 -36.188 1 91.75 331 TYR B C 1
ATOM 5816 O O . TYR B 1 331 ? -32.844 -23.391 -35.719 1 91.75 331 TYR B O 1
ATOM 5824 N N . THR B 1 332 ? -32.781 -21.203 -36 1 94.31 332 THR B N 1
ATOM 5825 C CA . THR B 1 332 ? -31.703 -21.031 -35.031 1 94.31 332 THR B CA 1
ATOM 5826 C C . THR B 1 332 ? -32.156 -21.391 -33.625 1 94.31 332 THR B C 1
ATOM 5828 O O . THR B 1 332 ? -33.281 -21.016 -33.219 1 94.31 332 THR B O 1
ATOM 5831 N N . ILE B 1 333 ? -31.375 -22.156 -32.938 1 95.06 333 ILE B N 1
ATOM 5832 C CA . ILE B 1 333 ? -31.719 -22.578 -31.578 1 95.06 333 ILE B CA 1
ATOM 5833 C C . ILE B 1 333 ? -30.969 -21.703 -30.578 1 95.06 333 ILE B C 1
ATOM 5835 O O . ILE B 1 333 ? -29.75 -21.625 -30.594 1 95.06 333 ILE B O 1
ATOM 5839 N N . ALA B 1 334 ? -31.656 -21.062 -29.688 1 96.31 334 ALA B N 1
ATOM 5840 C CA . ALA B 1 334 ? -31.062 -20.312 -28.578 1 96.31 334 ALA B CA 1
ATOM 5841 C C . ALA B 1 334 ? -30.609 -21.25 -27.453 1 96.31 334 ALA B C 1
ATOM 5843 O O . ALA B 1 334 ? -31.406 -21.609 -26.578 1 96.31 334 ALA B O 1
ATOM 5844 N N . VAL B 1 335 ? -29.422 -21.609 -27.469 1 96.81 335 VAL B N 1
ATOM 5845 C CA . VAL B 1 335 ? -28.906 -22.547 -26.469 1 96.81 335 VAL B CA 1
ATOM 5846 C C . VAL B 1 335 ? -28.828 -21.844 -25.109 1 96.81 335 VAL B C 1
ATOM 5848 O O . VAL B 1 335 ? -29.25 -22.406 -24.094 1 96.81 335 VAL B O 1
ATOM 5851 N N . GLU B 1 336 ? -28.203 -20.609 -25.047 1 97.19 336 GLU B N 1
ATOM 5852 C CA . GLU B 1 336 ? -28.203 -19.734 -23.875 1 97.19 336 GLU B CA 1
ATOM 5853 C C . GLU B 1 336 ? -28.766 -18.359 -24.234 1 97.19 336 GLU B C 1
ATOM 5855 O O . GLU B 1 336 ? -28.141 -17.609 -25.016 1 97.19 336 GLU B O 1
ATOM 5860 N N . LYS B 1 337 ? -29.875 -18.031 -23.656 1 96.5 337 LYS B N 1
ATOM 5861 C CA . LYS B 1 337 ? -30.516 -16.75 -23.938 1 96.5 337 LYS B CA 1
ATOM 5862 C C . LYS B 1 337 ? -29.625 -15.586 -23.469 1 96.5 337 LYS B C 1
ATOM 5864 O O . LYS B 1 337 ? -28.844 -15.734 -22.547 1 96.5 337 LYS B O 1
ATOM 5869 N N . THR B 1 338 ? -29.828 -14.531 -24.125 1 96.56 338 THR B N 1
ATOM 5870 C CA . THR B 1 338 ? -29.047 -13.336 -23.812 1 96.56 338 THR B CA 1
ATOM 5871 C C . THR B 1 338 ? -29.281 -12.906 -22.359 1 96.56 338 THR B C 1
ATOM 5873 O O . THR B 1 338 ? -30.438 -12.828 -21.922 1 96.56 338 THR B O 1
ATOM 5876 N N . ARG B 1 339 ? -28.203 -12.773 -21.688 1 96.5 339 ARG B N 1
ATOM 5877 C CA . ARG B 1 339 ? -28.297 -12.289 -20.312 1 96.5 339 ARG B CA 1
ATOM 5878 C C . ARG B 1 339 ? -27.078 -11.43 -19.953 1 96.5 339 ARG B C 1
ATOM 5880 O O . ARG B 1 339 ? -26.016 -11.594 -20.531 1 96.5 339 ARG B O 1
ATOM 5887 N N . LYS B 1 340 ? -27.312 -10.602 -19.016 1 96.5 340 LYS B N 1
ATOM 5888 C CA . LYS B 1 340 ? -26.203 -9.828 -18.484 1 96.5 340 LYS B CA 1
ATOM 5889 C C . LYS B 1 340 ? -25.406 -10.633 -17.453 1 96.5 340 LYS B C 1
ATOM 5891 O O . LYS B 1 340 ? -25.969 -11.188 -16.516 1 96.5 340 LYS B O 1
ATOM 5896 N N . VAL B 1 341 ? -24.172 -10.797 -17.766 1 96.19 341 VAL B N 1
ATOM 5897 C CA . VAL B 1 341 ? -23.312 -11.523 -16.844 1 96.19 341 VAL B CA 1
ATOM 5898 C C . VAL B 1 341 ? -22.688 -10.547 -15.852 1 96.19 341 VAL B C 1
ATOM 5900 O O . VAL B 1 341 ? -22.062 -9.562 -16.25 1 96.19 341 VAL B O 1
ATOM 5903 N N . ALA B 1 342 ? -22.797 -10.836 -14.578 1 93.94 342 ALA B N 1
ATOM 5904 C CA . ALA B 1 342 ? -22.312 -9.953 -13.523 1 93.94 342 ALA B CA 1
ATOM 5905 C C . ALA B 1 342 ? -20.797 -10.047 -13.391 1 93.94 342 ALA B C 1
ATOM 5907 O O . ALA B 1 342 ? -20.203 -11.078 -13.711 1 93.94 342 ALA B O 1
ATOM 5908 N N . PRO B 1 343 ? -20.141 -9.008 -12.906 1 90.38 343 PRO B N 1
ATOM 5909 C CA . PRO B 1 343 ? -18.688 -8.969 -12.789 1 90.38 343 PRO B CA 1
ATOM 5910 C C . PRO B 1 343 ? -18.141 -10.062 -11.875 1 90.38 343 PRO B C 1
ATOM 5912 O O . PRO B 1 343 ? -16.984 -10.492 -12.039 1 90.38 343 PRO B O 1
ATOM 5915 N N . SER B 1 344 ? -18.906 -10.516 -11.008 1 88.81 344 SER B N 1
ATOM 5916 C CA . SER B 1 344 ? -18.422 -11.484 -10.016 1 88.81 344 SER B CA 1
ATOM 5917 C C . SER B 1 344 ? -18.547 -12.914 -10.539 1 88.81 344 SER B C 1
ATOM 5919 O O . SER B 1 344 ? -18.031 -13.852 -9.922 1 88.81 344 SER B O 1
ATOM 5921 N N . GLU B 1 345 ? -19.172 -13.039 -11.664 1 93.31 345 GLU B N 1
ATOM 5922 C CA . GLU B 1 345 ? -19.391 -14.383 -12.18 1 93.31 345 GLU B CA 1
ATOM 5923 C C . GLU B 1 345 ? -18.109 -14.961 -12.781 1 93.31 345 GLU B C 1
ATOM 5925 O O . GLU B 1 345 ? -17.281 -14.219 -13.32 1 93.31 345 GLU B O 1
ATOM 5930 N N . GLU B 1 346 ? -17.984 -16.234 -12.664 1 94.38 346 GLU B N 1
ATOM 5931 C CA . GLU B 1 346 ? -16.828 -16.953 -13.195 1 94.38 346 GLU B CA 1
ATOM 5932 C C . GLU B 1 346 ? -17.062 -17.375 -14.641 1 94.38 346 GLU B C 1
ATOM 5934 O O . GLU B 1 346 ? -18.078 -17.031 -15.242 1 94.38 346 GLU B O 1
ATOM 5939 N N . ALA B 1 347 ? -16.078 -18.031 -15.211 1 96.75 347 ALA B N 1
ATOM 5940 C CA . ALA B 1 347 ? -16.156 -18.516 -16.594 1 96.75 347 ALA B CA 1
ATOM 5941 C C . ALA B 1 347 ? -17.406 -19.359 -16.812 1 96.75 347 ALA B C 1
ATOM 5943 O O . ALA B 1 347 ? -17.797 -20.125 -15.922 1 96.75 347 ALA B O 1
ATOM 5944 N N . ILE B 1 348 ? -17.984 -19.234 -17.969 1 97.06 348 ILE B N 1
ATOM 5945 C CA . ILE B 1 348 ? -19.188 -20 -18.312 1 97.06 348 ILE B CA 1
ATOM 5946 C C . ILE B 1 348 ? -18.797 -21.328 -18.938 1 97.06 348 ILE B C 1
ATOM 5948 O O . ILE B 1 348 ? -17.891 -21.391 -19.781 1 97.06 348 ILE B O 1
ATOM 5952 N N . HIS B 1 349 ? -19.297 -22.375 -18.438 1 95.88 349 HIS B N 1
ATOM 5953 C CA . HIS B 1 349 ? -19.141 -23.719 -18.953 1 95.88 349 HIS B CA 1
ATOM 5954 C C . HIS B 1 349 ? -20.484 -24.328 -19.344 1 95.88 349 HIS B C 1
ATOM 5956 O O . HIS B 1 349 ? -21.406 -24.391 -18.531 1 95.88 349 HIS B O 1
ATOM 5962 N N . ASN B 1 350 ? -20.609 -24.703 -20.609 1 96.69 350 ASN B N 1
ATOM 5963 C CA . ASN B 1 350 ? -21.875 -25.297 -21.047 1 96.69 350 ASN B CA 1
ATOM 5964 C C . ASN B 1 350 ? -21.641 -26.328 -22.156 1 96.69 350 ASN B C 1
ATOM 5966 O O . ASN B 1 350 ? -20.516 -26.469 -22.641 1 96.69 350 ASN B O 1
ATOM 5970 N N . SER B 1 351 ? -22.625 -27.125 -22.391 1 96.56 351 SER B N 1
ATOM 5971 C CA . SER B 1 351 ? -22.578 -28.172 -23.422 1 96.56 351 SER B CA 1
ATOM 5972 C C . SER B 1 351 ? -23.891 -28.234 -24.188 1 96.56 351 SER B C 1
ATOM 5974 O O . SER B 1 351 ? -24.938 -27.844 -23.672 1 96.56 351 SER B O 1
ATOM 5976 N N . PHE B 1 352 ? -23.828 -28.641 -25.469 1 96.81 352 PHE B N 1
ATOM 5977 C CA . PHE B 1 352 ? -24.984 -28.75 -26.344 1 96.81 352 PHE B CA 1
ATOM 5978 C C . PHE B 1 352 ? -24.828 -29.906 -27.312 1 96.81 352 PHE B C 1
ATOM 5980 O O . PHE B 1 352 ? -23.797 -30.031 -27.984 1 96.81 352 PHE B O 1
ATOM 5987 N N . MET B 1 353 ? -25.812 -30.734 -27.297 1 95.94 353 MET B N 1
ATOM 5988 C CA . MET B 1 353 ? -25.828 -31.828 -28.266 1 95.94 353 MET B CA 1
ATOM 5989 C C . MET B 1 353 ? -26.672 -31.453 -29.484 1 95.94 353 MET B C 1
ATOM 5991 O O . MET B 1 353 ? -27.875 -31.172 -29.359 1 95.94 353 MET B O 1
ATOM 5995 N N . SER B 1 354 ? -26.094 -31.469 -30.609 1 92 354 SER B N 1
ATOM 5996 C CA . SER B 1 354 ? -26.781 -31.016 -31.797 1 92 354 SER B CA 1
ATOM 5997 C C . SER B 1 354 ? -27.562 -32.156 -32.438 1 92 354 SER B C 1
ATOM 5999 O O . SER B 1 354 ? -27.047 -33.281 -32.594 1 92 354 SER B O 1
ATOM 6001 N N . ARG B 1 355 ? -28.766 -31.891 -32.875 1 91.31 355 ARG B N 1
ATOM 6002 C CA . ARG B 1 355 ? -29.578 -32.844 -33.594 1 91.31 355 ARG B CA 1
ATOM 6003 C C . ARG B 1 355 ? -29.438 -32.656 -35.094 1 91.31 355 ARG B C 1
ATOM 6005 O O . ARG B 1 355 ? -29.938 -33.469 -35.875 1 91.31 355 ARG B O 1
ATOM 6012 N N . GLU B 1 356 ? -28.812 -31.578 -35.5 1 92.69 356 GLU B N 1
ATOM 6013 C CA . GLU B 1 356 ? -28.531 -31.234 -36.906 1 92.69 356 GLU B CA 1
ATOM 6014 C C . GLU B 1 356 ? -27.078 -30.75 -37.062 1 92.69 356 GLU B C 1
ATOM 6016 O O . GLU B 1 356 ? -26.438 -30.375 -36.094 1 92.69 356 GLU B O 1
ATOM 6021 N N . ALA B 1 357 ? -26.672 -30.875 -38.312 1 95.06 357 ALA B N 1
ATOM 6022 C CA . ALA B 1 357 ? -25.375 -30.281 -38.562 1 95.06 357 ALA B CA 1
ATOM 6023 C C . ALA B 1 357 ? -25.453 -28.75 -38.594 1 95.06 357 ALA B C 1
ATOM 6025 O O . ALA B 1 357 ? -26.453 -28.188 -39.062 1 95.06 357 ALA B O 1
ATOM 6026 N N . GLY B 1 358 ? -24.438 -28.078 -38.031 1 96.19 358 GLY B N 1
ATOM 6027 C CA . GLY B 1 358 ? -24.469 -26.625 -38 1 96.19 358 GLY B CA 1
ATOM 6028 C C . GLY B 1 358 ? -23.281 -26.016 -37.312 1 96.19 358 GLY B C 1
ATOM 6029 O O . GLY B 1 358 ? -22.172 -26.562 -37.344 1 96.19 358 GLY B O 1
ATOM 6030 N N . LYS B 1 359 ? -23.438 -24.797 -36.906 1 96.81 359 LYS B N 1
ATOM 6031 C CA . LYS B 1 359 ? -22.375 -24.078 -36.219 1 96.81 359 LYS B CA 1
ATOM 6032 C C . LYS B 1 359 ? -22.875 -23.453 -34.938 1 96.81 359 LYS B C 1
ATOM 6034 O O . LYS B 1 359 ? -24.078 -23.156 -34.812 1 96.81 359 LYS B O 1
ATOM 6039 N N . MET B 1 360 ? -22.016 -23.328 -33.969 1 97.38 360 MET B N 1
ATOM 6040 C CA . MET B 1 360 ? -22.297 -22.672 -32.719 1 97.38 360 MET B CA 1
ATOM 6041 C C . MET B 1 360 ? -21.797 -21.234 -32.719 1 97.38 360 MET B C 1
ATOM 6043 O O . MET B 1 360 ? -20.688 -20.953 -33.219 1 97.38 360 MET B O 1
ATOM 6047 N N . VAL B 1 361 ? -22.609 -20.266 -32.25 1 97.88 361 VAL B N 1
ATOM 6048 C CA . VAL B 1 361 ? -22.219 -18.859 -32.188 1 97.88 361 VAL B CA 1
ATOM 6049 C C . VAL B 1 361 ? -22.266 -18.375 -30.766 1 97.88 361 VAL B C 1
ATOM 6051 O O . VAL B 1 361 ? -23.344 -18.359 -30.141 1 97.88 361 VAL B O 1
ATOM 6054 N N . LEU B 1 362 ? -21.141 -18.047 -30.219 1 98.12 362 LEU B N 1
ATOM 6055 C CA . LEU B 1 362 ? -21.047 -17.406 -28.906 1 98.12 362 LEU B CA 1
ATOM 6056 C C . LEU B 1 362 ? -20.922 -15.891 -29.062 1 98.12 362 LEU B C 1
ATOM 6058 O O . LEU B 1 362 ? -20.016 -15.406 -29.734 1 98.12 362 LEU B O 1
ATOM 6062 N N . SER B 1 363 ? -21.828 -15.172 -28.391 1 98.19 363 SER B N 1
ATOM 6063 C CA . SER B 1 363 ? -21.859 -13.727 -28.578 1 98.19 363 SER B CA 1
ATOM 6064 C C . SER B 1 363 ? -21.578 -13 -27.266 1 98.19 363 SER B C 1
ATOM 6066 O O . SER B 1 363 ? -22.203 -13.297 -26.234 1 98.19 363 SER B O 1
ATOM 6068 N N . VAL B 1 364 ? -20.641 -12.125 -27.328 1 97.75 364 VAL B N 1
ATOM 6069 C CA . VAL B 1 364 ? -20.312 -11.234 -26.219 1 97.75 364 VAL B CA 1
ATOM 6070 C C . VAL B 1 364 ? -20.531 -9.781 -26.656 1 97.75 364 VAL B C 1
ATOM 6072 O O . VAL B 1 364 ? -19.922 -9.305 -27.609 1 97.75 364 VAL B O 1
ATOM 6075 N N . ASP B 1 365 ? -21.406 -9.102 -25.875 1 97.62 365 ASP B N 1
ATOM 6076 C CA . ASP B 1 365 ? -21.844 -7.766 -26.266 1 97.62 365 ASP B CA 1
ATOM 6077 C C . ASP B 1 365 ? -21.375 -6.719 -25.266 1 97.62 365 ASP B C 1
ATOM 6079 O O . ASP B 1 365 ? -21.984 -6.547 -24.203 1 97.62 365 ASP B O 1
ATOM 6083 N N . ASN B 1 366 ? -20.391 -5.953 -25.594 1 96.56 366 ASN B N 1
ATOM 6084 C CA . ASN B 1 366 ? -19.828 -4.898 -24.75 1 96.56 366 ASN B CA 1
ATOM 6085 C C . ASN B 1 366 ? -20.266 -3.516 -25.234 1 96.56 366 ASN B C 1
ATOM 6087 O O . ASN B 1 366 ? -19.547 -2.533 -25.047 1 96.56 366 ASN B O 1
ATOM 6091 N N . THR B 1 367 ? -21.359 -3.344 -25.812 1 94.75 367 THR B N 1
ATOM 6092 C CA . THR B 1 367 ? -21.828 -2.096 -26.391 1 94.75 367 THR B CA 1
ATOM 6093 C C . THR B 1 367 ? -22.141 -1.072 -25.312 1 94.75 367 THR B C 1
ATOM 6095 O O . THR B 1 367 ? -22.031 0.135 -25.531 1 94.75 367 THR B O 1
ATOM 6098 N N . ALA B 1 368 ? -22.469 -1.536 -24.156 1 92.06 368 ALA B N 1
ATOM 6099 C CA . ALA B 1 368 ? -22.891 -0.659 -23.062 1 92.06 368 ALA B CA 1
ATOM 6100 C C . ALA B 1 368 ? -21.672 -0.112 -22.312 1 92.06 368 ALA B C 1
ATOM 6102 O O . ALA B 1 368 ? -21.828 0.741 -21.438 1 92.06 368 ALA B O 1
ATOM 6103 N N . SER B 1 369 ? -20.516 -0.606 -22.688 1 89.88 369 SER B N 1
ATOM 6104 C CA . SER B 1 369 ? -19.312 -0.184 -21.969 1 89.88 369 SER B CA 1
ATOM 6105 C C . SER B 1 369 ? -18.312 0.469 -22.906 1 89.88 369 SER B C 1
ATOM 6107 O O . SER B 1 369 ? -18.312 0.205 -24.109 1 89.88 369 SER B O 1
ATOM 6109 N N . ARG B 1 370 ? -17.484 1.365 -22.406 1 89.5 370 ARG B N 1
ATOM 6110 C CA . ARG B 1 370 ? -16.422 2.004 -23.172 1 89.5 370 ARG B CA 1
ATOM 6111 C C . ARG B 1 370 ? -15.062 1.376 -22.875 1 89.5 370 ARG B C 1
ATOM 6113 O O . ARG B 1 370 ? -14.062 1.708 -23.516 1 89.5 370 ARG B O 1
ATOM 6120 N N . ARG B 1 371 ? -15.023 0.441 -22.094 1 89 371 ARG B N 1
ATOM 6121 C CA . ARG B 1 371 ? -13.766 -0.139 -21.641 1 89 371 ARG B CA 1
ATOM 6122 C C . ARG B 1 371 ? -13.43 -1.401 -22.438 1 89 371 ARG B C 1
ATOM 6124 O O . ARG B 1 371 ? -14.305 -2.227 -22.688 1 89 371 ARG B O 1
ATOM 6131 N N . LYS B 1 372 ? -12.203 -1.481 -22.812 1 94.06 372 LYS B N 1
ATOM 6132 C CA . LYS B 1 372 ? -11.695 -2.693 -23.453 1 94.06 372 LYS B CA 1
ATOM 6133 C C . LYS B 1 372 ? -11.523 -3.82 -22.438 1 94.06 372 LYS B C 1
ATOM 6135 O O . LYS B 1 372 ? -11.094 -3.586 -21.297 1 94.06 372 LYS B O 1
ATOM 6140 N N . LYS B 1 373 ? -11.828 -5.055 -22.828 1 95.25 373 LYS B N 1
ATOM 6141 C CA . LYS B 1 373 ? -11.742 -6.203 -21.938 1 95.25 373 LYS B CA 1
ATOM 6142 C C . LYS B 1 373 ? -11.023 -7.371 -22.609 1 95.25 373 LYS B C 1
ATOM 6144 O O . LYS B 1 373 ? -11.031 -7.488 -23.844 1 95.25 373 LYS B O 1
ATOM 6149 N N . VAL B 1 374 ? -10.344 -8.156 -21.812 1 97 374 VAL B N 1
ATOM 6150 C CA . VAL B 1 374 ? -9.727 -9.375 -22.328 1 97 374 VAL B CA 1
ATOM 6151 C C . VAL B 1 374 ? -10.672 -10.555 -22.125 1 97 374 VAL B C 1
ATOM 6153 O O . VAL B 1 374 ? -11.477 -10.57 -21.188 1 97 374 VAL B O 1
ATOM 6156 N N . ALA B 1 375 ? -10.602 -11.5 -22.984 1 97.75 375 ALA B N 1
ATOM 6157 C CA . ALA B 1 375 ? -11.484 -12.656 -22.953 1 97.75 375 ALA B CA 1
ATOM 6158 C C . ALA B 1 375 ? -10.781 -13.906 -23.469 1 97.75 375 ALA B C 1
ATOM 6160 O O . ALA B 1 375 ? -9.719 -13.805 -24.094 1 97.75 375 ALA B O 1
ATOM 6161 N N . ALA B 1 376 ? -11.305 -15.047 -23.156 1 98.19 376 ALA B N 1
ATOM 6162 C CA . ALA B 1 376 ? -10.75 -16.312 -23.609 1 98.19 376 ALA B CA 1
ATOM 6163 C C . ALA B 1 376 ? -11.844 -17.375 -23.719 1 98.19 376 ALA B C 1
ATOM 6165 O O . ALA B 1 376 ? -12.867 -17.297 -23.031 1 98.19 376 ALA B O 1
ATOM 6166 N N . TYR B 1 377 ? -11.711 -18.281 -24.672 1 97.81 377 TYR B N 1
ATOM 6167 C CA . TYR B 1 377 ? -12.648 -19.391 -24.812 1 97.81 377 TYR B CA 1
ATOM 6168 C C . TYR B 1 377 ? -11.93 -20.656 -25.297 1 97.81 377 TYR B C 1
ATOM 6170 O O . TYR B 1 377 ? -10.82 -20.578 -25.828 1 97.81 377 TYR B O 1
ATOM 6178 N N . ARG B 1 378 ? -12.516 -21.766 -25.016 1 96.38 378 ARG B N 1
ATOM 6179 C CA . ARG B 1 378 ? -12.102 -23.078 -25.531 1 96.38 378 ARG B CA 1
ATOM 6180 C C . ARG B 1 378 ? -13.297 -23.984 -25.719 1 96.38 378 ARG B C 1
ATOM 6182 O O . ARG B 1 378 ? -14.367 -23.75 -25.156 1 96.38 378 ARG B O 1
ATOM 6189 N N . TYR B 1 379 ? -13.172 -24.922 -26.625 1 95.56 379 TYR B N 1
ATOM 6190 C CA . TYR B 1 379 ? -14.281 -25.828 -26.859 1 95.56 379 TYR B CA 1
ATOM 6191 C C . TYR B 1 379 ? -13.773 -27.203 -27.312 1 95.56 379 TYR B C 1
ATOM 6193 O O . TYR B 1 379 ? -12.625 -27.328 -27.734 1 95.56 379 TYR B O 1
ATOM 6201 N N . ILE B 1 380 ? -14.578 -28.203 -27.094 1 93 380 ILE B N 1
ATOM 6202 C CA . ILE B 1 380 ? -14.344 -29.578 -27.547 1 93 380 ILE B CA 1
ATOM 6203 C C . ILE B 1 380 ? -15.602 -30.109 -28.219 1 93 380 ILE B C 1
ATOM 6205 O O . ILE B 1 380 ? -16.703 -29.969 -27.688 1 93 380 ILE B O 1
ATOM 6209 N N . VAL B 1 381 ? -15.438 -30.594 -29.422 1 94.31 381 VAL B N 1
ATOM 6210 C CA . VAL B 1 381 ? -16.531 -31.25 -30.125 1 94.31 381 VAL B CA 1
ATOM 6211 C C . VAL B 1 381 ? -16.297 -32.781 -30.125 1 94.31 381 VAL B C 1
ATOM 6213 O O . VAL B 1 381 ? -15.266 -33.25 -30.578 1 94.31 381 VAL B O 1
ATOM 6216 N N . ARG B 1 382 ? -17.266 -33.5 -29.531 1 92.75 382 ARG B N 1
ATOM 6217 C CA . ARG B 1 382 ? -17.188 -34.938 -29.484 1 92.75 382 ARG B CA 1
ATOM 6218 C C . ARG B 1 382 ? -18.266 -35.562 -30.359 1 92.75 382 ARG B C 1
ATOM 6220 O O . ARG B 1 382 ? -19.453 -35.219 -30.234 1 92.75 382 ARG B O 1
ATOM 6227 N N . LYS B 1 383 ? -17.891 -36.469 -31.234 1 87.62 383 LYS B N 1
ATOM 6228 C CA . LYS B 1 383 ? -18.828 -37.156 -32.094 1 87.62 383 LYS B CA 1
ATOM 6229 C C . LYS B 1 383 ? -19.453 -38.344 -31.406 1 87.62 383 LYS B C 1
ATOM 6231 O O . LYS B 1 383 ? -18.797 -39 -30.578 1 87.62 383 LYS B O 1
ATOM 6236 N N . SER B 1 384 ? -20.75 -38.562 -31.484 1 75.19 384 SER B N 1
ATOM 6237 C CA . SER B 1 384 ? -21.406 -39.75 -30.938 1 75.19 384 SER B CA 1
ATOM 6238 C C . SER B 1 384 ? -20.875 -41 -31.609 1 75.19 384 SER B C 1
ATOM 6240 O O . SER B 1 384 ? -20.688 -41.031 -32.844 1 75.19 384 SER B O 1
ATOM 6242 N N . THR B 1 385 ? -20.062 -41.844 -31.016 1 58.75 385 THR B N 1
ATOM 6243 C CA . THR B 1 385 ? -19.734 -43.156 -31.562 1 58.75 385 THR B CA 1
ATOM 6244 C C . THR B 1 385 ? -21.016 -43.969 -31.781 1 58.75 385 THR B C 1
ATOM 6246 O O . THR B 1 385 ? -21.812 -44.156 -30.859 1 58.75 385 THR B O 1
ATOM 6249 N N . VAL B 1 386 ? -21.703 -43.812 -32.875 1 49.59 386 VAL B N 1
ATOM 6250 C CA . VAL B 1 386 ? -22.672 -44.875 -33.188 1 49.59 386 VAL B CA 1
ATOM 6251 C C . VAL B 1 386 ? -22.062 -46.25 -32.906 1 49.59 386 VAL B C 1
ATOM 6253 O O . VAL B 1 386 ? -21.031 -46.594 -33.469 1 49.59 386 VAL B O 1
ATOM 6256 N N . VAL B 1 387 ? -22.297 -46.75 -31.703 1 40.66 387 VAL B N 1
ATOM 6257 C CA . VAL B 1 387 ? -22.297 -48.219 -31.688 1 40.66 387 VAL B CA 1
ATOM 6258 C C . VAL B 1 387 ? -23.438 -48.719 -32.562 1 40.66 387 VAL B C 1
ATOM 6260 O O . VAL B 1 387 ? -24.578 -48.281 -32.469 1 40.66 387 VAL B O 1
#

Secondary structure (DSSP, 8-state):
-----------------GGGS-HHHHHHHHHHHHHHHHH-S-GGGSEETTEESSS--HHHHHHHHHHHHHTTT-HHHHHHHHHHHHHHHHHHTGGGGGG---S-TTTBTTTEEEEEE-TTS-EEEEEE-GGGGSHHHHHHHHSSHHHHHHHHHHHHHHHHHHHTT---STTS---EEEEEE-TT--SS--HHHHHHHHHHHHHH-TT-EEEEEEEEE-HHHHHHHHHHGGGS-HHHHHHEEEEETT-HHHHHTTTS-GGGSBGGGTS-B-GGGGGGSSPPPPEEEEE-TT-EEEEEEEEEPTT-EEEEEEEETT--EEEEEEEEESSTTPPPEEEEEEEEEPTT---EEEEEE-SSSEEEEEEEE-TT--S-EEEEEEEEEE-----/-----------------GGGS-HHHHHHHHHHHHHHHHH-S-GGGSEETTEESSS--HHHHHHHHHHHHHTTT-HHHHHHHHHHHHHHHHHHTGGGGGG---S-TTTBTTTEEEEEE-TTS-EEEEEE-GGGGSHHHHHHHHSSHHHHHHHHHHHHHHHHHHHTT---STTS---EEEEEE-TT--SS--HHHHHHHHHHHHHH-TT-EEEEEEEEE-HHHHHHHHHHGGGS-HHHHHHEEEEETT-HHHHHHTTS-GGGSBGGGT--B-GGGGGGSSPPPPEEEEE-TT-EEEEEEEEEPTT-EEEEEEEETT--EEEEEEEEESSTTPPPEEEEEEEEEPTT---EEEEEE-SSSEEEEEEEE-TT--S-EEEEEEEEEE-----

Radius of gyration: 32.22 Å; Cα contacts (8 Å, |Δi|>4): 1392; chains: 2; bounding box: 73×90×104 Å

pLDDT: mean 88.41, std 12.26, range [18.94, 98.25]

Foldseek 3Di:
DDPCPVPLPQPDDALLDLVPDDPLLNVLLVVLLVVVVVVDDDQVLADDLRGRLNDPDQLNSLVLSLLCVLVVSPNVNSNVLSVVLSVCCVVLVLNCLLVDDLPVPVCEPPAWAWFDAWPQRAIEIEGEALVCLDVVVVCCQPVDPVSLSSVLSVVSNRVSVSQNSWDSGRNTRQAHEYEYEPPNHHPPPCPVSVVVNVVVCSRRPGPRHQAYEYEQDAPVVVVVCVVCVVVDDSSVNNRYHYYHPQCQCVVRVVIHFQCRDDQQRFGNDDPVVVVVDDGDHKDKDKAAALGKDKDKAADAAAFKKKKKKKTKRQFQWKKFKWWDAPDPPDDIGGPGDIDGDGSRDTIDIDMDTHNGHTMMMIMTGNSVGRHMIMMIMDMDMGHPPPD/DDPCPVPLPQPDDALLDLVVDDPLLNVLLVVLLVVVVVVDDDQVLADDLNGRLNDPDQLNSLVLSLLCVLVVSPNVNSNVLSVVLSVCCVVLVLNCLLVDDLPVPVCEPPAWAWFDAWPQRAIEIEGEALVCLDVVVVCCQPVDPVSLSSVLSVVSNRVSVSQNSWDSGRNTRQAHEYEYEPPNHHPPPCPVSVVVNVVVCSRRPGPRHQAYEYEQDAPVVVVVCVVCVVVDDSSVNNRYHYYHPQCQCVVRVVIHFQCRDDQQRFGNDDPVVVVVDDGDHKDKDKAAALGKDKDKAADAAAFKKKKKKKTKRQFQWKKFKWWDAPDPPDDIGGPGDIDGDGSRDTIDIDMDTHNGHTMMMIMTGNSVGRHMIMMIMDMDMGHPPPD